Protein AF-A0A1E5RP96-F1 (afdb_monomer)

InterPro domains:
  IPR016900 Alpha-2-glucosyltransferase Alg10 [PF04922] (74-474)
  IPR016900 Alpha-2-glucosyltransferase Alg10 [PTHR12989] (56-525)

Mean predicted aligned error: 9.93 Å

Secondary structure (DSSP, 8-state):
--TTSSTT------THHHHHHHHHHHH--SS-HHHHHHHHHHHHHHHHHHIIIIIHHHHHHHHHHIIIIISTTPPPHHHHHHHHHHH---TT-GGGHHHHHHHHHHIIIIIHHHHHHHHHT----HHHHHHHHHHHIIIIIIIIIIIHHHHHTSTTT--HHHHHT-HHHHGGGSS--THHHHHHHHHHHHHHHH-----GGGTT---HHHHHHHHHHHHHHHHHHHHHHTTT-GGGHHHHHHHHHHHHHHHHHHHS-B-S-HHHHHHHHHHHHHHTIIIIIHHHHHHHHHHHHHHHHS---S-----THHHHHHHHHHHHHTHHHH-SHHHHHHHHHHHHSSHHHHHHHHHHHHHHHHHHHHS----GGGGGGTT-HHHHHHIIIIIS-HIIIIIIHHHHHHHHHHHHHHHHHHTB-PPPPTTS-B---SSTT--S-B-HHHHHHHHHHHHHHHTT--S--GGGGHHHHHHHHHH----TTS-HHHHHHHHHHHHHHHHHHHHHHHHH-EE---TT-SS-EE---

Sequence (525 aa):
MSSEEVENASKPKDEQGVVKFYWNIITSEEPIINETVSYLEVLVSLNIFILVFIVLPYLIFKFYIVNTKILKTNLFMDEMVHSNQYFFNDHQDRSYTALNHTLILFQTLVVKPLGYLNFTRFHFSETTILRLVNLLSGLVILPFVTYSKLYALTAICFMVPSMVMFPLLSTYYNLYYPTVWSTFWIMTGLLYACTFNVDPENDTETDCERILDTKKFNIYVSGFCCFVSLFFNKSNIFWVALIMFIGIERQTILEHDMNNIWFNNYLKVLLTALKNFKTLVIPYSFSFILYTYLSFKNKAGFGFPLHLMQIFYCLSCITFFSLPLWFDQEFIITYLVRTYGNIDRVLITALYNILIAIMIRFTSYENIEKLSDDRIITNYIFKKVLYRNFFCRYFIALPLYNFSWYTVQELLSNSLLHFPESLHPLKVHKISELPLIMTHMTRSIFFTCMSLTLIPTSVVDSKLYIIPYLIWRVYICPNQNRNIIFVLLKEFLWFWLIDMALFVIFYKVELSGWLDLGFPQRIIW

Structure (mmCIF, N/CA/C/O backbone):
data_AF-A0A1E5RP96-F1
#
_entry.id   AF-A0A1E5RP96-F1
#
loop_
_atom_site.group_PDB
_atom_site.id
_atom_site.type_symbol
_atom_site.label_atom_id
_atom_site.label_alt_id
_atom_site.label_comp_id
_atom_site.label_asym_id
_atom_site.label_entity_id
_atom_site.label_seq_id
_atom_site.pdbx_PDB_ins_code
_atom_site.Cartn_x
_atom_site.Cartn_y
_atom_site.Cartn_z
_atom_site.occupancy
_atom_site.B_iso_or_equiv
_atom_site.auth_seq_id
_atom_site.auth_comp_id
_atom_site.auth_asym_id
_atom_site.auth_atom_id
_atom_site.pdbx_PDB_model_num
ATOM 1 N N . MET A 1 1 ? -20.401 -37.632 38.343 1.00 44.34 1 MET A N 1
ATOM 2 C CA . MET A 1 1 ? -20.129 -36.776 37.174 1.00 44.34 1 MET A CA 1
ATOM 3 C C . MET A 1 1 ? -19.796 -37.699 36.025 1.00 44.34 1 MET A C 1
ATOM 5 O O . MET A 1 1 ? -18.786 -38.390 36.083 1.00 44.34 1 MET A O 1
ATOM 9 N N . SER A 1 2 ? -20.753 -37.855 35.113 1.00 31.52 2 SER A N 1
ATOM 10 C CA . SER A 1 2 ? -20.699 -38.765 33.972 1.00 31.52 2 SER A CA 1
ATOM 11 C C . SER A 1 2 ? -19.836 -38.177 32.858 1.00 31.52 2 SER A C 1
ATOM 13 O O . SER A 1 2 ? -19.765 -36.967 32.665 1.00 31.52 2 SER A O 1
ATOM 15 N N . SER A 1 3 ? -19.201 -39.068 32.110 1.00 30.91 3 SER A N 1
ATOM 16 C CA . SER A 1 3 ? -18.297 -38.842 30.978 1.00 30.91 3 SER A CA 1
ATOM 17 C C . SER A 1 3 ? -18.929 -38.174 29.743 1.00 30.91 3 SER A C 1
ATOM 19 O O . SER A 1 3 ? -18.347 -38.234 28.668 1.00 30.91 3 SER A O 1
ATOM 21 N N . GLU A 1 4 ? -20.091 -37.531 29.879 1.00 31.30 4 GLU A N 1
ATOM 22 C CA . GLU A 1 4 ? -20.801 -36.826 28.797 1.00 31.30 4 GLU A CA 1
ATOM 23 C C . GLU A 1 4 ? -20.603 -35.298 28.830 1.00 31.30 4 GLU A C 1
ATOM 25 O O . GLU A 1 4 ? -20.934 -34.617 27.863 1.00 31.30 4 GLU A O 1
ATOM 30 N N . GLU A 1 5 ? -20.009 -34.731 29.886 1.00 32.16 5 GLU A N 1
ATOM 31 C CA . GLU A 1 5 ? -19.780 -33.274 29.972 1.00 32.16 5 GLU A CA 1
ATOM 32 C C . GLU A 1 5 ? -18.483 -32.791 29.298 1.00 32.16 5 GLU A C 1
ATOM 34 O O . GLU A 1 5 ? -18.280 -31.588 29.148 1.00 32.16 5 GLU A O 1
ATOM 39 N N . VAL A 1 6 ? -17.616 -33.696 28.829 1.00 36.59 6 VAL A N 1
ATOM 40 C CA . VAL A 1 6 ? -16.328 -33.323 28.205 1.00 36.59 6 VAL A CA 1
ATOM 41 C C . VAL A 1 6 ? -16.426 -33.183 26.677 1.00 36.59 6 VAL A C 1
ATOM 43 O O . VAL A 1 6 ? -15.581 -32.537 26.063 1.00 36.59 6 VAL A O 1
ATOM 46 N N . GLU A 1 7 ? -17.482 -33.697 26.038 1.00 28.25 7 GLU A N 1
ATOM 47 C CA . GLU A 1 7 ? -17.560 -33.756 24.566 1.00 28.25 7 GLU A CA 1
ATOM 48 C C . GLU A 1 7 ? -18.334 -32.589 23.913 1.00 28.25 7 GLU A C 1
ATOM 50 O O . GLU A 1 7 ? -18.259 -32.390 22.701 1.00 28.25 7 GLU A O 1
ATOM 55 N N . ASN A 1 8 ? -18.996 -31.734 24.703 1.00 25.86 8 ASN A N 1
ATOM 56 C CA . ASN A 1 8 ? -19.763 -30.584 24.193 1.00 25.86 8 ASN A CA 1
ATOM 57 C C . ASN A 1 8 ? -18.990 -29.248 24.137 1.00 25.86 8 ASN A C 1
ATOM 59 O O . ASN A 1 8 ? -19.570 -28.218 23.794 1.00 25.86 8 ASN A O 1
ATOM 63 N N . ALA A 1 9 ? -17.680 -29.237 24.402 1.00 28.59 9 ALA A N 1
ATOM 64 C CA . ALA A 1 9 ? -16.864 -28.014 24.411 1.00 28.59 9 ALA A CA 1
ATOM 65 C C . ALA A 1 9 ? -16.275 -27.603 23.038 1.00 28.59 9 ALA A C 1
ATOM 67 O O . ALA A 1 9 ? -15.418 -26.725 22.977 1.00 28.59 9 ALA A O 1
ATOM 68 N N . SER A 1 10 ? -16.702 -28.205 21.920 1.00 31.52 10 SER A N 1
ATOM 69 C CA . SER A 1 10 ? -16.026 -28.059 20.615 1.00 31.52 10 SER A CA 1
ATOM 70 C C . SER A 1 10 ? -16.847 -27.378 19.509 1.00 31.52 10 SER A C 1
ATOM 72 O O . SER A 1 10 ? -16.771 -27.759 18.341 1.00 31.52 10 SER A O 1
ATOM 74 N N . LYS A 1 11 ? -17.592 -26.312 19.832 1.00 28.23 11 LYS A N 1
ATOM 75 C CA . LYS A 1 11 ? -18.056 -25.340 18.819 1.00 28.23 11 LYS A CA 1
ATOM 76 C C . LYS A 1 11 ? -18.010 -23.908 19.364 1.00 28.23 11 LYS A C 1
ATOM 78 O O . LYS A 1 11 ? -18.890 -23.557 20.148 1.00 28.23 11 LYS A O 1
ATOM 83 N N . PRO A 1 12 ? -17.069 -23.045 18.935 1.00 31.48 12 PRO A N 1
ATOM 84 C CA . PRO A 1 12 ? -17.188 -21.624 19.206 1.00 31.48 12 PRO A CA 1
ATOM 85 C C . PRO A 1 12 ? -18.262 -21.063 18.269 1.00 31.48 12 PRO A C 1
ATOM 87 O O . PRO A 1 12 ? -18.108 -21.057 17.048 1.00 31.48 12 PRO A O 1
ATOM 90 N N . LYS A 1 13 ? -19.387 -20.649 18.851 1.00 36.78 13 LYS A N 1
ATOM 91 C CA . LYS A 1 13 ? -20.473 -19.950 18.153 1.00 36.78 13 LYS A CA 1
ATOM 92 C C . LYS A 1 13 ? -20.423 -18.431 18.323 1.00 36.78 13 LYS A C 1
ATO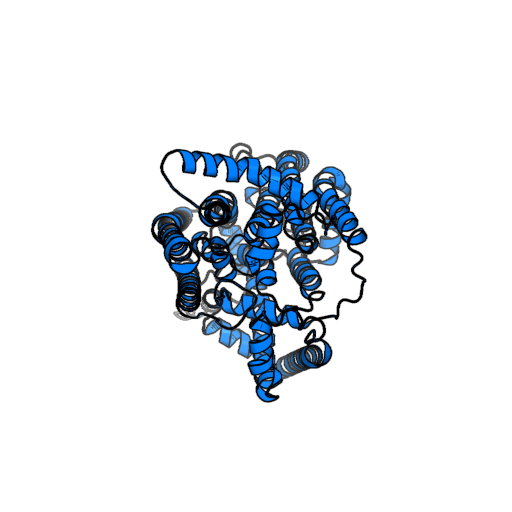M 94 O O . LYS A 1 13 ? -21.309 -17.758 17.812 1.00 36.78 13 LYS A O 1
ATOM 99 N N . ASP A 1 14 ? -19.391 -17.889 18.962 1.00 36.97 14 ASP A N 1
ATOM 100 C CA . ASP A 1 14 ? -19.421 -16.501 19.410 1.00 36.97 14 ASP A CA 1
ATOM 101 C C . ASP A 1 14 ? -18.335 -15.653 18.742 1.00 36.97 14 ASP A C 1
ATOM 103 O O . ASP A 1 14 ? -17.165 -15.681 19.121 1.00 36.97 14 ASP A O 1
ATOM 107 N N . GLU A 1 15 ? -18.759 -14.804 17.803 1.00 39.41 15 GLU A N 1
ATOM 108 C CA . GLU A 1 15 ? -18.011 -13.629 17.321 1.00 39.41 15 GLU A CA 1
ATOM 109 C C . GLU A 1 15 ? -17.635 -12.675 18.484 1.00 39.41 15 GLU A C 1
ATOM 111 O O . GLU A 1 15 ? -16.688 -11.896 18.386 1.00 39.41 15 GLU A O 1
ATOM 116 N N . GLN A 1 16 ? -18.300 -12.802 19.642 1.00 35.16 16 GLN A N 1
ATOM 117 C CA . GLN A 1 16 ? -17.936 -12.134 20.897 1.00 35.16 16 GLN A CA 1
ATOM 118 C C . GLN A 1 16 ? -16.613 -12.642 21.501 1.00 35.16 16 GLN A C 1
ATOM 120 O O . GLN A 1 16 ? -16.008 -11.935 22.306 1.00 35.16 16 GLN A O 1
ATOM 125 N N . GLY A 1 17 ? -16.125 -13.824 21.108 1.00 32.97 17 GLY A N 1
ATOM 126 C CA . GLY A 1 17 ? -14.882 -14.404 21.622 1.00 32.97 17 GLY A CA 1
ATOM 127 C C . GLY A 1 17 ? -13.633 -13.624 21.216 1.00 32.97 17 GLY A C 1
ATOM 128 O O . GLY A 1 17 ? -12.719 -13.490 22.020 1.00 32.97 17 GLY A O 1
ATOM 129 N N . VAL A 1 18 ? -13.615 -13.036 20.016 1.00 35.97 18 VAL A N 1
ATOM 130 C CA . VAL A 1 18 ? -12.448 -12.302 19.500 1.00 35.97 18 VAL A CA 1
ATOM 131 C C . VAL A 1 18 ? -12.316 -10.947 20.190 1.00 35.97 18 VAL A C 1
ATOM 133 O O . VAL A 1 18 ? -11.253 -10.619 20.706 1.00 35.97 18 VAL A O 1
ATOM 136 N N . VAL A 1 19 ? -13.409 -10.185 20.300 1.00 39.47 19 VAL A N 1
ATOM 137 C CA . VAL A 1 19 ? -13.408 -8.888 21.002 1.00 39.47 19 VAL A CA 1
ATOM 138 C C . VAL A 1 19 ? -13.145 -9.075 22.495 1.00 39.47 19 VAL A C 1
ATOM 140 O O . VAL A 1 19 ? -12.354 -8.334 23.066 1.00 39.47 19 VAL A O 1
ATOM 143 N N . LYS A 1 20 ? -13.737 -10.101 23.121 1.00 37.72 20 LYS A N 1
ATOM 144 C CA . LYS A 1 20 ? -13.489 -10.429 24.530 1.00 37.72 20 LYS A CA 1
ATOM 145 C C . LYS A 1 20 ? -12.063 -10.933 24.760 1.00 37.72 20 LYS A C 1
ATOM 147 O O . LYS A 1 20 ? -11.511 -10.663 25.812 1.00 37.72 20 LYS A O 1
ATOM 152 N N . PHE A 1 21 ? -11.441 -11.593 23.784 1.00 40.25 21 PHE A N 1
ATOM 153 C CA . PHE A 1 21 ? -10.032 -11.988 23.835 1.00 40.25 21 PHE A CA 1
ATOM 154 C C . PHE A 1 21 ? -9.089 -10.790 23.687 1.00 40.25 21 PHE A C 1
ATOM 156 O O . PHE A 1 21 ? -8.205 -10.635 24.517 1.00 40.25 21 PHE A O 1
ATOM 163 N N . TYR A 1 22 ? -9.306 -9.896 22.716 1.00 41.31 22 TYR A N 1
ATOM 164 C CA . TYR A 1 22 ? -8.521 -8.658 22.594 1.00 41.31 22 TYR A CA 1
ATOM 165 C C . TYR A 1 22 ? -8.690 -7.755 23.819 1.00 41.31 22 TYR A C 1
ATOM 167 O O . TYR A 1 22 ? -7.712 -7.219 24.326 1.00 41.31 22 TYR A O 1
ATOM 175 N N . TRP A 1 23 ? -9.914 -7.635 24.333 1.00 41.09 23 TRP A N 1
ATOM 176 C CA . TRP A 1 23 ? -10.190 -6.877 25.545 1.00 41.09 23 TRP A CA 1
ATOM 177 C C . TRP A 1 23 ? -9.567 -7.540 26.775 1.00 41.09 23 TRP A C 1
ATOM 179 O O . TRP A 1 23 ? -8.916 -6.853 27.549 1.00 41.09 23 TRP A O 1
ATOM 189 N N . ASN A 1 24 ? -9.663 -8.866 26.929 1.00 40.81 24 ASN A N 1
ATOM 190 C CA . ASN A 1 24 ? -9.016 -9.592 28.026 1.00 40.81 24 ASN A CA 1
ATOM 191 C C . ASN A 1 24 ? -7.485 -9.545 27.929 1.00 40.81 24 ASN A C 1
ATOM 193 O O . ASN A 1 24 ? -6.849 -9.398 28.954 1.00 40.81 24 ASN A O 1
ATOM 197 N N . ILE A 1 25 ? -6.879 -9.583 26.739 1.00 44.81 25 ILE A N 1
ATOM 198 C CA . ILE A 1 25 ? -5.427 -9.382 26.566 1.00 44.81 25 ILE A CA 1
ATOM 199 C C . ILE A 1 25 ? -4.999 -7.992 27.044 1.00 44.81 25 ILE A C 1
ATOM 201 O O . ILE A 1 25 ? -3.928 -7.842 27.622 1.00 44.81 25 ILE A O 1
ATOM 205 N N . ILE A 1 26 ? -5.828 -6.977 26.794 1.00 40.44 26 ILE A N 1
ATOM 206 C CA . ILE A 1 26 ? -5.550 -5.588 27.176 1.00 40.44 26 ILE A CA 1
ATOM 207 C C . ILE A 1 26 ? -5.858 -5.339 28.665 1.00 40.44 26 ILE A C 1
ATOM 209 O O . ILE A 1 26 ? -5.254 -4.457 29.267 1.00 40.44 26 ILE A O 1
ATOM 213 N N . THR A 1 27 ? -6.774 -6.105 29.271 1.00 35.44 27 THR A N 1
ATOM 214 C CA . THR A 1 27 ? -7.316 -5.827 30.618 1.00 35.44 27 THR A CA 1
ATOM 215 C C . THR A 1 27 ? -7.048 -6.899 31.682 1.00 35.44 27 THR A C 1
ATOM 217 O O . THR A 1 27 ? -7.344 -6.650 32.848 1.00 35.44 27 THR A O 1
ATOM 220 N N . SER A 1 28 ? -6.495 -8.074 31.351 1.00 34.44 28 SER A N 1
ATOM 221 C CA . SER A 1 28 ? -6.225 -9.127 32.341 1.00 34.44 28 SER A CA 1
ATOM 222 C C . SER A 1 28 ? -4.872 -8.932 33.031 1.00 34.44 28 SER A C 1
ATOM 224 O O . SER A 1 28 ? -3.831 -9.009 32.384 1.00 34.44 28 SER A O 1
ATOM 226 N N . GLU A 1 29 ? -4.886 -8.772 34.356 1.00 40.00 29 GLU A N 1
ATOM 227 C CA . GLU A 1 29 ? -3.698 -8.675 35.226 1.00 40.00 29 GLU A CA 1
ATOM 228 C C . GLU A 1 29 ? -3.024 -10.038 35.533 1.00 40.00 29 GLU A C 1
ATOM 230 O O . GLU A 1 29 ? -2.090 -10.105 36.330 1.00 40.00 29 GLU A O 1
ATOM 235 N N . GLU A 1 30 ? -3.458 -11.140 34.908 1.00 36.94 30 GLU A N 1
ATOM 236 C CA . GLU A 1 30 ? -2.921 -12.493 35.140 1.00 36.94 30 GLU A CA 1
ATOM 237 C C . GLU A 1 30 ? -1.891 -12.936 34.067 1.00 36.94 30 GLU A C 1
ATOM 239 O O . GLU A 1 30 ? -1.895 -12.430 32.943 1.00 36.94 30 GLU A O 1
ATOM 244 N N . PRO A 1 31 ? -0.965 -13.871 34.381 1.00 34.31 31 PRO A N 1
ATOM 245 C CA . PRO A 1 31 ? 0.350 -14.004 33.743 1.00 34.31 31 PRO A CA 1
ATOM 246 C C . PRO A 1 31 ? 0.333 -14.751 32.390 1.00 34.31 31 PRO A C 1
ATOM 248 O O . PRO A 1 31 ? 1.068 -15.713 32.191 1.00 34.31 31 PRO A O 1
ATOM 251 N N . ILE A 1 32 ? -0.454 -14.273 31.422 1.00 39.16 32 ILE A N 1
ATOM 252 C CA . ILE A 1 32 ? -0.354 -14.624 29.983 1.00 39.16 32 ILE A CA 1
ATOM 253 C C . ILE A 1 32 ? 0.742 -13.772 29.287 1.00 39.16 32 ILE A C 1
ATOM 255 O O . ILE A 1 32 ? 1.139 -13.993 28.139 1.00 39.16 32 ILE A O 1
ATOM 259 N N . ILE A 1 33 ? 1.301 -12.806 30.020 1.00 40.66 33 ILE A N 1
ATOM 260 C CA . ILE A 1 33 ? 2.291 -11.830 29.552 1.00 40.66 33 ILE A CA 1
ATOM 261 C C . ILE A 1 33 ? 3.624 -12.500 29.154 1.00 40.66 33 ILE A C 1
ATOM 263 O O . ILE A 1 33 ? 4.251 -12.073 28.191 1.00 40.66 33 ILE A O 1
ATOM 267 N N . ASN A 1 34 ? 4.043 -13.605 29.785 1.00 43.88 34 ASN A N 1
ATOM 268 C CA . ASN A 1 34 ? 5.351 -14.213 29.474 1.00 43.88 34 ASN A CA 1
ATOM 269 C C . ASN A 1 34 ? 5.410 -14.920 28.100 1.00 43.88 34 ASN A C 1
ATOM 271 O O . ASN A 1 34 ? 6.443 -14.878 27.426 1.00 43.88 34 ASN A O 1
ATOM 275 N N . GLU A 1 35 ? 4.319 -15.538 27.636 1.00 51.28 35 GLU A N 1
ATOM 276 C CA . GLU A 1 35 ? 4.285 -16.190 26.311 1.00 51.28 35 GLU A CA 1
ATOM 277 C C . GLU A 1 35 ? 4.057 -15.187 25.171 1.00 51.28 35 GLU A C 1
ATOM 279 O O . GLU A 1 35 ? 4.591 -15.340 24.074 1.00 51.28 35 GLU A O 1
ATOM 284 N N . THR A 1 36 ? 3.309 -14.114 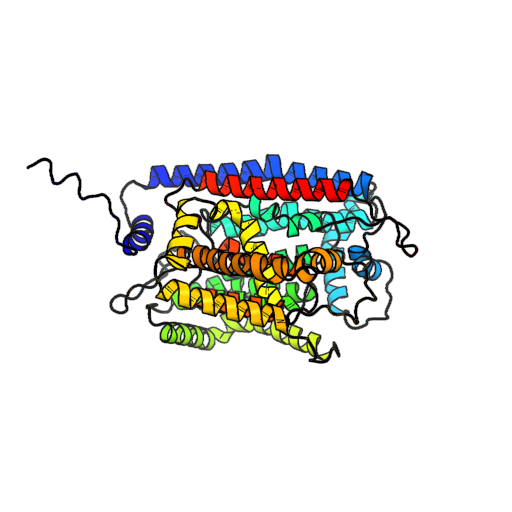25.425 1.00 56.88 36 THR A N 1
ATOM 285 C CA . THR A 1 36 ? 3.027 -13.082 24.416 1.00 56.88 36 THR A CA 1
ATOM 286 C C . THR A 1 36 ? 4.199 -12.117 24.222 1.00 56.88 36 THR A C 1
ATOM 288 O O . THR A 1 36 ? 4.515 -11.768 23.082 1.00 56.88 36 THR A O 1
ATOM 291 N N . VAL A 1 37 ? 4.905 -11.749 25.299 1.00 61.50 37 VAL A N 1
ATOM 292 C CA . VAL A 1 37 ? 6.134 -10.940 25.224 1.00 61.50 37 VAL A CA 1
ATOM 293 C C . VAL A 1 37 ? 7.235 -11.701 24.487 1.00 61.50 37 VAL A C 1
ATOM 295 O O . VAL A 1 37 ? 7.833 -11.150 23.563 1.00 61.50 37 VAL A O 1
ATOM 298 N N . SER A 1 38 ? 7.433 -12.989 24.790 1.00 70.44 38 SER A N 1
ATOM 299 C CA . SER A 1 38 ? 8.419 -13.806 24.068 1.00 70.44 38 SER A CA 1
ATOM 300 C C . SER A 1 38 ? 8.083 -13.957 22.577 1.00 70.44 38 SER A C 1
ATOM 302 O O . SER A 1 38 ? 8.981 -13.906 21.736 1.00 70.44 38 SER A O 1
ATOM 304 N N . TYR A 1 39 ? 6.801 -14.055 22.208 1.00 75.31 39 TYR A N 1
ATOM 305 C CA . TYR A 1 39 ? 6.384 -14.100 20.802 1.00 75.31 39 TYR A CA 1
ATOM 306 C C . TYR A 1 39 ? 6.689 -12.798 20.047 1.00 75.31 39 TYR A C 1
ATOM 308 O O . TYR A 1 39 ? 7.185 -12.823 18.915 1.00 75.31 39 TYR A O 1
ATOM 316 N N . LEU A 1 40 ? 6.405 -11.654 20.673 1.00 79.81 40 LEU A N 1
ATOM 317 C CA . LEU A 1 40 ? 6.660 -10.340 20.093 1.00 79.81 40 LEU A CA 1
ATOM 318 C C . LEU A 1 40 ? 8.162 -10.083 19.929 1.00 79.81 40 LEU A C 1
ATOM 320 O O . LEU A 1 40 ? 8.586 -9.617 18.871 1.00 79.81 40 LEU A O 1
ATOM 324 N N . GLU A 1 41 ? 8.967 -10.434 20.934 1.00 83.81 41 GLU A N 1
ATOM 325 C CA . GLU A 1 41 ? 10.428 -10.348 20.872 1.00 83.81 41 GLU A CA 1
ATOM 326 C C . GLU A 1 41 ? 10.982 -11.164 19.704 1.00 83.81 41 GLU A C 1
ATOM 328 O O . GLU A 1 41 ? 11.737 -10.633 18.886 1.00 83.81 41 GLU A O 1
ATOM 333 N N . VAL A 1 42 ? 10.538 -12.418 19.553 1.00 87.19 42 VAL A N 1
ATOM 334 C CA . VAL A 1 42 ? 10.941 -13.278 18.433 1.00 87.19 42 VAL A CA 1
ATOM 335 C C . VAL A 1 42 ? 10.580 -12.639 17.093 1.00 87.19 42 VAL A C 1
ATOM 337 O O . VAL A 1 42 ? 11.414 -12.609 16.188 1.00 87.19 42 VAL A O 1
ATOM 340 N N . LEU A 1 43 ? 9.370 -12.096 16.946 1.00 86.81 43 LEU A N 1
ATOM 341 C CA . LEU A 1 43 ? 8.934 -11.478 15.695 1.00 86.81 43 LEU A CA 1
ATOM 342 C C . LEU A 1 43 ? 9.711 -10.186 15.385 1.00 86.81 43 LEU A C 1
ATOM 344 O O . LEU A 1 43 ? 10.065 -9.943 14.230 1.00 86.81 43 LEU A O 1
ATOM 348 N N . VAL A 1 44 ? 10.026 -9.369 16.394 1.00 88.50 44 VAL A N 1
ATOM 349 C CA . VAL A 1 44 ? 10.877 -8.176 16.245 1.00 88.50 44 VAL A CA 1
ATOM 350 C C . VAL A 1 44 ? 12.296 -8.578 15.838 1.00 88.50 44 VAL A C 1
ATOM 352 O O . VAL A 1 44 ? 12.820 -8.047 14.855 1.00 88.50 44 VAL A O 1
ATOM 355 N N . SER A 1 45 ? 12.905 -9.546 16.528 1.00 89.56 45 SER A N 1
ATOM 356 C CA . SER A 1 45 ? 14.236 -10.061 16.189 1.00 89.56 45 SER A CA 1
ATOM 357 C C . SER A 1 45 ? 14.272 -10.647 14.778 1.00 89.56 45 SER A C 1
ATOM 359 O O . SER A 1 45 ? 15.193 -10.352 14.019 1.00 89.56 45 SER A O 1
ATOM 361 N N . LEU A 1 46 ? 13.248 -11.411 14.389 1.00 92.31 46 LEU A N 1
ATOM 362 C CA . LEU A 1 46 ? 13.106 -11.970 13.045 1.00 92.31 46 LEU A CA 1
ATOM 363 C C . LEU A 1 46 ? 12.984 -10.864 11.987 1.00 92.31 46 LEU A C 1
ATOM 365 O O . LEU A 1 46 ? 13.656 -10.926 10.959 1.00 92.31 46 LEU A O 1
ATOM 369 N N . ASN A 1 47 ? 12.164 -9.837 12.234 1.00 92.25 47 ASN A N 1
ATOM 370 C CA . ASN A 1 47 ? 12.018 -8.688 11.337 1.00 92.25 47 ASN A CA 1
ATOM 371 C C . ASN A 1 47 ? 13.357 -7.985 11.100 1.00 92.25 47 ASN A C 1
ATOM 373 O O . ASN A 1 47 ? 13.721 -7.737 9.950 1.00 92.25 47 ASN A O 1
ATOM 377 N N . ILE A 1 48 ? 14.098 -7.691 12.173 1.00 92.88 48 ILE A N 1
ATOM 378 C CA . ILE A 1 48 ? 15.413 -7.045 12.090 1.00 92.88 48 ILE A CA 1
ATOM 379 C C . ILE A 1 48 ? 16.397 -7.953 11.351 1.00 92.88 48 ILE A C 1
ATOM 381 O O . ILE A 1 48 ? 17.089 -7.491 10.444 1.00 92.88 48 ILE A O 1
ATOM 385 N N . PHE A 1 49 ? 16.431 -9.244 11.693 1.00 96.00 49 PHE A N 1
ATOM 386 C CA . PHE A 1 49 ? 17.340 -10.205 11.082 1.00 96.00 49 PHE A CA 1
ATOM 387 C C . PHE A 1 49 ? 17.110 -10.321 9.570 1.00 96.00 49 PHE A C 1
ATOM 389 O O . PHE A 1 49 ? 18.039 -10.129 8.786 1.00 96.00 49 PHE A O 1
ATOM 396 N N . ILE A 1 50 ? 15.869 -10.573 9.144 1.00 96.62 50 ILE A N 1
ATOM 397 C CA . ILE A 1 50 ? 15.531 -10.707 7.722 1.00 96.62 50 ILE A CA 1
ATOM 398 C C . ILE A 1 50 ? 15.783 -9.387 6.985 1.00 96.62 50 ILE A C 1
ATOM 400 O O . ILE A 1 50 ? 16.331 -9.400 5.882 1.00 96.62 50 ILE A O 1
ATOM 404 N N . LEU A 1 51 ? 15.436 -8.242 7.582 1.00 95.50 51 LEU A N 1
ATOM 405 C CA . LEU A 1 51 ? 15.674 -6.942 6.962 1.00 95.50 51 LEU A CA 1
ATOM 406 C C . LEU A 1 51 ? 17.172 -6.726 6.712 1.00 95.50 51 LEU A C 1
ATOM 408 O O . LEU A 1 51 ? 17.584 -6.525 5.572 1.00 95.50 51 LEU A O 1
ATOM 412 N N . VAL A 1 52 ? 17.985 -6.800 7.768 1.00 95.56 52 VAL A N 1
ATOM 413 C CA . VAL A 1 52 ? 19.400 -6.407 7.736 1.00 95.56 52 VAL A CA 1
ATOM 414 C C . VAL A 1 52 ? 20.275 -7.430 7.018 1.00 95.56 52 VAL A C 1
ATOM 416 O O . VAL A 1 52 ? 21.152 -7.033 6.255 1.00 95.56 52 VAL A O 1
ATOM 419 N N . PHE A 1 53 ? 20.049 -8.728 7.231 1.00 96.81 53 PHE A N 1
ATOM 420 C CA . PHE A 1 53 ? 20.936 -9.774 6.709 1.00 96.81 53 PHE A CA 1
ATOM 421 C C . PHE A 1 53 ? 20.474 -10.383 5.383 1.00 96.81 53 PHE A C 1
ATOM 423 O O . PHE A 1 53 ? 21.293 -10.985 4.693 1.00 96.81 53 PHE A O 1
ATOM 430 N N . ILE A 1 54 ? 19.203 -10.225 4.997 1.00 96.56 54 ILE A N 1
ATOM 431 C CA . ILE A 1 54 ? 18.670 -10.816 3.759 1.00 96.56 54 ILE A CA 1
ATOM 432 C C . ILE A 1 54 ? 18.234 -9.728 2.778 1.00 96.56 54 ILE A C 1
ATOM 434 O O . ILE A 1 54 ? 18.770 -9.655 1.672 1.00 96.56 54 ILE A O 1
ATOM 438 N N . VAL A 1 55 ? 17.300 -8.858 3.171 1.00 96.88 55 VAL A N 1
ATOM 439 C CA . VAL A 1 55 ? 16.683 -7.882 2.257 1.00 96.88 55 VAL A CA 1
ATOM 440 C C . VAL A 1 55 ? 17.660 -6.804 1.809 1.00 96.88 55 VAL A C 1
ATOM 442 O O . VAL A 1 55 ? 17.797 -6.580 0.605 1.00 96.88 55 VAL A O 1
ATOM 445 N N . LEU A 1 56 ? 18.359 -6.145 2.742 1.00 95.25 56 LEU A N 1
ATOM 446 C CA . LEU A 1 56 ? 19.286 -5.070 2.375 1.00 95.25 56 LEU A CA 1
ATOM 447 C C . LEU A 1 56 ? 20.423 -5.575 1.467 1.00 95.25 56 LEU A C 1
ATOM 449 O O . LEU A 1 56 ? 20.619 -4.978 0.405 1.00 95.25 56 LEU A O 1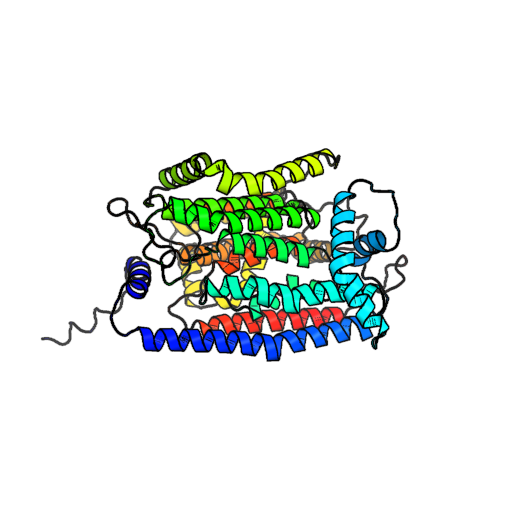
ATOM 453 N N . PRO A 1 57 ? 21.131 -6.684 1.779 1.00 96.75 57 PRO A N 1
ATOM 454 C CA . PRO A 1 57 ? 22.173 -7.206 0.898 1.00 96.75 57 PRO A CA 1
ATOM 455 C C . PRO A 1 57 ? 21.630 -7.626 -0.470 1.00 96.75 57 PRO A C 1
ATOM 457 O O . PRO A 1 57 ? 22.259 -7.338 -1.489 1.00 96.75 57 PRO A O 1
ATOM 460 N N . TYR A 1 58 ? 20.447 -8.249 -0.510 1.00 96.62 58 TYR A N 1
ATOM 461 C CA . TYR A 1 58 ? 19.793 -8.639 -1.757 1.00 96.62 58 TYR A CA 1
ATOM 462 C C . TYR A 1 58 ? 19.507 -7.434 -2.663 1.00 96.62 58 TYR A C 1
ATOM 464 O O . TYR A 1 58 ? 19.875 -7.440 -3.839 1.00 96.62 58 TYR A O 1
ATOM 472 N N . LEU A 1 59 ? 18.895 -6.378 -2.122 1.00 95.81 59 LEU A N 1
ATOM 473 C CA . LEU A 1 59 ? 18.548 -5.184 -2.891 1.00 95.81 59 LEU A CA 1
ATOM 474 C C . LEU A 1 59 ? 19.792 -4.393 -3.327 1.00 95.81 59 LEU A C 1
ATOM 476 O O . LEU A 1 59 ? 19.827 -3.901 -4.453 1.00 95.81 59 LEU A O 1
ATOM 480 N N . ILE A 1 60 ? 20.837 -4.323 -2.493 1.00 94.81 60 ILE A N 1
ATOM 481 C CA . ILE A 1 60 ? 22.131 -3.728 -2.871 1.00 94.81 60 ILE A CA 1
ATOM 482 C C . ILE A 1 60 ? 22.764 -4.514 -4.024 1.00 94.81 60 ILE A C 1
ATOM 484 O O . ILE A 1 60 ? 23.224 -3.924 -5.003 1.00 94.81 60 ILE A O 1
ATOM 488 N N . PHE A 1 61 ? 22.762 -5.846 -3.945 1.00 94.94 61 PHE A N 1
ATOM 489 C CA . PHE A 1 61 ? 23.289 -6.710 -4.999 1.00 94.94 61 PHE A CA 1
ATOM 490 C C . PHE A 1 61 ? 22.501 -6.568 -6.308 1.00 94.94 61 PHE A C 1
ATOM 492 O O . PHE A 1 61 ? 23.096 -6.413 -7.379 1.00 94.94 61 PHE A O 1
ATOM 499 N N . LYS A 1 62 ? 21.166 -6.550 -6.225 1.00 94.44 62 LYS A N 1
ATOM 500 C CA . LYS A 1 62 ? 20.268 -6.286 -7.357 1.00 94.44 62 LYS A CA 1
ATOM 501 C C . LYS A 1 62 ? 20.588 -4.933 -7.997 1.00 94.44 62 LYS A C 1
ATOM 503 O O . LYS A 1 62 ? 20.843 -4.879 -9.200 1.00 94.44 62 LYS A O 1
ATOM 508 N N . PHE A 1 63 ? 20.675 -3.868 -7.199 1.00 92.88 63 PHE A N 1
ATOM 509 C CA . PHE A 1 63 ? 21.014 -2.523 -7.667 1.00 92.88 63 PHE A CA 1
ATOM 510 C C . PHE A 1 63 ? 22.382 -2.469 -8.347 1.00 92.88 63 PHE A C 1
ATOM 512 O O . PHE A 1 63 ? 22.521 -1.856 -9.409 1.00 92.88 63 PHE A O 1
ATOM 519 N N . TYR A 1 64 ? 23.382 -3.136 -7.764 1.00 92.19 64 TYR A N 1
ATOM 520 C CA . TYR A 1 64 ? 24.717 -3.241 -8.338 1.00 92.19 64 TYR A CA 1
ATOM 521 C C . TYR A 1 64 ? 24.674 -3.899 -9.721 1.00 92.19 64 TYR A C 1
ATOM 523 O O . TYR A 1 64 ? 25.220 -3.338 -10.671 1.00 92.19 64 TYR A O 1
ATOM 531 N N . ILE A 1 65 ? 23.987 -5.037 -9.881 1.00 92.62 65 ILE A N 1
ATOM 532 C CA . ILE A 1 65 ? 23.858 -5.700 -11.188 1.00 92.62 65 ILE A CA 1
ATOM 533 C C . ILE A 1 65 ? 23.145 -4.793 -12.193 1.00 92.62 65 ILE A C 1
ATOM 535 O O . ILE A 1 65 ? 23.643 -4.619 -13.309 1.00 92.62 65 ILE A O 1
ATOM 539 N N . VAL A 1 66 ? 22.008 -4.205 -11.810 1.00 89.81 66 VAL A N 1
ATOM 540 C CA . VAL A 1 66 ? 21.218 -3.345 -12.702 1.00 89.81 66 VAL A CA 1
ATOM 541 C C . VAL A 1 66 ? 22.053 -2.167 -13.194 1.00 89.81 66 VAL A C 1
ATOM 543 O O . VAL A 1 66 ? 22.107 -1.914 -14.395 1.00 89.81 66 VAL A O 1
ATOM 546 N N . ASN A 1 67 ? 22.763 -1.480 -12.304 1.00 86.44 67 ASN A N 1
ATOM 547 C CA . ASN A 1 67 ? 23.474 -0.261 -12.674 1.00 86.44 67 ASN A CA 1
ATOM 548 C C . ASN A 1 67 ? 24.845 -0.505 -13.306 1.00 86.44 67 ASN A C 1
ATOM 550 O O . ASN A 1 67 ? 25.277 0.317 -14.102 1.00 86.44 67 ASN A O 1
ATOM 554 N N . THR A 1 68 ? 25.527 -1.616 -13.021 1.00 84.62 68 THR A N 1
ATOM 555 C CA . THR A 1 68 ? 26.865 -1.871 -13.594 1.00 84.62 68 THR A CA 1
ATOM 556 C C . THR A 1 68 ? 26.836 -2.739 -14.847 1.00 84.62 68 THR A C 1
ATOM 558 O O . THR A 1 68 ? 27.606 -2.502 -15.779 1.00 84.62 68 THR A O 1
ATOM 561 N N . LYS A 1 69 ? 25.954 -3.745 -14.899 1.00 86.25 69 LYS A N 1
ATOM 562 C CA . LYS A 1 69 ? 25.902 -4.705 -16.010 1.00 86.25 69 LYS A CA 1
ATOM 563 C C . LYS A 1 69 ? 24.826 -4.361 -17.029 1.00 86.25 69 LYS A C 1
ATOM 565 O O . LYS A 1 69 ? 25.085 -4.508 -18.219 1.00 86.25 69 LYS A O 1
ATOM 570 N N . ILE A 1 70 ? 23.653 -3.917 -16.570 1.00 85.88 70 ILE A N 1
ATOM 571 C CA . ILE A 1 70 ? 22.468 -3.764 -17.425 1.00 85.88 70 ILE A CA 1
ATOM 572 C C . ILE A 1 70 ? 22.365 -2.349 -18.001 1.00 85.88 70 ILE A C 1
ATOM 574 O O . ILE A 1 70 ? 22.545 -2.159 -19.199 1.00 85.88 70 ILE A O 1
ATOM 578 N N . LEU A 1 71 ? 22.062 -1.362 -17.155 1.00 83.50 71 LEU A N 1
ATOM 579 C CA . LEU A 1 71 ? 21.729 -0.003 -17.582 1.00 83.50 71 LEU A CA 1
ATOM 580 C C . LEU A 1 71 ? 22.976 0.862 -17.784 1.00 83.50 71 LEU A C 1
ATOM 582 O O . LEU A 1 71 ? 22.994 1.682 -18.696 1.00 83.50 71 LEU A O 1
ATOM 586 N N . LYS A 1 72 ? 24.037 0.673 -16.985 1.00 83.56 72 LYS A N 1
ATOM 587 C CA . LYS A 1 72 ? 25.241 1.525 -17.016 1.00 83.56 72 LYS A CA 1
ATOM 588 C C . LYS A 1 72 ? 24.842 3.007 -16.955 1.00 83.56 72 LYS A C 1
ATOM 590 O O . LYS A 1 72 ? 24.164 3.417 -16.014 1.00 83.56 72 LYS A O 1
ATOM 595 N N . THR A 1 73 ? 25.227 3.786 -17.961 1.00 79.12 73 THR A N 1
ATOM 596 C CA . THR A 1 73 ? 24.897 5.208 -18.130 1.00 79.12 73 THR A CA 1
ATOM 597 C C . THR A 1 73 ? 23.616 5.449 -18.931 1.00 79.12 73 THR A C 1
ATOM 599 O O . THR A 1 73 ? 23.197 6.594 -19.069 1.00 79.12 73 THR A O 1
ATOM 602 N N . ASN A 1 74 ? 23.008 4.403 -19.495 1.00 81.31 74 ASN A N 1
ATOM 603 C CA . ASN A 1 74 ? 21.829 4.534 -20.342 1.00 81.31 74 ASN A CA 1
ATOM 604 C C . ASN A 1 74 ? 20.582 4.756 -19.494 1.00 81.31 74 ASN A C 1
ATOM 606 O O . ASN A 1 74 ? 20.430 4.162 -18.423 1.00 81.31 74 ASN A O 1
ATOM 610 N N . LEU A 1 75 ? 19.683 5.595 -19.999 1.00 78.69 75 LEU A N 1
ATOM 611 C CA . LEU A 1 75 ? 18.398 5.884 -19.378 1.00 78.69 75 LEU A CA 1
ATOM 612 C C . LEU A 1 75 ? 17.361 4.856 -19.818 1.00 78.69 75 LEU A C 1
ATOM 614 O O . LEU A 1 75 ? 17.271 4.500 -20.996 1.00 78.69 75 LEU A O 1
ATOM 618 N N . PHE A 1 76 ? 16.568 4.389 -18.861 1.00 77.94 76 PHE A N 1
ATOM 619 C CA . PHE A 1 76 ? 15.378 3.618 -19.173 1.00 77.94 76 PHE A CA 1
ATOM 620 C C . PHE A 1 76 ? 14.282 4.557 -19.696 1.00 77.94 76 PHE A C 1
ATOM 622 O O . PHE A 1 76 ? 14.229 5.718 -19.299 1.00 77.94 76 PHE A O 1
ATOM 629 N N . MET A 1 77 ? 13.395 4.084 -20.569 1.00 73.12 77 MET A N 1
ATOM 630 C CA . MET A 1 77 ? 12.354 4.918 -21.185 1.00 73.12 77 MET A CA 1
ATOM 631 C C . MET A 1 77 ? 11.529 5.715 -20.174 1.00 73.12 77 MET A C 1
ATOM 633 O O . MET A 1 77 ? 11.373 6.926 -20.317 1.00 73.12 77 MET A O 1
ATOM 637 N N . ASP A 1 78 ? 11.050 5.036 -19.135 1.00 67.88 78 ASP A N 1
ATOM 638 C CA . ASP A 1 78 ? 10.259 5.659 -18.074 1.00 67.88 78 ASP A CA 1
ATOM 639 C C . ASP A 1 78 ? 11.072 6.671 -17.255 1.00 67.88 78 ASP A C 1
ATOM 641 O O . ASP A 1 78 ? 10.501 7.569 -16.642 1.00 67.88 78 ASP A O 1
ATOM 645 N N . GLU A 1 79 ? 12.404 6.564 -17.259 1.00 71.88 79 GLU A N 1
ATOM 646 C CA . GLU A 1 79 ? 13.287 7.555 -16.646 1.00 71.88 79 GLU A CA 1
ATOM 647 C C . GLU A 1 79 ? 13.513 8.752 -17.564 1.00 71.88 79 GLU A C 1
ATOM 649 O O . GLU A 1 79 ? 13.638 9.851 -17.043 1.00 71.88 79 GLU A O 1
ATOM 654 N N . MET A 1 80 ? 13.525 8.585 -18.895 1.00 69.50 80 MET A N 1
ATOM 655 C CA . MET A 1 80 ? 13.850 9.663 -19.844 1.00 69.50 80 MET A CA 1
ATOM 656 C C . MET A 1 80 ? 12.958 10.890 -19.652 1.00 69.50 80 MET A C 1
ATOM 658 O O . MET A 1 80 ? 13.452 12.012 -19.666 1.00 69.50 80 MET A O 1
ATOM 662 N N . VAL A 1 81 ? 11.659 10.700 -19.408 1.00 65.12 81 VAL A N 1
ATOM 663 C CA . VAL A 1 81 ? 10.722 11.813 -19.166 1.00 65.12 81 VAL A CA 1
ATOM 664 C C . VAL A 1 81 ? 11.097 12.599 -17.905 1.00 65.12 81 VAL A C 1
ATOM 666 O O . VAL A 1 81 ? 11.006 13.824 -17.883 1.00 65.12 81 VAL A O 1
ATOM 669 N N . HIS A 1 82 ? 11.560 11.911 -16.862 1.00 63.25 82 HIS A N 1
ATOM 670 C CA . HIS A 1 82 ? 11.896 12.509 -15.570 1.00 63.25 82 HIS A CA 1
ATOM 671 C C . HIS A 1 82 ? 13.344 13.019 -15.504 1.00 63.25 82 HIS A C 1
ATOM 673 O O . HIS A 1 82 ? 13.620 14.025 -14.856 1.00 63.25 82 HIS A O 1
ATOM 679 N N . SER A 1 83 ? 14.275 12.363 -16.194 1.00 55.25 83 SER A N 1
ATOM 680 C CA . SER A 1 83 ? 15.681 12.752 -16.272 1.00 55.25 83 SER A CA 1
ATOM 681 C C . SER A 1 83 ? 15.908 13.863 -17.288 1.00 55.25 83 SER A C 1
ATOM 683 O O . SER A 1 83 ? 16.770 14.706 -17.074 1.00 55.25 83 SER A O 1
ATOM 685 N N . ASN A 1 84 ? 15.143 13.921 -18.381 1.00 55.75 84 ASN A N 1
ATOM 686 C CA . ASN A 1 84 ? 15.274 15.020 -19.337 1.00 55.75 84 ASN A CA 1
ATOM 687 C C . ASN A 1 84 ? 14.831 16.340 -18.708 1.00 55.75 84 ASN A C 1
ATOM 689 O O . ASN A 1 84 ? 15.487 17.340 -18.952 1.00 55.75 84 ASN A O 1
ATOM 693 N N . GLN A 1 85 ? 13.842 16.325 -17.805 1.00 56.72 85 GLN A N 1
ATOM 694 C CA . GLN A 1 85 ? 13.507 17.477 -16.953 1.00 56.72 85 GLN A CA 1
ATOM 695 C C . GLN A 1 85 ? 14.672 17.917 -16.042 1.00 56.72 85 GLN A C 1
ATOM 697 O O . GLN A 1 85 ? 14.708 19.069 -15.619 1.00 56.72 85 GLN A O 1
ATOM 702 N N . TYR A 1 86 ? 15.608 17.013 -15.726 1.00 53.88 86 TYR A N 1
ATOM 703 C CA . TYR A 1 86 ? 16.799 17.295 -14.920 1.00 53.88 86 TYR A CA 1
ATOM 704 C C . TYR A 1 86 ? 17.976 17.821 -15.753 1.00 53.88 86 TYR A C 1
ATOM 706 O O . TYR A 1 86 ? 18.611 18.796 -15.357 1.00 53.88 86 TYR A O 1
ATOM 714 N N . PHE A 1 87 ? 18.275 17.186 -16.890 1.00 49.09 87 PHE A N 1
ATOM 715 C CA . PHE A 1 87 ? 19.456 17.505 -17.705 1.00 49.09 87 PHE A CA 1
ATOM 716 C C . PHE A 1 87 ? 19.228 18.648 -18.687 1.00 49.09 87 PHE A C 1
ATOM 718 O O . PHE A 1 87 ? 20.117 19.466 -18.921 1.00 49.09 87 PHE A O 1
ATOM 725 N N . PHE A 1 88 ? 18.034 18.715 -19.260 1.00 48.66 88 PHE A N 1
ATOM 726 C CA . PHE A 1 88 ? 17.665 19.715 -20.237 1.00 48.66 88 PHE A CA 1
ATOM 727 C C . PHE A 1 88 ? 16.605 20.577 -19.566 1.00 48.66 88 PHE A C 1
ATOM 729 O O . PHE A 1 88 ? 15.484 20.134 -19.347 1.00 48.66 88 PHE A O 1
ATOM 736 N N . ASN A 1 89 ? 16.967 21.804 -19.188 1.00 47.62 89 ASN A N 1
ATOM 737 C CA . ASN A 1 89 ? 16.043 22.849 -18.724 1.00 47.62 89 ASN A CA 1
ATOM 738 C C . ASN A 1 89 ? 15.062 23.238 -19.853 1.00 47.62 89 ASN A C 1
ATOM 740 O O . ASN A 1 89 ? 14.965 24.401 -20.241 1.00 47.62 89 ASN A O 1
ATOM 744 N N . ASP A 1 90 ? 14.371 22.270 -20.446 1.00 42.06 90 ASP A N 1
ATOM 745 C CA . ASP A 1 90 ? 13.545 22.479 -21.610 1.00 42.06 90 ASP A CA 1
ATOM 746 C C . ASP A 1 90 ? 12.240 23.119 -21.138 1.00 42.06 90 ASP A C 1
ATOM 748 O O . ASP A 1 90 ? 11.374 22.515 -20.499 1.00 42.06 90 ASP A O 1
ATOM 752 N N . HIS A 1 91 ? 12.159 24.426 -21.364 1.00 42.81 91 HIS A N 1
ATOM 753 C CA . HIS A 1 91 ? 11.135 25.331 -20.854 1.00 42.81 91 HIS A CA 1
ATOM 754 C C . HIS A 1 91 ? 9.743 25.126 -21.476 1.00 42.81 91 HIS A C 1
ATOM 756 O O . HIS A 1 91 ? 8.857 25.963 -21.263 1.00 42.81 91 HIS A O 1
ATOM 762 N N . GLN A 1 92 ? 9.530 24.059 -22.250 1.00 41.28 92 GLN A N 1
ATOM 763 C CA . GLN A 1 92 ? 8.324 23.912 -23.059 1.00 41.28 92 GLN A CA 1
ATOM 764 C C . GLN A 1 92 ? 7.073 23.500 -22.274 1.00 41.28 92 GLN A C 1
ATOM 766 O O . GLN A 1 92 ? 5.984 23.892 -22.679 1.00 41.28 92 GLN A O 1
ATOM 771 N N . ASP A 1 93 ? 7.200 22.885 -21.092 1.00 44.00 93 ASP A N 1
ATOM 772 C CA . ASP A 1 93 ? 6.051 22.603 -20.219 1.00 44.00 93 ASP A CA 1
ATOM 773 C C . ASP A 1 93 ? 6.138 23.340 -18.873 1.00 44.00 93 ASP A C 1
ATOM 775 O O . ASP A 1 93 ? 6.402 22.785 -17.804 1.00 44.00 93 ASP A O 1
ATOM 779 N N . ARG A 1 94 ? 5.804 24.639 -18.901 1.00 41.34 94 ARG A N 1
ATOM 780 C CA . ARG A 1 94 ? 5.662 25.522 -17.719 1.00 41.34 94 ARG A CA 1
ATOM 781 C C . ARG A 1 94 ? 4.615 25.052 -16.686 1.00 41.34 94 ARG A C 1
ATOM 783 O O . ARG A 1 94 ? 4.369 25.757 -15.703 1.00 41.34 94 ARG A O 1
ATOM 790 N N . SER A 1 95 ? 3.973 23.893 -16.863 1.00 43.44 95 SER A N 1
ATOM 791 C CA . SER A 1 95 ? 3.027 23.319 -15.894 1.00 43.44 95 SER A CA 1
ATOM 792 C C . SER A 1 95 ? 3.712 22.849 -14.598 1.00 43.44 95 SER A C 1
ATOM 794 O O . SER A 1 95 ? 3.137 23.012 -13.521 1.00 43.44 95 SER A O 1
ATOM 796 N N . TYR A 1 96 ? 4.979 22.419 -14.666 1.00 46.16 96 TYR A N 1
ATOM 797 C CA . TYR A 1 96 ? 5.702 21.727 -13.586 1.00 46.16 96 TYR A CA 1
ATOM 798 C C . TYR A 1 96 ? 6.636 22.606 -12.726 1.00 46.16 96 TYR A C 1
ATOM 800 O O . TYR A 1 96 ? 7.530 22.098 -12.058 1.00 46.16 96 TYR A O 1
ATOM 808 N N . THR A 1 97 ? 6.441 23.926 -12.677 1.00 46.47 97 THR A N 1
ATOM 809 C CA . THR A 1 97 ? 7.354 24.848 -11.962 1.00 46.47 97 THR A CA 1
ATOM 810 C C . THR A 1 97 ? 7.528 24.538 -10.467 1.00 46.47 97 THR A C 1
ATOM 812 O O . THR A 1 97 ? 8.640 24.613 -9.956 1.00 46.47 97 THR A O 1
ATOM 815 N N . ALA A 1 98 ? 6.475 24.119 -9.760 1.00 41.91 98 ALA A N 1
ATOM 816 C CA . ALA A 1 98 ? 6.580 23.733 -8.346 1.00 41.91 98 ALA A CA 1
ATOM 817 C C . ALA A 1 98 ? 7.177 22.320 -8.136 1.00 41.91 98 ALA A C 1
ATOM 819 O O . ALA A 1 98 ? 7.807 22.053 -7.111 1.00 41.91 98 ALA A O 1
ATOM 820 N N . LEU A 1 99 ? 7.033 21.445 -9.141 1.00 48.16 99 LEU A N 1
ATOM 821 C CA . LEU A 1 99 ? 7.689 20.136 -9.214 1.00 48.16 99 LEU A CA 1
ATOM 822 C C . LEU A 1 99 ? 9.206 20.321 -9.324 1.00 48.16 99 LEU A C 1
ATOM 824 O O . LEU A 1 99 ? 9.955 19.713 -8.572 1.00 48.16 99 LEU A O 1
ATOM 828 N N . ASN A 1 100 ? 9.651 21.246 -10.182 1.00 50.12 100 ASN A N 1
ATOM 829 C CA . ASN A 1 100 ? 11.068 21.567 -10.328 1.00 50.12 100 ASN A CA 1
ATOM 830 C C . ASN A 1 100 ? 11.663 22.092 -9.020 1.00 50.12 100 ASN A C 1
ATOM 832 O O . ASN A 1 100 ? 12.762 21.694 -8.674 1.00 50.12 100 ASN A O 1
ATOM 836 N N . HIS A 1 101 ? 10.958 22.918 -8.240 1.00 50.25 101 HIS A N 1
ATOM 837 C CA . HIS A 1 101 ? 11.502 23.422 -6.972 1.00 50.25 101 HIS A CA 1
ATOM 838 C C . HIS A 1 101 ? 11.654 22.347 -5.890 1.00 50.25 101 HIS A C 1
ATOM 840 O O . HIS A 1 101 ? 12.659 22.350 -5.184 1.00 50.25 101 HIS A O 1
ATOM 846 N N . THR A 1 102 ? 10.709 21.412 -5.763 1.00 50.28 102 THR A N 1
ATOM 847 C CA . THR A 1 102 ? 10.836 20.284 -4.821 1.00 50.28 102 THR A CA 1
ATOM 848 C C . THR A 1 102 ? 11.887 19.284 -5.285 1.00 50.28 102 THR A C 1
ATOM 850 O O . THR A 1 102 ? 12.689 18.841 -4.468 1.00 50.28 102 THR A O 1
ATOM 853 N N . LEU A 1 103 ? 11.963 19.018 -6.591 1.00 52.72 103 LEU A N 1
ATOM 854 C CA . LEU A 1 103 ? 13.031 18.244 -7.221 1.00 52.72 103 LEU A CA 1
ATOM 855 C C . LEU A 1 103 ? 14.404 18.897 -6.984 1.00 52.72 103 LEU A C 1
ATOM 857 O O . LEU A 1 103 ? 15.329 18.209 -6.579 1.00 52.72 103 LEU A O 1
ATOM 861 N N . ILE A 1 104 ? 14.528 20.222 -7.131 1.00 55.75 104 ILE A N 1
ATOM 862 C CA . ILE A 1 104 ? 15.749 21.003 -6.863 1.00 55.75 104 ILE A CA 1
ATOM 863 C C . ILE A 1 104 ? 16.118 20.965 -5.378 1.00 55.75 104 ILE A C 1
ATOM 865 O O . ILE A 1 104 ? 17.286 20.791 -5.039 1.00 55.75 104 ILE A O 1
ATOM 869 N N . LEU A 1 105 ? 15.156 21.107 -4.466 1.00 55.41 105 LEU A N 1
ATOM 870 C CA . LEU A 1 105 ? 15.405 21.074 -3.021 1.00 55.41 105 LEU A CA 1
ATOM 871 C C . LEU A 1 105 ? 15.865 19.672 -2.593 1.00 55.41 105 LEU A C 1
ATOM 873 O O . LEU A 1 105 ? 16.868 19.514 -1.899 1.00 55.41 105 LEU A O 1
ATOM 877 N N . PHE A 1 106 ? 15.204 18.652 -3.127 1.00 59.50 106 PHE A N 1
ATOM 878 C CA . PHE A 1 106 ? 15.568 17.252 -2.987 1.00 59.50 106 PHE A CA 1
ATOM 879 C C . PHE A 1 106 ? 16.949 16.933 -3.593 1.00 59.50 106 PHE A C 1
ATOM 881 O O . PHE A 1 106 ? 17.772 16.264 -2.970 1.00 59.50 106 PHE A O 1
ATOM 888 N N . GLN A 1 107 ? 17.274 17.499 -4.756 1.00 60.38 107 GLN A N 1
ATOM 889 C CA . GLN A 1 107 ? 18.599 17.410 -5.374 1.00 60.38 107 GLN A CA 1
ATOM 890 C C . GLN A 1 107 ? 19.673 18.110 -4.534 1.00 60.38 107 GLN A C 1
ATOM 892 O O . GLN A 1 107 ? 20.790 17.621 -4.397 1.00 60.38 107 GLN A O 1
ATOM 897 N N . THR A 1 108 ? 19.351 19.248 -3.932 1.00 60.44 108 THR A N 1
ATOM 898 C CA . THR A 1 108 ? 20.316 20.019 -3.143 1.00 60.44 108 THR A CA 1
ATOM 899 C C . THR A 1 108 ? 20.607 19.343 -1.804 1.00 60.44 108 THR A C 1
ATOM 901 O O . THR A 1 108 ? 21.757 19.339 -1.375 1.00 60.44 108 THR A O 1
ATOM 904 N N . LEU A 1 109 ? 19.597 18.735 -1.174 1.00 60.28 109 LEU A N 1
ATOM 905 C CA . LEU A 1 109 ? 19.730 18.067 0.123 1.00 60.28 109 LEU A CA 1
ATOM 906 C C . LEU A 1 109 ? 20.209 16.617 0.035 1.00 60.28 109 LEU A C 1
ATOM 908 O O . LEU A 1 109 ? 20.835 16.144 0.975 1.00 60.28 109 LEU A O 1
ATOM 912 N N . VAL A 1 110 ? 19.912 15.906 -1.055 1.00 65.75 110 VAL A N 1
ATOM 913 C CA . VAL A 1 110 ? 20.194 14.465 -1.163 1.00 65.75 110 VAL A CA 1
ATOM 914 C C . VAL A 1 110 ? 21.228 14.177 -2.250 1.00 65.75 110 VAL A C 1
ATOM 916 O O . VAL A 1 110 ? 22.229 13.514 -1.985 1.00 65.75 110 VAL A O 1
ATOM 919 N N . VAL A 1 111 ? 21.051 14.726 -3.457 1.00 65.31 111 VAL A N 1
ATOM 920 C CA . VAL A 1 111 ? 21.942 14.450 -4.604 1.00 65.31 111 VAL A CA 1
ATOM 921 C C . VAL A 1 111 ? 23.308 15.123 -4.442 1.00 65.31 111 VAL A C 1
ATOM 923 O O . VAL A 1 111 ? 24.322 14.472 -4.676 1.00 65.31 111 VAL A O 1
ATOM 926 N N . LYS A 1 112 ? 23.384 16.390 -4.006 1.00 68.19 112 LYS A N 1
ATOM 927 C CA . LYS A 1 112 ? 24.675 17.094 -3.844 1.00 68.19 112 LYS A CA 1
ATOM 928 C C . LYS A 1 112 ? 25.593 16.464 -2.782 1.00 68.19 112 LYS A C 1
ATOM 930 O O . LYS A 1 112 ? 26.772 16.295 -3.088 1.00 68.19 112 LYS A O 1
ATOM 935 N N . PRO A 1 113 ? 25.117 16.060 -1.585 1.00 67.50 113 PRO A N 1
ATOM 936 C CA . PRO A 1 113 ? 25.958 15.339 -0.624 1.00 67.50 113 PRO A CA 1
ATOM 937 C C . PRO A 1 113 ? 26.438 13.979 -1.145 1.00 67.50 113 PRO A C 1
ATOM 939 O O . PRO A 1 113 ? 27.597 13.618 -0.951 1.00 67.50 113 PRO A O 1
ATOM 942 N N . LEU A 1 114 ? 25.584 13.247 -1.870 1.00 64.25 114 LEU A N 1
ATOM 943 C CA . LEU A 1 114 ? 25.971 11.999 -2.540 1.00 64.25 114 LEU A CA 1
ATOM 944 C C . LEU A 1 114 ? 27.003 12.242 -3.657 1.00 64.25 114 LEU A C 1
ATOM 946 O O . LEU A 1 114 ? 27.945 11.469 -3.811 1.00 64.25 114 LEU A O 1
ATOM 950 N N . GLY A 1 115 ? 26.882 13.349 -4.391 1.00 61.09 115 GLY A N 1
ATOM 951 C CA . GLY A 1 115 ? 27.879 13.800 -5.363 1.00 61.09 115 GLY A CA 1
ATOM 952 C C . GLY A 1 115 ? 29.218 14.171 -4.718 1.00 61.09 115 GLY A C 1
ATOM 953 O O . GLY A 1 115 ? 30.271 13.887 -5.282 1.00 61.09 115 GLY A O 1
ATOM 954 N N . TYR A 1 116 ? 29.203 14.726 -3.503 1.00 64.56 116 TYR A N 1
ATOM 955 C CA . TYR A 1 116 ? 30.426 14.991 -2.743 1.00 64.56 116 TYR A CA 1
ATOM 956 C C . TYR A 1 116 ? 31.135 13.692 -2.329 1.00 64.56 116 TYR A C 1
ATOM 958 O O . TYR A 1 116 ? 32.355 13.596 -2.439 1.00 64.56 116 TYR A O 1
ATOM 966 N N . LEU A 1 117 ? 30.386 12.647 -1.951 1.00 60.00 117 LEU A N 1
ATOM 967 C CA . LEU A 1 117 ? 30.950 11.308 -1.713 1.00 60.00 117 LEU A CA 1
ATOM 968 C C . LEU A 1 117 ? 31.599 10.721 -2.981 1.00 60.00 117 LEU A C 1
ATOM 970 O O . LEU A 1 117 ? 32.668 10.112 -2.895 1.00 60.00 117 LEU A O 1
ATOM 974 N N . ASN A 1 118 ? 31.015 10.975 -4.156 1.00 56.41 118 ASN A N 1
ATOM 975 C CA . ASN A 1 118 ? 31.573 10.613 -5.466 1.00 56.41 118 ASN A CA 1
ATOM 976 C C . ASN A 1 118 ? 32.945 11.272 -5.709 1.00 56.41 118 ASN A C 1
ATOM 978 O O . ASN A 1 118 ? 33.881 10.640 -6.182 1.00 56.41 118 ASN A O 1
ATOM 982 N N . PHE A 1 119 ? 33.113 12.531 -5.297 1.00 54.75 119 PHE A N 1
ATOM 983 C CA . PHE A 1 119 ? 34.374 13.261 -5.464 1.00 54.75 119 PHE A CA 1
ATOM 984 C C . PHE A 1 119 ? 35.543 12.656 -4.663 1.00 54.75 119 PHE A C 1
ATOM 986 O O . PHE A 1 119 ? 36.703 12.923 -4.961 1.00 54.75 119 PHE A O 1
ATOM 993 N N . THR A 1 120 ? 35.255 11.832 -3.648 1.00 51.59 120 THR A N 1
ATOM 994 C CA . THR A 1 120 ? 36.284 11.327 -2.729 1.00 51.59 120 THR A CA 1
ATOM 995 C C . THR A 1 120 ? 36.843 9.949 -3.094 1.00 51.59 120 THR A C 1
ATOM 997 O O . THR A 1 120 ? 38.044 9.758 -2.900 1.00 51.59 120 THR A O 1
ATOM 1000 N N . ARG A 1 121 ? 36.038 8.989 -3.604 1.00 55.00 121 ARG A N 1
ATOM 1001 C CA . ARG A 1 121 ? 36.498 7.597 -3.884 1.00 55.00 121 ARG A CA 1
ATOM 1002 C C . ARG A 1 121 ? 35.709 6.764 -4.910 1.00 55.00 121 ARG A C 1
ATOM 1004 O O . ARG A 1 121 ? 36.229 5.739 -5.344 1.00 55.00 121 ARG A O 1
ATOM 1011 N N . PHE A 1 122 ? 34.485 7.133 -5.282 1.00 57.09 122 PHE A N 1
ATOM 1012 C CA . PHE A 1 122 ? 33.645 6.328 -6.181 1.00 57.09 122 PHE A CA 1
ATOM 1013 C C . PHE A 1 122 ? 33.381 7.110 -7.470 1.00 57.09 122 PHE A C 1
ATOM 1015 O O . PHE A 1 122 ? 33.165 8.306 -7.406 1.00 57.09 122 PHE A O 1
ATOM 1022 N N . HIS A 1 123 ? 33.422 6.477 -8.644 1.00 63.97 123 HIS A N 1
ATOM 1023 C CA . HIS A 1 123 ? 33.105 7.138 -9.918 1.00 63.97 123 HIS A CA 1
ATOM 1024 C C . HIS A 1 123 ? 31.719 6.699 -10.409 1.00 63.97 123 HIS A C 1
ATOM 1026 O O . HIS A 1 123 ? 31.594 5.843 -11.283 1.00 63.97 123 HIS A O 1
ATOM 1032 N N . PHE A 1 124 ? 30.663 7.255 -9.821 1.00 68.94 124 PHE A N 1
ATOM 1033 C CA . PHE A 1 124 ? 29.284 7.094 -10.284 1.00 68.94 124 PHE A CA 1
ATOM 1034 C C . PHE A 1 124 ? 28.945 8.116 -11.371 1.00 68.94 124 PHE A C 1
ATOM 1036 O O . PHE A 1 124 ? 29.355 9.275 -11.296 1.00 68.94 124 PHE A O 1
ATOM 1043 N N . SER A 1 125 ? 28.152 7.692 -12.357 1.00 75.88 125 SER A N 1
ATOM 1044 C CA . SER A 1 125 ? 27.543 8.608 -13.325 1.00 75.88 125 SER A CA 1
ATOM 1045 C C . SER A 1 125 ? 26.387 9.388 -12.688 1.00 75.88 125 SER A C 1
ATOM 1047 O O . SER A 1 125 ? 25.780 8.916 -11.725 1.00 75.88 125 SER A O 1
ATOM 1049 N N . GLU A 1 126 ? 26.032 10.547 -13.244 1.00 73.81 126 GLU A N 1
ATOM 1050 C CA . GLU A 1 126 ? 24.930 11.383 -12.734 1.00 73.81 126 GLU A CA 1
ATOM 1051 C C . GLU A 1 126 ? 23.596 10.615 -12.675 1.00 73.81 126 GLU A C 1
ATOM 1053 O O . GLU A 1 126 ? 22.867 10.695 -11.687 1.00 73.81 126 GLU A O 1
ATOM 1058 N N . THR A 1 127 ? 23.321 9.769 -13.673 1.00 76.06 127 THR A N 1
ATOM 1059 C CA . THR A 1 127 ? 22.132 8.894 -13.693 1.00 76.06 127 THR A CA 1
ATOM 1060 C C . THR A 1 127 ? 22.146 7.854 -12.568 1.00 76.06 127 THR A C 1
ATOM 1062 O O . THR A 1 127 ? 21.119 7.587 -11.943 1.00 76.06 127 THR A O 1
ATOM 1065 N N . THR A 1 128 ? 23.317 7.298 -12.247 1.00 80.81 128 THR A N 1
ATOM 1066 C CA . THR A 1 128 ? 23.479 6.347 -11.142 1.00 80.81 128 THR A CA 1
ATOM 1067 C C . THR A 1 128 ? 23.231 7.019 -9.793 1.00 80.81 128 THR A C 1
ATOM 1069 O O . THR A 1 128 ? 22.625 6.401 -8.921 1.00 80.81 128 THR A O 1
ATOM 1072 N N . ILE A 1 129 ? 23.636 8.284 -9.627 1.00 78.94 129 ILE A N 1
ATOM 1073 C CA . ILE A 1 129 ? 23.357 9.055 -8.406 1.00 78.94 129 ILE A CA 1
ATOM 1074 C C . ILE A 1 129 ? 21.845 9.254 -8.243 1.00 78.94 129 ILE A C 1
ATOM 1076 O O . ILE A 1 129 ? 21.322 9.022 -7.156 1.00 78.94 129 ILE A O 1
ATOM 1080 N N . LEU A 1 130 ? 21.119 9.602 -9.311 1.00 79.69 130 LEU A N 1
ATOM 1081 C CA . LEU A 1 130 ? 19.656 9.737 -9.259 1.00 79.69 130 LEU A CA 1
ATOM 1082 C C . LEU A 1 130 ? 18.964 8.425 -8.854 1.00 79.69 130 LEU A C 1
ATOM 1084 O O . LEU A 1 130 ? 18.090 8.423 -7.988 1.00 79.69 130 LEU A O 1
ATOM 1088 N N . ARG A 1 131 ? 19.389 7.286 -9.409 1.00 86.25 131 ARG A N 1
ATOM 1089 C CA . ARG A 1 131 ? 18.857 5.966 -9.023 1.00 86.25 131 ARG A CA 1
ATOM 1090 C C . ARG A 1 131 ? 19.217 5.585 -7.586 1.00 86.25 131 ARG A C 1
ATOM 1092 O O . ARG A 1 131 ? 18.386 5.020 -6.879 1.00 86.25 131 ARG A O 1
ATOM 1099 N N . LEU A 1 132 ? 20.421 5.933 -7.125 1.00 85.50 132 LEU A N 1
ATOM 1100 C CA . LEU A 1 132 ? 20.867 5.686 -5.750 1.00 85.50 132 LEU A CA 1
ATOM 1101 C C . LEU A 1 132 ? 19.970 6.390 -4.728 1.00 85.50 132 LEU A C 1
ATOM 1103 O O . LEU A 1 132 ? 19.753 5.875 -3.636 1.00 85.50 132 LEU A O 1
ATOM 1107 N N . VAL A 1 133 ? 19.404 7.538 -5.087 1.00 84.75 133 VAL A N 1
ATOM 1108 C CA . VAL A 1 133 ? 18.462 8.246 -4.225 1.00 84.75 133 VAL A CA 1
ATOM 1109 C C . VAL A 1 133 ? 17.162 7.456 -4.016 1.00 84.75 133 VAL A C 1
ATOM 1111 O O . VAL A 1 133 ? 16.655 7.388 -2.895 1.00 84.75 133 VAL A O 1
ATOM 1114 N N . ASN A 1 134 ? 16.643 6.802 -5.056 1.00 89.50 134 ASN A N 1
ATOM 1115 C CA . ASN A 1 134 ? 15.492 5.907 -4.914 1.00 89.50 134 ASN A CA 1
ATOM 1116 C C . ASN A 1 134 ? 15.837 4.654 -4.109 1.00 89.50 134 ASN A C 1
ATOM 1118 O O . ASN A 1 134 ? 15.048 4.240 -3.257 1.00 89.50 134 ASN A O 1
ATOM 1122 N N . LEU A 1 135 ? 17.038 4.108 -4.309 1.00 90.69 135 LEU A N 1
ATOM 1123 C CA . LEU A 1 135 ? 17.540 3.008 -3.497 1.00 90.69 135 LEU A CA 1
ATOM 1124 C C . LEU A 1 135 ? 17.638 3.400 -2.015 1.00 90.69 135 LEU A C 1
ATOM 1126 O O . LEU A 1 135 ? 17.200 2.639 -1.161 1.00 90.69 135 LEU A O 1
ATOM 1130 N N . LEU A 1 136 ? 18.152 4.592 -1.695 1.00 89.38 136 LEU A N 1
ATOM 1131 C CA . LEU A 1 136 ? 18.244 5.094 -0.320 1.00 89.38 136 LEU A CA 1
ATOM 1132 C C . LEU A 1 136 ? 16.862 5.179 0.341 1.00 89.38 136 LEU A C 1
ATOM 1134 O O . LEU A 1 136 ? 16.705 4.818 1.509 1.00 89.38 136 LEU A O 1
ATOM 1138 N N . SER A 1 137 ? 15.853 5.614 -0.418 1.00 89.00 137 SER A N 1
ATOM 1139 C CA . SER A 1 137 ? 14.468 5.626 0.049 1.00 89.00 137 SER A CA 1
ATOM 1140 C C . SER A 1 137 ? 13.977 4.218 0.395 1.00 89.00 137 SER A C 1
ATOM 1142 O O . SER A 1 137 ? 13.508 3.998 1.508 1.00 89.00 137 SER A O 1
ATOM 1144 N N . GLY A 1 138 ? 14.152 3.252 -0.515 1.00 89.75 138 GLY A N 1
ATOM 1145 C CA . GLY A 1 138 ? 13.731 1.859 -0.328 1.00 89.75 138 GLY A CA 1
ATOM 1146 C C . GLY A 1 138 ? 14.497 1.094 0.755 1.00 89.75 138 GLY A C 1
ATOM 1147 O O . GLY A 1 138 ? 13.897 0.326 1.499 1.00 89.75 138 GLY A O 1
ATOM 1148 N N . LEU A 1 139 ? 15.809 1.315 0.874 1.00 91.00 139 LEU A N 1
ATOM 1149 C CA . LEU A 1 139 ? 16.688 0.580 1.791 1.00 91.00 139 LEU A CA 1
ATOM 1150 C C . LEU A 1 139 ? 16.728 1.150 3.204 1.00 91.00 139 LEU A C 1
ATOM 1152 O O . LEU A 1 139 ? 16.915 0.398 4.155 1.00 91.00 139 LEU A O 1
ATOM 1156 N N . VAL A 1 140 ? 16.638 2.472 3.347 1.00 89.69 140 VAL A N 1
ATOM 1157 C CA . VAL A 1 140 ? 16.905 3.131 4.631 1.00 89.69 140 VAL A CA 1
ATOM 1158 C C . VAL A 1 140 ? 15.672 3.872 5.116 1.00 89.69 140 VAL A C 1
ATOM 1160 O O . VAL A 1 140 ? 15.166 3.613 6.206 1.00 89.69 140 VAL A O 1
ATOM 1163 N N . ILE A 1 141 ? 15.152 4.788 4.306 1.00 91.00 141 ILE A N 1
ATOM 1164 C CA . ILE A 1 141 ? 14.148 5.734 4.792 1.00 91.00 141 ILE A CA 1
ATOM 1165 C C . ILE A 1 141 ? 12.803 5.029 5.024 1.00 91.00 141 ILE A C 1
ATOM 1167 O O . ILE A 1 141 ? 12.255 5.101 6.122 1.00 91.00 141 ILE A O 1
ATOM 1171 N N . LEU A 1 142 ? 12.282 4.300 4.036 1.00 91.81 142 LEU A N 1
ATOM 1172 C CA . LEU A 1 142 ? 11.031 3.548 4.161 1.00 91.81 142 LEU A CA 1
ATOM 1173 C C . LEU A 1 142 ? 11.052 2.545 5.329 1.00 91.81 142 LEU A C 1
ATOM 1175 O O . LEU A 1 142 ? 10.189 2.672 6.203 1.00 91.81 142 LEU A O 1
ATOM 1179 N N . PRO A 1 143 ? 12.009 1.597 5.417 1.00 93.31 143 PRO A N 1
ATOM 1180 C CA . PRO A 1 143 ? 12.013 0.605 6.488 1.00 93.31 143 PRO A CA 1
ATOM 1181 C C . PRO A 1 143 ? 12.192 1.211 7.877 1.00 93.31 143 PRO A C 1
ATOM 1183 O O . PRO A 1 143 ? 11.432 0.863 8.775 1.00 93.31 143 PRO A O 1
ATOM 1186 N N . PHE A 1 144 ? 13.164 2.109 8.070 1.00 91.69 144 PHE A N 1
ATOM 1187 C CA . PHE A 1 144 ? 13.543 2.556 9.415 1.00 91.69 144 PHE A CA 1
ATOM 1188 C C . PHE A 1 144 ? 12.783 3.789 9.902 1.00 91.69 144 PHE A C 1
ATOM 1190 O O . PHE A 1 144 ? 12.621 3.945 11.112 1.00 91.69 144 PHE A O 1
ATOM 1197 N N . VAL A 1 145 ? 12.308 4.661 9.007 1.00 90.25 145 VAL A N 1
ATOM 1198 C CA . VAL A 1 145 ? 11.557 5.867 9.401 1.00 90.25 145 VAL A CA 1
ATOM 1199 C C . VAL A 1 145 ? 10.055 5.609 9.397 1.00 90.25 145 VAL A C 1
ATOM 1201 O O . VAL A 1 145 ? 9.357 6.130 10.264 1.00 90.25 145 VAL A O 1
ATOM 1204 N N . THR A 1 146 ? 9.553 4.815 8.444 1.00 90.62 146 THR A N 1
ATOM 1205 C CA . THR A 1 146 ? 8.106 4.665 8.220 1.00 90.62 146 THR A CA 1
ATOM 1206 C C . THR A 1 146 ? 7.583 3.300 8.653 1.00 90.62 146 THR A C 1
ATOM 1208 O O . THR A 1 146 ? 6.752 3.223 9.555 1.00 90.62 146 THR A O 1
ATOM 1211 N N . TYR A 1 147 ? 8.062 2.214 8.043 1.00 92.12 147 TYR A N 1
ATOM 1212 C CA . TYR A 1 147 ? 7.498 0.883 8.270 1.00 92.12 147 TYR A CA 1
ATOM 1213 C C . TYR A 1 147 ? 7.800 0.327 9.658 1.00 92.12 147 TYR A C 1
ATOM 1215 O O . TYR A 1 147 ? 6.908 -0.273 10.239 1.00 92.12 147 TYR A O 1
ATOM 1223 N N . SER A 1 148 ? 8.985 0.557 10.225 1.00 88.12 148 SER A N 1
ATOM 1224 C CA . SER A 1 148 ? 9.318 0.164 11.605 1.00 88.12 148 SER A CA 1
ATOM 1225 C C . SER A 1 148 ? 8.371 0.789 12.633 1.00 88.12 148 SER A C 1
ATOM 1227 O O . SER A 1 148 ? 7.910 0.111 13.547 1.00 88.12 148 SER A O 1
ATOM 1229 N N . LYS A 1 149 ? 8.035 2.072 12.461 1.00 89.12 149 LYS A N 1
ATOM 1230 C CA . LYS A 1 149 ? 7.136 2.800 13.360 1.00 89.12 149 LYS A CA 1
ATOM 1231 C C . LYS A 1 149 ? 5.677 2.402 13.153 1.00 89.12 149 LYS A C 1
ATOM 1233 O O . LYS A 1 149 ? 4.958 2.233 14.127 1.00 89.12 149 LYS A O 1
ATOM 1238 N N . LEU A 1 150 ? 5.246 2.193 11.907 1.00 87.25 150 LEU A N 1
ATOM 1239 C CA . LEU A 1 150 ? 3.919 1.630 11.625 1.00 87.25 150 LEU A CA 1
ATOM 1240 C C . LEU A 1 150 ? 3.784 0.211 12.189 1.00 87.25 150 LEU A C 1
ATOM 1242 O O . LEU A 1 150 ? 2.754 -0.128 12.765 1.00 87.25 150 LEU A O 1
ATOM 1246 N N . TYR A 1 151 ? 4.841 -0.591 12.068 1.00 85.69 151 TYR A N 1
ATOM 1247 C CA . TYR A 1 151 ? 4.919 -1.926 12.643 1.00 85.69 151 TYR A CA 1
ATOM 1248 C C . TYR A 1 151 ? 4.829 -1.868 14.169 1.00 85.69 151 TYR A C 1
ATOM 1250 O O . TYR A 1 151 ? 4.066 -2.628 14.745 1.00 85.69 151 TYR A O 1
ATOM 1258 N N . ALA A 1 152 ? 5.495 -0.919 14.832 1.00 82.31 152 ALA A N 1
ATOM 1259 C CA . ALA A 1 152 ? 5.364 -0.741 16.280 1.00 82.31 152 ALA A CA 1
ATOM 1260 C C . ALA A 1 152 ? 3.912 -0.464 16.728 1.00 82.31 152 ALA A C 1
ATOM 1262 O O . ALA A 1 152 ? 3.522 -0.879 17.813 1.00 82.31 152 ALA A O 1
ATOM 1263 N N . LEU A 1 153 ? 3.088 0.165 15.879 1.00 78.31 153 LEU A N 1
ATOM 1264 C CA . LEU A 1 153 ? 1.659 0.390 16.144 1.00 78.31 153 LEU A CA 1
ATOM 1265 C C . LEU A 1 153 ? 0.770 -0.840 15.864 1.00 78.31 153 LEU A C 1
ATOM 1267 O O . LEU A 1 153 ? -0.400 -0.840 16.240 1.00 78.31 153 LEU A O 1
ATOM 1271 N N . THR A 1 154 ? 1.282 -1.852 15.154 1.00 76.81 154 THR A N 1
ATOM 1272 C CA . THR A 1 154 ? 0.513 -2.998 14.622 1.00 76.81 154 THR A CA 1
ATOM 1273 C C . THR A 1 154 ? 1.312 -4.293 14.625 1.00 76.81 154 THR A C 1
ATOM 1275 O O . THR A 1 154 ? 1.196 -5.073 13.685 1.00 76.81 154 THR A O 1
ATOM 1278 N N . ALA A 1 155 ? 2.136 -4.543 15.645 1.00 63.44 155 ALA A N 1
ATOM 1279 C CA . ALA A 1 155 ? 3.273 -5.474 15.575 1.00 63.44 155 ALA A CA 1
ATOM 1280 C C . ALA A 1 155 ? 2.962 -6.942 15.198 1.00 63.44 155 ALA A C 1
ATOM 1282 O O . ALA A 1 155 ? 3.870 -7.746 15.072 1.00 63.44 155 ALA A O 1
ATOM 1283 N N . ILE A 1 156 ? 1.701 -7.300 14.968 1.00 77.62 156 ILE A N 1
ATOM 1284 C CA . ILE A 1 156 ? 1.212 -8.628 14.591 1.00 77.62 156 ILE A CA 1
ATOM 1285 C C . ILE A 1 156 ? 0.699 -8.663 13.132 1.00 77.62 156 ILE A C 1
ATOM 1287 O O . ILE A 1 156 ? 0.534 -9.732 12.545 1.00 77.62 156 ILE A O 1
ATOM 1291 N N . CYS A 1 157 ? 0.451 -7.510 12.509 1.00 83.75 157 CYS A N 1
ATOM 1292 C CA . CYS A 1 157 ? -0.304 -7.443 11.263 1.00 83.75 157 CYS A CA 1
ATOM 1293 C C . CYS A 1 157 ? 0.579 -7.655 10.027 1.00 83.75 157 CYS A C 1
ATOM 1295 O O . CYS A 1 157 ? 0.153 -8.376 9.129 1.00 83.75 157 CYS A O 1
ATOM 1297 N N . PHE A 1 158 ? 1.812 -7.135 9.970 1.00 90.31 158 PHE A N 1
ATOM 1298 C CA . PHE A 1 158 ? 2.726 -7.311 8.824 1.00 90.31 158 PHE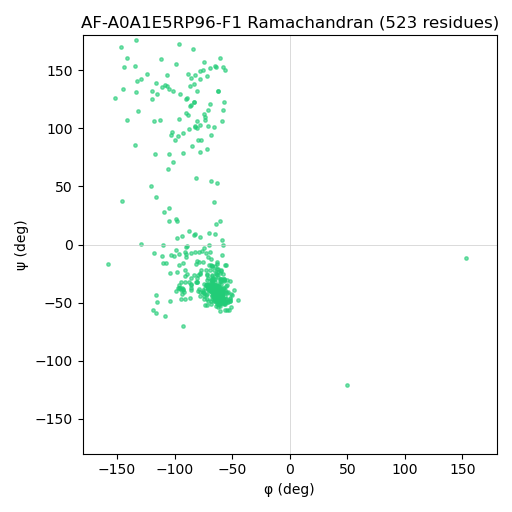 A CA 1
ATOM 1299 C C . PHE A 1 158 ? 4.205 -7.386 9.233 1.00 90.31 158 PHE A C 1
ATOM 1301 O O . PHE A 1 158 ? 4.550 -7.098 10.369 1.00 90.31 158 PHE A O 1
ATOM 1308 N N . MET A 1 159 ? 5.094 -7.740 8.297 1.00 92.56 159 MET A N 1
ATOM 1309 C CA . MET A 1 159 ? 6.552 -7.672 8.479 1.00 92.56 159 MET A CA 1
ATOM 1310 C C . MET A 1 159 ? 7.164 -6.540 7.651 1.00 92.56 159 MET A C 1
ATOM 1312 O O . MET A 1 159 ? 6.831 -6.367 6.475 1.00 92.56 159 MET A O 1
ATOM 1316 N N . VAL A 1 160 ? 8.100 -5.790 8.241 1.00 95.19 160 VAL A N 1
ATOM 1317 C CA . VAL A 1 160 ? 8.807 -4.693 7.554 1.00 95.19 160 VAL A CA 1
ATOM 1318 C C . VAL A 1 160 ? 9.549 -5.188 6.300 1.00 95.19 160 VAL A C 1
ATOM 1320 O O . VAL A 1 160 ? 9.367 -4.574 5.246 1.00 95.19 160 VAL A O 1
ATOM 1323 N N . PRO A 1 161 ? 10.305 -6.310 6.343 1.00 96.19 161 PRO A N 1
ATOM 1324 C CA . PRO A 1 161 ? 10.890 -6.925 5.153 1.00 96.19 161 PRO A CA 1
ATOM 1325 C C . PRO A 1 161 ? 9.905 -7.143 4.003 1.00 96.19 161 PRO A C 1
ATOM 1327 O O . PRO A 1 161 ? 10.244 -6.836 2.864 1.00 96.19 161 PRO A O 1
ATOM 1330 N N . SER A 1 162 ? 8.692 -7.632 4.283 1.00 95.69 162 SER A N 1
ATOM 1331 C CA . SER A 1 162 ? 7.674 -7.890 3.257 1.00 95.69 162 SER A CA 1
ATOM 1332 C C . SER A 1 162 ? 7.229 -6.594 2.576 1.00 95.69 162 SER A C 1
ATOM 1334 O O . SER A 1 162 ? 7.143 -6.539 1.355 1.00 95.69 162 SER A O 1
ATOM 1336 N N . MET A 1 163 ? 7.018 -5.518 3.338 1.00 95.56 163 MET A N 1
ATOM 1337 C CA . MET A 1 163 ? 6.611 -4.223 2.773 1.00 95.56 163 MET A CA 1
ATOM 1338 C C . MET A 1 163 ? 7.706 -3.595 1.898 1.00 95.56 163 MET A C 1
ATOM 1340 O O . MET A 1 163 ? 7.403 -3.032 0.849 1.00 95.56 163 MET A O 1
ATOM 1344 N N . VAL A 1 164 ? 8.978 -3.728 2.291 1.00 96.12 164 VAL A N 1
ATOM 1345 C CA . VAL A 1 164 ? 10.131 -3.275 1.486 1.00 96.12 164 VAL A CA 1
ATOM 1346 C C . VAL A 1 164 ? 10.291 -4.120 0.220 1.00 96.12 164 VAL A C 1
ATOM 1348 O O . VAL A 1 164 ? 10.580 -3.601 -0.852 1.00 96.12 164 VAL A O 1
ATOM 1351 N N . MET A 1 165 ? 10.078 -5.429 0.329 1.00 95.75 165 MET A N 1
ATOM 1352 C CA . MET A 1 165 ? 10.189 -6.372 -0.785 1.00 95.75 165 MET A CA 1
ATOM 1353 C C . MET A 1 165 ? 8.939 -6.439 -1.662 1.00 95.75 165 MET A C 1
ATOM 1355 O O . MET A 1 165 ? 8.856 -7.317 -2.520 1.00 95.75 165 MET A O 1
ATOM 1359 N N . PHE A 1 166 ? 7.971 -5.539 -1.471 1.00 96.19 166 PHE A N 1
ATOM 1360 C CA . PHE A 1 166 ? 6.747 -5.546 -2.254 1.00 96.19 166 PHE A CA 1
ATOM 1361 C C . PHE A 1 166 ? 7.069 -5.429 -3.760 1.00 96.19 166 PHE A C 1
ATOM 1363 O O . PHE A 1 166 ? 7.578 -4.383 -4.179 1.00 96.19 166 PHE A O 1
ATOM 1370 N N . PRO A 1 167 ? 6.759 -6.450 -4.589 1.00 94.31 167 PRO A N 1
ATOM 1371 C CA . PRO A 1 167 ? 7.342 -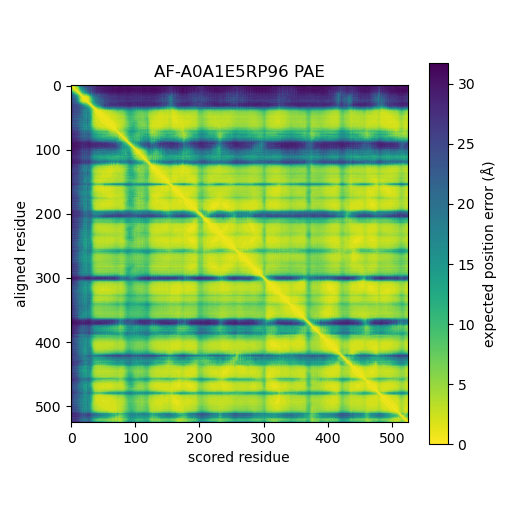6.579 -5.929 1.00 94.31 167 PRO A CA 1
ATOM 1372 C C . PRO A 1 167 ? 7.064 -5.413 -6.883 1.00 94.31 167 PRO A C 1
ATOM 1374 O O . PRO A 1 167 ? 7.890 -5.091 -7.732 1.00 94.31 167 PRO A O 1
ATOM 1377 N N . LEU A 1 168 ? 5.908 -4.752 -6.750 1.00 92.62 168 LEU A N 1
ATOM 1378 C CA . LEU A 1 168 ? 5.588 -3.585 -7.578 1.00 92.62 168 LEU A CA 1
ATOM 1379 C C . LEU A 1 168 ? 6.421 -2.354 -7.217 1.00 92.62 168 LEU A C 1
ATOM 1381 O O . LEU A 1 168 ? 6.624 -1.499 -8.067 1.00 92.62 168 LEU A O 1
ATOM 1385 N N . LEU A 1 169 ? 6.855 -2.224 -5.963 1.00 94.75 169 LEU A N 1
ATOM 1386 C CA . LEU A 1 169 ? 7.601 -1.063 -5.483 1.00 94.75 169 LEU A CA 1
ATOM 1387 C C . LEU A 1 169 ? 9.118 -1.283 -5.586 1.00 94.75 169 LEU A C 1
ATOM 1389 O O . LEU A 1 169 ? 9.848 -0.362 -5.952 1.00 94.75 169 LEU A O 1
ATOM 1393 N N . SER A 1 170 ? 9.586 -2.502 -5.309 1.00 94.50 170 SER A N 1
ATOM 1394 C CA . SER A 1 170 ? 11.005 -2.884 -5.298 1.00 94.50 170 SER A CA 1
ATOM 1395 C C . SER A 1 170 ? 11.697 -2.745 -6.657 1.00 94.50 170 SER A C 1
ATOM 1397 O O . SER A 1 170 ? 12.908 -2.512 -6.729 1.00 94.50 170 SER A O 1
ATOM 1399 N N . THR A 1 171 ? 10.957 -2.876 -7.758 1.00 91.50 171 THR A N 1
ATOM 1400 C CA . THR A 1 171 ? 11.467 -2.636 -9.115 1.00 91.50 171 THR A CA 1
ATOM 1401 C C . THR A 1 171 ? 11.885 -1.176 -9.295 1.00 91.50 171 THR A C 1
ATOM 1403 O O . THR A 1 171 ? 12.992 -0.909 -9.772 1.00 91.50 171 THR A O 1
ATOM 1406 N N . TYR A 1 172 ? 11.075 -0.237 -8.799 1.00 91.38 172 TYR A N 1
ATOM 1407 C CA . TYR A 1 172 ? 11.334 1.203 -8.861 1.00 91.38 172 TYR A CA 1
ATOM 1408 C C . TYR A 1 172 ? 12.436 1.689 -7.911 1.00 91.38 172 TYR A C 1
ATOM 1410 O O . TYR A 1 172 ? 12.861 2.834 -8.027 1.00 91.38 172 TYR A O 1
ATOM 1418 N N . TYR A 1 173 ? 12.966 0.854 -7.011 1.00 92.50 173 TYR A N 1
ATOM 1419 C CA . TYR A 1 173 ? 14.177 1.210 -6.252 1.00 92.50 173 TYR A CA 1
ATOM 1420 C C . TYR A 1 173 ? 15.419 1.287 -7.142 1.00 92.50 173 TYR A C 1
ATOM 1422 O O . TYR A 1 173 ? 16.364 2.005 -6.829 1.00 92.50 173 TYR A O 1
ATOM 1430 N N . ASN A 1 174 ? 15.417 0.553 -8.258 1.00 90.06 174 ASN A N 1
ATOM 1431 C CA . ASN A 1 174 ? 16.549 0.499 -9.182 1.00 90.06 174 ASN A CA 1
ATOM 1432 C C . ASN A 1 174 ? 16.478 1.563 -10.282 1.00 90.06 174 ASN A C 1
ATOM 1434 O O . ASN A 1 174 ? 17.442 1.712 -11.030 1.00 90.06 174 ASN A O 1
ATOM 1438 N N . LEU A 1 175 ? 15.356 2.279 -10.380 1.00 87.69 175 LEU A N 1
ATOM 1439 C CA . LEU A 1 175 ? 15.065 3.251 -11.429 1.00 87.69 175 LEU A CA 1
ATOM 1440 C C . LEU A 1 175 ? 14.734 4.607 -10.807 1.00 87.69 175 LEU A C 1
ATOM 1442 O O . LEU A 1 175 ? 14.134 4.666 -9.737 1.00 87.69 175 LEU A O 1
ATOM 1446 N N . TYR A 1 176 ? 15.085 5.705 -11.469 1.00 83.88 176 TYR A N 1
ATOM 1447 C CA . TYR A 1 176 ? 14.725 7.046 -11.014 1.00 83.88 176 TYR A CA 1
ATOM 1448 C C . TYR A 1 176 ? 13.280 7.381 -11.397 1.00 83.88 176 TYR A C 1
ATOM 1450 O O . TYR A 1 176 ? 12.997 7.915 -12.468 1.00 83.88 176 TYR A O 1
ATOM 1458 N N . TYR A 1 177 ? 12.356 7.040 -10.500 1.00 83.44 177 TYR A N 1
ATOM 1459 C CA . TYR A 1 177 ? 10.920 7.220 -10.686 1.00 83.44 177 TYR A CA 1
ATOM 1460 C C . TYR A 1 177 ? 10.252 7.859 -9.451 1.00 83.44 177 TYR A C 1
ATOM 1462 O O . TYR A 1 177 ? 10.584 7.487 -8.318 1.00 83.44 177 TYR A O 1
ATOM 1470 N N . PRO A 1 178 ? 9.285 8.785 -9.619 1.00 84.88 178 PRO A N 1
ATOM 1471 C CA . PRO A 1 178 ? 8.660 9.509 -8.504 1.00 84.88 178 PRO A CA 1
ATOM 1472 C C . PRO A 1 178 ? 7.804 8.630 -7.576 1.00 84.88 178 PRO A C 1
ATOM 1474 O O . PRO A 1 178 ? 7.538 9.019 -6.439 1.00 84.88 178 PRO A O 1
ATOM 1477 N N . THR A 1 179 ? 7.384 7.441 -8.019 1.00 88.56 179 THR A N 1
ATOM 1478 C CA . THR A 1 179 ? 6.503 6.534 -7.258 1.00 88.56 179 THR A CA 1
ATOM 1479 C C . THR A 1 179 ? 7.062 6.144 -5.891 1.00 88.56 179 THR A C 1
ATOM 1481 O O . THR A 1 179 ? 6.293 6.060 -4.933 1.00 88.56 179 THR A O 1
ATOM 1484 N N . VAL A 1 180 ? 8.378 5.941 -5.763 1.00 91.75 180 VAL A N 1
ATOM 1485 C CA . VAL A 1 180 ? 9.000 5.552 -4.483 1.00 91.75 180 VAL A CA 1
ATOM 1486 C C . VAL A 1 180 ? 8.800 6.648 -3.437 1.00 91.75 180 VAL A C 1
ATOM 1488 O O . VAL A 1 180 ? 8.299 6.390 -2.344 1.00 91.75 180 VAL A O 1
ATOM 1491 N N . TRP A 1 181 ? 9.095 7.892 -3.810 1.00 89.81 181 TRP A N 1
ATOM 1492 C CA . TRP A 1 181 ? 8.944 9.054 -2.937 1.00 89.81 181 TRP A CA 1
ATOM 1493 C C . TRP A 1 181 ? 7.486 9.421 -2.691 1.00 89.81 181 TRP A C 1
ATOM 1495 O O . TRP A 1 181 ? 7.122 9.727 -1.561 1.00 89.81 181 TRP A O 1
ATOM 1505 N N . SER A 1 182 ? 6.636 9.313 -3.713 1.00 91.06 182 SER A N 1
ATOM 1506 C CA . SER A 1 182 ? 5.180 9.421 -3.572 1.00 91.06 182 SER A CA 1
ATOM 1507 C C . SER A 1 182 ? 4.654 8.477 -2.484 1.00 91.06 182 SER A C 1
ATOM 1509 O O . SER A 1 182 ? 3.923 8.893 -1.587 1.00 91.06 182 SER A O 1
ATOM 1511 N N . THR A 1 183 ? 5.086 7.214 -2.537 1.00 94.94 183 THR A N 1
ATOM 1512 C CA . THR A 1 183 ? 4.699 6.176 -1.577 1.00 94.94 183 THR A CA 1
ATOM 1513 C C . THR A 1 183 ? 5.239 6.484 -0.185 1.00 94.94 183 THR A C 1
ATOM 1515 O O . THR A 1 183 ? 4.479 6.426 0.777 1.00 94.94 183 THR A O 1
ATOM 1518 N N . PHE A 1 184 ? 6.516 6.866 -0.073 1.00 94.81 184 PHE A N 1
ATOM 1519 C CA . PHE A 1 184 ? 7.115 7.294 1.192 1.00 94.81 184 PHE A CA 1
ATOM 1520 C C . PHE A 1 184 ? 6.291 8.398 1.856 1.00 94.81 184 PHE A C 1
ATOM 1522 O O . PHE A 1 184 ? 5.804 8.198 2.962 1.00 94.81 184 PHE A O 1
ATOM 1529 N N . TRP A 1 185 ? 6.036 9.511 1.166 1.00 95.38 185 TRP A N 1
ATOM 1530 C CA . TRP A 1 185 ? 5.323 10.645 1.755 1.00 95.38 185 TRP A CA 1
ATOM 1531 C C . TRP A 1 185 ? 3.891 10.313 2.187 1.00 95.38 185 TRP A C 1
ATOM 1533 O O . TRP A 1 185 ? 3.458 10.778 3.241 1.00 95.38 185 TRP A O 1
ATOM 1543 N N . ILE A 1 186 ? 3.168 9.485 1.425 1.00 96.81 186 ILE A N 1
ATOM 1544 C CA . ILE A 1 186 ? 1.821 9.028 1.802 1.00 96.81 186 ILE A CA 1
ATOM 1545 C C . ILE A 1 186 ? 1.860 8.113 3.028 1.00 96.81 186 ILE A C 1
ATOM 1547 O O . ILE A 1 186 ? 1.104 8.331 3.974 1.00 96.81 186 ILE A O 1
ATOM 1551 N N . MET A 1 187 ? 2.760 7.128 3.060 1.00 97.00 187 MET A N 1
ATOM 1552 C CA . MET A 1 187 ? 2.867 6.207 4.196 1.00 97.00 187 MET A CA 1
ATOM 1553 C C . MET A 1 187 ? 3.384 6.912 5.459 1.00 97.00 187 MET A C 1
ATOM 1555 O O . MET A 1 187 ? 2.935 6.608 6.561 1.00 97.00 187 MET A O 1
ATOM 1559 N N . THR A 1 188 ? 4.282 7.891 5.319 1.00 95.94 188 THR A N 1
ATOM 1560 C CA . THR A 1 188 ? 4.735 8.743 6.426 1.00 95.94 188 THR A CA 1
ATOM 1561 C C . THR A 1 188 ? 3.621 9.671 6.913 1.00 95.94 188 THR A C 1
ATOM 1563 O O . THR A 1 188 ? 3.463 9.845 8.118 1.00 95.94 188 THR A O 1
ATOM 1566 N N . GLY A 1 189 ? 2.798 10.217 6.010 1.00 96.56 189 GLY A N 1
ATOM 1567 C CA . GLY A 1 189 ? 1.586 10.950 6.385 1.00 96.56 189 GLY A CA 1
ATOM 1568 C C . GLY A 1 189 ? 0.634 10.080 7.208 1.00 96.56 189 GLY A C 1
ATOM 1569 O O . GLY A 1 189 ? 0.218 10.467 8.297 1.00 96.56 189 GLY A O 1
ATOM 1570 N N . LEU A 1 190 ? 0.376 8.852 6.748 1.00 96.38 190 LEU A N 1
ATOM 1571 C CA . LEU A 1 190 ? -0.437 7.881 7.481 1.00 96.38 190 LEU A CA 1
ATOM 1572 C C . LEU A 1 190 ? 0.130 7.583 8.877 1.00 96.38 190 LEU A C 1
ATOM 1574 O O . LEU A 1 190 ? -0.624 7.591 9.850 1.00 96.38 190 LEU A O 1
ATOM 1578 N N . LEU A 1 191 ? 1.445 7.356 8.979 1.00 94.56 191 LEU A N 1
ATOM 1579 C CA . LEU A 1 191 ? 2.131 7.149 10.254 1.00 94.56 191 LEU A CA 1
ATOM 1580 C C . LEU A 1 191 ? 1.850 8.303 11.217 1.00 94.56 191 LEU A C 1
ATOM 1582 O O . LEU A 1 191 ? 1.332 8.068 12.305 1.00 94.56 191 LEU A O 1
ATOM 1586 N N . TYR A 1 192 ? 2.139 9.540 10.809 1.00 94.62 192 TYR A N 1
ATOM 1587 C CA . TYR A 1 192 ? 1.979 10.696 11.689 1.00 94.62 192 TYR A CA 1
ATOM 1588 C C . TYR A 1 192 ? 0.516 10.994 12.033 1.00 94.62 192 TYR A C 1
ATOM 1590 O O . TYR A 1 192 ? 0.227 11.424 13.146 1.00 94.62 192 TYR A O 1
ATOM 1598 N N . ALA A 1 193 ? -0.432 10.706 11.138 1.00 93.88 193 ALA A N 1
ATOM 1599 C CA . ALA A 1 193 ? -1.857 10.799 11.456 1.00 93.88 193 ALA A CA 1
ATOM 1600 C C . ALA A 1 193 ? -2.297 9.804 12.548 1.00 93.88 193 ALA A C 1
ATOM 1602 O O . ALA A 1 193 ? -3.284 10.046 13.248 1.00 93.88 193 ALA A O 1
ATOM 1603 N N . CYS A 1 194 ? -1.567 8.694 12.686 1.00 89.44 194 CYS A N 1
ATOM 1604 C CA . CYS A 1 194 ? -1.858 7.608 13.615 1.00 89.44 194 CYS A CA 1
ATOM 1605 C C . CYS A 1 194 ? -1.054 7.662 14.921 1.00 89.44 194 CYS A C 1
ATOM 1607 O O . CYS A 1 194 ? -1.500 7.084 15.909 1.00 89.44 194 CYS A O 1
ATOM 1609 N N . THR A 1 195 ? 0.110 8.316 14.942 1.00 86.19 195 THR A N 1
ATOM 1610 C CA . THR A 1 195 ? 0.977 8.396 16.127 1.00 86.19 195 THR A CA 1
ATOM 1611 C C . THR A 1 195 ? 0.556 9.496 17.091 1.00 86.19 195 THR A C 1
ATOM 1613 O O . THR A 1 195 ? 0.319 10.638 16.688 1.00 86.19 195 THR A O 1
ATOM 1616 N N . PHE A 1 196 ? 0.603 9.177 18.379 1.00 78.69 196 PHE A N 1
ATOM 1617 C CA . PHE A 1 196 ? 0.460 10.126 19.477 1.00 78.69 196 PHE A CA 1
ATOM 1618 C C . PHE A 1 196 ? 1.835 10.347 20.118 1.00 78.69 196 PHE A C 1
ATOM 1620 O O . PHE A 1 196 ? 2.584 9.391 20.302 1.00 78.69 196 PHE A O 1
ATOM 1627 N N . ASN A 1 197 ? 2.181 11.599 20.420 1.00 69.25 197 ASN A N 1
ATOM 1628 C CA . ASN A 1 197 ? 3.390 11.924 21.179 1.00 69.25 197 ASN A CA 1
ATOM 1629 C C . ASN A 1 197 ? 3.000 12.005 22.652 1.00 69.25 197 ASN A C 1
ATOM 1631 O O . ASN A 1 197 ? 2.754 13.099 23.152 1.00 69.25 197 ASN A O 1
ATOM 1635 N N . VAL A 1 198 ? 2.848 10.861 23.309 1.00 64.25 198 VAL A N 1
ATOM 1636 C CA . VAL A 1 198 ? 2.537 10.825 24.741 1.00 64.25 198 VAL A CA 1
ATOM 1637 C C . VAL A 1 198 ? 3.651 10.102 25.468 1.00 64.25 198 VAL A C 1
ATOM 1639 O O . VAL A 1 198 ? 4.099 9.042 25.026 1.00 64.25 198 VAL A O 1
ATOM 1642 N N . ASP A 1 199 ? 4.116 10.722 26.551 1.00 58.94 199 ASP A N 1
ATOM 1643 C CA . ASP A 1 199 ? 5.069 10.109 27.460 1.00 58.94 199 ASP A CA 1
ATOM 1644 C C . ASP A 1 199 ? 4.355 8.969 28.202 1.00 58.94 199 ASP A C 1
ATOM 1646 O O . ASP A 1 199 ? 3.366 9.227 28.894 1.00 58.94 199 ASP A O 1
ATOM 1650 N N . PRO A 1 200 ? 4.837 7.719 28.089 1.00 55.97 200 PRO A N 1
ATOM 1651 C CA . PRO A 1 200 ? 4.162 6.546 28.650 1.00 55.97 200 PRO A CA 1
ATOM 1652 C C . PRO A 1 200 ? 4.044 6.579 30.184 1.00 55.97 200 PRO A C 1
ATOM 1654 O O . PRO A 1 200 ? 3.259 5.831 30.756 1.00 55.97 200 PRO A O 1
ATOM 1657 N N . GLU A 1 201 ? 4.796 7.448 30.865 1.00 54.06 201 GLU A N 1
ATOM 1658 C CA . GLU A 1 201 ? 4.749 7.609 32.324 1.00 54.06 201 GLU A CA 1
ATOM 1659 C C . GLU A 1 201 ? 3.584 8.502 32.808 1.00 54.06 201 GLU A C 1
ATOM 1661 O O . GLU A 1 201 ? 3.210 8.425 33.976 1.00 54.06 201 GLU A O 1
ATOM 1666 N N . ASN A 1 202 ? 2.958 9.293 31.922 1.00 54.28 202 ASN A N 1
ATOM 1667 C CA . ASN A 1 202 ? 1.826 10.184 32.234 1.00 54.28 202 ASN A CA 1
ATOM 1668 C C . ASN A 1 202 ? 0.490 9.695 31.634 1.00 54.28 202 ASN A C 1
ATOM 1670 O O . ASN A 1 202 ? -0.426 10.482 31.400 1.00 54.28 202 ASN A O 1
ATOM 1674 N N . ASP A 1 203 ? 0.336 8.382 31.444 1.00 53.88 203 ASP A N 1
ATOM 1675 C CA . ASP A 1 203 ? -0.824 7.712 30.818 1.00 53.88 203 ASP A CA 1
ATOM 1676 C C . ASP A 1 203 ? -2.160 7.842 31.604 1.00 53.88 203 ASP A C 1
ATOM 1678 O O . ASP A 1 203 ? -3.160 7.193 31.288 1.00 53.88 203 ASP A O 1
ATOM 1682 N N . THR A 1 204 ? -2.199 8.683 32.645 1.00 52.88 204 THR A N 1
ATOM 1683 C CA . THR A 1 204 ? -3.408 9.022 33.416 1.00 52.88 204 THR A CA 1
ATOM 1684 C C . THR A 1 204 ? -4.161 10.236 32.870 1.00 52.88 204 THR A C 1
ATOM 1686 O O . THR A 1 204 ? -5.220 10.572 33.401 1.00 52.88 204 THR A O 1
ATOM 1689 N N . GLU A 1 205 ? -3.667 10.893 31.815 1.00 53.66 205 GLU A N 1
ATOM 1690 C CA . GLU A 1 205 ? -4.345 12.049 31.222 1.00 53.66 205 GLU A CA 1
ATOM 1691 C C . GLU A 1 205 ? -5.654 11.648 30.522 1.00 53.66 205 GLU A C 1
ATOM 1693 O O . GLU A 1 205 ? -5.693 11.297 29.347 1.00 53.66 205 GLU A O 1
ATOM 1698 N N . THR A 1 206 ? -6.761 11.748 31.256 1.00 57.56 206 THR A N 1
ATOM 1699 C CA . THR A 1 206 ? -8.135 11.590 30.752 1.00 57.56 206 THR A CA 1
ATOM 1700 C C . THR A 1 206 ? -8.640 12.806 29.966 1.00 57.56 206 THR A C 1
ATOM 1702 O O . THR A 1 206 ? -9.740 12.779 29.409 1.00 57.56 206 THR A O 1
ATOM 1705 N N . ASP A 1 207 ? -7.866 13.892 29.919 1.00 67.69 207 ASP A N 1
ATOM 1706 C CA . ASP A 1 207 ? -8.283 15.150 29.307 1.00 67.69 207 ASP A CA 1
ATOM 1707 C C . ASP A 1 207 ? -8.086 15.107 27.785 1.00 67.69 207 ASP A C 1
ATOM 1709 O O . ASP A 1 207 ? -6.992 15.321 27.260 1.00 67.69 207 ASP A O 1
ATOM 1713 N N . CYS A 1 208 ? -9.182 14.888 27.054 1.00 69.69 208 CYS A N 1
ATOM 1714 C CA . CYS A 1 208 ? -9.210 14.844 25.585 1.00 69.69 208 CYS A CA 1
ATOM 1715 C C . CYS A 1 208 ? -8.565 16.074 24.914 1.00 69.69 208 CYS A C 1
ATOM 1717 O O . CYS A 1 208 ? -8.001 15.960 23.824 1.00 69.69 208 CYS A O 1
ATOM 1719 N N . GLU A 1 209 ? -8.633 17.248 25.552 1.00 75.06 209 GLU A N 1
ATOM 1720 C CA . GLU A 1 209 ? -8.010 18.477 25.045 1.00 75.06 209 GLU A CA 1
ATOM 1721 C C . GLU A 1 209 ? -6.475 18.400 25.065 1.00 75.06 209 GLU A C 1
ATOM 1723 O O . GLU A 1 209 ? -5.835 18.792 24.089 1.00 75.06 209 GLU A O 1
ATOM 1728 N N . ARG A 1 210 ? -5.876 17.802 26.106 1.00 75.69 210 ARG A N 1
ATOM 1729 C CA . ARG A 1 210 ? -4.419 17.602 26.178 1.00 75.69 210 ARG A CA 1
ATOM 1730 C C . ARG A 1 210 ? -3.932 16.591 25.147 1.00 75.69 210 ARG A C 1
ATOM 1732 O O . ARG A 1 210 ? -2.924 16.827 24.482 1.00 75.69 210 ARG A O 1
ATOM 1739 N N . ILE A 1 211 ? -4.694 15.516 24.937 1.00 76.31 211 ILE A N 1
ATOM 1740 C CA . ILE A 1 211 ? -4.417 14.520 23.889 1.00 76.31 211 ILE A CA 1
ATOM 1741 C C . ILE A 1 211 ? -4.418 15.175 22.499 1.00 76.31 211 ILE A C 1
ATOM 1743 O O . ILE A 1 211 ? -3.589 14.859 21.642 1.00 76.31 211 ILE A O 1
ATOM 1747 N N . LEU A 1 212 ? -5.335 16.112 22.253 1.00 80.88 212 LEU A N 1
ATOM 1748 C CA . LEU A 1 212 ? -5.376 16.837 20.988 1.00 80.88 212 LEU A CA 1
ATOM 1749 C C . LEU A 1 212 ? -4.147 17.740 20.809 1.00 80.88 212 LEU A C 1
ATOM 1751 O O . LEU A 1 212 ? -3.596 17.806 19.706 1.00 80.88 212 LEU A O 1
ATOM 1755 N N . ASP A 1 213 ? -3.700 18.412 21.870 1.00 81.94 213 ASP A N 1
ATOM 1756 C CA . ASP A 1 213 ? -2.531 19.292 21.830 1.00 81.94 213 ASP A CA 1
ATOM 1757 C C . ASP A 1 213 ? -1.229 18.526 21.557 1.00 81.94 213 ASP A C 1
ATOM 1759 O O . ASP A 1 213 ? -0.426 18.969 20.728 1.00 81.94 213 ASP A O 1
ATOM 1763 N N . THR A 1 214 ? -1.047 17.340 22.145 1.00 79.56 214 THR A N 1
ATOM 1764 C CA . THR A 1 214 ? 0.111 16.475 21.851 1.00 79.56 214 THR A CA 1
ATOM 1765 C C . THR A 1 214 ? 0.065 15.922 20.425 1.00 79.56 214 THR A C 1
ATOM 1767 O O . THR A 1 214 ? 1.084 15.858 19.727 1.00 79.56 214 THR A O 1
ATOM 1770 N N . LYS A 1 215 ? -1.133 15.586 19.935 1.00 85.62 215 LYS A N 1
ATOM 1771 C CA . LYS A 1 215 ? -1.361 15.086 18.572 1.00 85.62 215 LYS A CA 1
ATOM 1772 C C . LYS A 1 215 ? -1.203 16.169 17.504 1.00 85.62 215 LYS A C 1
ATOM 1774 O O . LYS A 1 215 ? -0.880 15.861 16.353 1.00 85.62 215 LYS A O 1
ATOM 1779 N N . LYS A 1 216 ? -1.410 17.439 17.859 1.00 90.38 216 LYS A N 1
ATOM 1780 C CA . LYS A 1 216 ? -1.414 18.573 16.929 1.00 90.38 216 LYS A CA 1
ATOM 1781 C C . LYS A 1 216 ? -0.169 18.586 16.054 1.00 90.38 216 LYS A C 1
ATOM 1783 O O . LYS A 1 216 ? -0.299 18.574 14.834 1.00 90.38 216 LYS A O 1
ATOM 1788 N N . PHE A 1 217 ? 1.025 18.549 16.646 1.00 91.00 217 PHE A N 1
ATOM 1789 C CA . PHE A 1 217 ? 2.273 18.574 15.879 1.00 91.00 217 PHE A CA 1
ATOM 1790 C C . PHE A 1 217 ? 2.328 17.450 14.834 1.00 91.00 217 PHE A C 1
ATOM 1792 O O . PHE A 1 217 ? 2.585 17.717 13.661 1.00 91.00 217 PHE A O 1
ATOM 1799 N N . ASN A 1 218 ? 1.980 16.221 15.223 1.00 92.81 218 ASN A N 1
ATOM 1800 C CA . ASN A 1 218 ? 1.966 15.076 14.316 1.00 92.81 218 ASN A CA 1
ATOM 1801 C C . ASN A 1 218 ? 0.957 15.248 13.174 1.00 92.81 218 ASN A C 1
ATOM 1803 O O . ASN A 1 218 ? 1.274 14.941 12.029 1.00 92.81 218 ASN A O 1
ATOM 1807 N N . ILE A 1 219 ? -0.226 15.811 13.431 1.00 94.88 219 ILE A N 1
ATOM 1808 C CA . ILE A 1 219 ? -1.210 16.083 12.373 1.00 94.88 219 ILE A CA 1
ATOM 1809 C C . ILE A 1 219 ? -0.709 17.153 11.395 1.00 94.88 219 ILE A C 1
ATOM 1811 O O . ILE A 1 219 ? -0.903 17.013 10.187 1.00 94.88 219 ILE A O 1
ATOM 1815 N N . TYR A 1 220 ? -0.011 18.186 11.875 1.00 95.38 220 TYR A N 1
ATOM 1816 C CA . TYR A 1 220 ? 0.616 19.176 10.993 1.00 95.38 220 TYR A CA 1
ATOM 1817 C C . TYR A 1 220 ? 1.741 18.566 10.149 1.00 95.38 220 TYR A C 1
ATOM 1819 O O . TYR A 1 220 ? 1.814 18.837 8.949 1.00 95.38 220 TYR A O 1
ATOM 1827 N N . VAL A 1 221 ? 2.575 17.707 10.740 1.00 95.38 221 VAL A N 1
ATOM 1828 C CA . VAL A 1 221 ? 3.613 16.967 10.006 1.00 95.38 221 VAL A CA 1
ATOM 1829 C C . VAL A 1 221 ? 2.980 16.030 8.973 1.00 95.38 221 VAL A C 1
ATOM 1831 O O . VAL A 1 221 ? 3.410 16.023 7.822 1.00 95.38 221 VAL A O 1
ATOM 1834 N N . SER A 1 222 ? 1.910 15.316 9.331 1.00 96.69 222 SER A N 1
ATOM 1835 C CA . SER A 1 222 ? 1.139 14.481 8.403 1.00 96.69 222 SER A CA 1
ATOM 1836 C C . SER A 1 222 ? 0.592 15.290 7.224 1.00 96.69 222 SER A C 1
ATOM 1838 O O . SER A 1 222 ? 0.795 14.914 6.066 1.00 96.69 222 SER A O 1
ATOM 1840 N N . GLY A 1 223 ? -0.046 16.433 7.501 1.00 96.38 223 GLY A N 1
ATOM 1841 C CA . GLY A 1 223 ? -0.555 17.348 6.480 1.00 96.38 223 GLY A CA 1
ATOM 1842 C C . GLY A 1 223 ? 0.548 17.854 5.549 1.00 96.38 223 GLY A C 1
ATOM 1843 O O . GLY A 1 223 ? 0.360 17.879 4.333 1.00 96.38 223 GLY A O 1
ATOM 1844 N N . PHE A 1 224 ? 1.730 18.166 6.090 1.00 95.38 224 PHE A N 1
ATOM 1845 C CA . PHE A 1 224 ? 2.899 18.560 5.303 1.00 95.38 224 PHE A CA 1
ATOM 1846 C C . PHE A 1 224 ? 3.431 17.418 4.423 1.00 95.38 224 PHE A C 1
ATOM 1848 O O . PHE A 1 224 ? 3.661 17.626 3.234 1.00 95.38 224 PHE A O 1
ATOM 1855 N N . CYS A 1 225 ? 3.572 16.199 4.951 1.00 95.44 225 CYS A N 1
ATOM 1856 C CA . CYS A 1 225 ? 3.962 15.028 4.158 1.00 95.44 225 CYS A CA 1
ATOM 1857 C C . CYS A 1 225 ? 2.966 14.769 3.015 1.00 95.44 225 CYS A C 1
ATOM 1859 O O . CYS A 1 225 ? 3.362 14.596 1.861 1.00 95.44 225 CYS A O 1
ATOM 1861 N N . CYS A 1 226 ? 1.667 14.825 3.315 1.00 95.44 226 CYS A N 1
ATOM 1862 C CA . CYS A 1 226 ? 0.592 14.706 2.334 1.00 95.44 226 CYS A CA 1
ATOM 1863 C C . CYS A 1 226 ? 0.672 15.793 1.253 1.00 95.44 226 CYS A C 1
ATOM 1865 O O . CYS A 1 226 ? 0.552 15.491 0.065 1.00 95.44 226 CYS A O 1
ATOM 1867 N N . PHE A 1 227 ? 0.944 17.037 1.647 1.00 93.56 227 PHE A N 1
ATOM 1868 C CA . PHE A 1 227 ? 1.144 18.156 0.731 1.00 93.56 227 PHE A CA 1
ATOM 1869 C C . PHE A 1 227 ? 2.336 17.917 -0.200 1.00 93.56 227 PHE A C 1
ATOM 1871 O O . PHE A 1 227 ? 2.209 18.067 -1.416 1.00 93.56 227 PHE A O 1
ATOM 1878 N N . VAL A 1 228 ? 3.472 17.469 0.346 1.00 90.06 228 VAL A N 1
ATOM 1879 C CA . VAL A 1 228 ? 4.668 17.148 -0.444 1.00 90.06 228 VAL A CA 1
ATOM 1880 C C . VAL A 1 228 ? 4.392 16.010 -1.437 1.00 90.06 228 VAL A C 1
ATOM 1882 O O . VAL A 1 228 ? 4.856 16.055 -2.576 1.00 90.06 228 VAL A O 1
ATOM 1885 N N . SER A 1 229 ? 3.573 15.025 -1.058 1.00 92.25 229 SER A N 1
ATOM 1886 C CA . SER A 1 229 ? 3.220 13.896 -1.928 1.00 92.25 229 SER A CA 1
ATOM 1887 C C . SER A 1 229 ? 2.537 14.318 -3.241 1.00 92.25 229 SER A C 1
ATOM 1889 O O . SER A 1 229 ? 2.707 13.646 -4.261 1.00 92.25 229 SER A O 1
ATOM 1891 N N . LEU A 1 230 ? 1.806 15.442 -3.255 1.00 88.19 230 LEU A N 1
ATOM 1892 C CA . LEU A 1 230 ? 1.106 15.940 -4.446 1.00 88.19 230 LEU A CA 1
ATOM 1893 C C . LEU A 1 230 ? 2.058 16.446 -5.535 1.00 88.19 230 LEU A C 1
ATOM 1895 O O . LEU A 1 230 ? 1.678 16.476 -6.707 1.00 88.19 230 LEU A O 1
ATOM 1899 N N . PHE A 1 231 ? 3.295 16.800 -5.172 1.00 81.81 231 PHE A N 1
ATOM 1900 C CA . PHE A 1 231 ? 4.342 17.108 -6.147 1.00 81.81 231 PHE A CA 1
ATOM 1901 C C . PHE A 1 231 ? 4.906 15.855 -6.815 1.00 81.81 231 PHE A C 1
ATOM 1903 O O . PHE A 1 231 ? 5.561 15.969 -7.837 1.00 81.81 231 PHE A O 1
ATOM 1910 N N . PHE A 1 232 ? 4.664 14.658 -6.290 1.00 82.25 232 PHE A N 1
ATOM 1911 C CA . PHE A 1 232 ? 5.072 13.430 -6.973 1.00 82.25 232 PHE A CA 1
ATOM 1912 C C . PHE A 1 232 ? 3.934 12.866 -7.815 1.00 82.25 232 PHE A C 1
ATOM 1914 O O . PHE A 1 232 ? 4.164 12.405 -8.932 1.00 82.25 232 PHE A O 1
ATOM 1921 N N . ASN A 1 233 ? 2.700 12.921 -7.307 1.00 82.62 233 ASN A N 1
ATOM 1922 C CA . ASN A 1 233 ? 1.534 12.462 -8.047 1.00 82.62 233 ASN A CA 1
ATOM 1923 C C . ASN A 1 233 ? 0.259 13.214 -7.636 1.00 82.62 233 ASN A C 1
ATOM 1925 O O . ASN A 1 233 ? -0.134 13.215 -6.472 1.00 82.62 233 ASN A O 1
ATOM 1929 N N . LYS A 1 234 ? -0.445 13.800 -8.613 1.00 85.25 234 LYS A N 1
ATOM 1930 C CA . LYS A 1 234 ? -1.700 14.536 -8.383 1.00 85.25 234 LYS A CA 1
ATOM 1931 C C . LYS A 1 234 ? -2.832 13.637 -7.882 1.00 85.25 234 LYS A C 1
ATOM 1933 O O . LYS A 1 234 ? -3.688 14.110 -7.140 1.00 85.25 234 LYS A O 1
ATOM 1938 N N . SER A 1 235 ? -2.840 12.353 -8.256 1.00 86.62 235 SER A N 1
ATOM 1939 C CA . SER A 1 235 ? -3.874 11.406 -7.812 1.00 86.62 235 SER A CA 1
ATOM 1940 C C . SER A 1 235 ? -3.794 11.101 -6.315 1.00 86.62 235 SER A C 1
ATOM 1942 O O . SER A 1 235 ? -4.736 10.550 -5.752 1.00 86.62 235 SER A O 1
ATOM 1944 N N . ASN A 1 236 ? -2.702 11.494 -5.648 1.00 92.94 236 ASN A N 1
ATOM 1945 C CA . ASN A 1 236 ? -2.540 11.312 -4.212 1.00 92.94 236 ASN A CA 1
ATOM 1946 C C . ASN A 1 236 ? -3.567 12.075 -3.376 1.00 92.94 236 ASN A C 1
ATOM 1948 O O . ASN A 1 236 ? -3.758 11.727 -2.216 1.00 92.94 236 ASN A O 1
ATOM 1952 N N . ILE A 1 237 ? -4.271 13.059 -3.946 1.00 94.50 237 ILE A N 1
ATOM 1953 C CA . ILE A 1 237 ? -5.269 13.850 -3.219 1.00 94.50 237 ILE A CA 1
ATOM 1954 C C . ILE A 1 237 ? -6.350 12.991 -2.547 1.00 94.50 237 ILE A C 1
ATOM 1956 O O . ILE A 1 237 ? -6.773 13.292 -1.433 1.00 94.50 237 ILE A O 1
ATOM 1960 N N . PHE A 1 238 ? -6.755 11.884 -3.173 1.00 95.50 238 PHE A N 1
ATOM 1961 C CA . PHE A 1 238 ? -7.746 10.977 -2.595 1.00 95.50 238 PHE A CA 1
ATOM 1962 C C . PHE A 1 238 ? -7.181 10.206 -1.395 1.00 95.50 238 PHE A C 1
ATOM 1964 O O . PHE A 1 238 ? -7.881 9.987 -0.409 1.00 95.50 238 PHE A O 1
ATOM 1971 N N . TRP A 1 239 ? -5.893 9.859 -1.420 1.00 97.12 239 TRP A N 1
ATOM 1972 C CA . TRP A 1 239 ? -5.210 9.251 -0.275 1.00 97.12 239 TRP A CA 1
ATOM 1973 C C . TRP A 1 239 ? -4.987 10.256 0.856 1.00 97.12 239 TRP A C 1
ATOM 1975 O O . TRP A 1 239 ? -5.144 9.900 2.019 1.00 97.12 239 TRP A O 1
ATOM 1985 N N . VAL A 1 240 ? -4.727 11.527 0.532 1.00 97.25 240 VAL A N 1
ATOM 1986 C CA . VAL A 1 240 ? -4.701 12.613 1.525 1.00 97.25 240 VAL A CA 1
ATOM 1987 C C . VAL A 1 240 ? -6.060 12.754 2.219 1.00 97.25 240 VAL A C 1
ATOM 1989 O O . VAL A 1 240 ? -6.107 12.885 3.441 1.00 97.25 240 VAL A O 1
ATOM 1992 N N . ALA A 1 241 ? -7.167 12.659 1.473 1.00 96.94 241 ALA A N 1
ATOM 1993 C CA . ALA A 1 241 ? -8.514 12.673 2.046 1.00 96.94 241 ALA A CA 1
ATOM 1994 C C . ALA A 1 241 ? -8.748 11.500 3.016 1.00 96.94 241 ALA A C 1
ATOM 1996 O O . ALA A 1 241 ? -9.313 11.696 4.091 1.00 96.94 241 ALA A O 1
ATOM 1997 N N . LEU A 1 242 ? -8.270 10.300 2.664 1.00 97.50 242 LEU A N 1
ATOM 1998 C CA . LEU A 1 242 ? -8.338 9.123 3.534 1.00 97.50 242 LEU A CA 1
ATOM 1999 C C . LEU A 1 242 ? -7.515 9.317 4.819 1.00 97.50 242 LEU A C 1
ATOM 2001 O O . LEU A 1 242 ? -8.018 9.048 5.904 1.00 97.50 242 LEU A O 1
ATOM 2005 N N . ILE A 1 243 ? -6.278 9.816 4.719 1.00 97.56 243 ILE A N 1
ATOM 2006 C CA . ILE A 1 243 ? -5.402 10.054 5.882 1.00 97.56 243 ILE A CA 1
ATOM 2007 C C . ILE A 1 243 ? -5.996 11.118 6.812 1.00 97.56 243 ILE A C 1
ATOM 2009 O O . ILE A 1 243 ? -6.011 10.935 8.030 1.00 97.56 243 ILE A O 1
ATOM 2013 N N . MET A 1 244 ? -6.537 12.201 6.246 1.00 97.06 244 MET A N 1
ATOM 2014 C CA . MET A 1 244 ? -7.277 13.209 7.006 1.00 97.06 244 MET A CA 1
ATOM 2015 C C . MET A 1 244 ? -8.451 12.569 7.754 1.00 97.06 244 MET A C 1
ATOM 2017 O O . MET A 1 244 ? -8.607 12.794 8.953 1.00 97.06 244 MET A O 1
ATOM 2021 N N . PHE A 1 245 ? -9.247 11.739 7.070 1.00 96.81 245 PHE A N 1
ATOM 2022 C CA . PHE A 1 245 ? -10.374 11.051 7.689 1.00 96.81 245 PHE A CA 1
ATOM 2023 C C . PHE A 1 245 ? -9.936 10.143 8.841 1.00 96.81 245 PHE A C 1
ATOM 2025 O O . PHE A 1 245 ? -10.520 10.223 9.916 1.00 96.81 245 PHE A O 1
ATOM 2032 N N . ILE A 1 246 ? -8.878 9.347 8.662 1.00 95.38 246 ILE A N 1
ATOM 2033 C CA . ILE A 1 246 ? -8.319 8.488 9.718 1.00 95.38 246 ILE A CA 1
ATOM 2034 C C . ILE A 1 246 ? -7.885 9.330 10.928 1.00 95.38 246 ILE A C 1
ATOM 2036 O O . ILE A 1 246 ? -8.175 8.980 12.072 1.00 95.38 246 ILE A O 1
ATOM 2040 N N . GLY A 1 247 ? -7.230 10.472 10.696 1.00 93.81 247 GLY A N 1
ATOM 2041 C CA . GLY A 1 247 ? -6.827 11.388 11.765 1.00 93.81 247 GLY A CA 1
ATOM 2042 C C . GLY A 1 247 ? -8.010 11.903 12.597 1.00 93.81 247 GLY A C 1
ATOM 2043 O O . GLY A 1 247 ? -7.910 11.955 13.829 1.00 93.81 247 GLY A O 1
ATOM 2044 N N . ILE A 1 248 ? -9.125 12.237 11.934 1.00 95.06 248 ILE A N 1
ATOM 2045 C CA . ILE A 1 248 ? -10.378 12.686 12.564 1.00 95.06 248 ILE A CA 1
ATOM 2046 C C . ILE A 1 248 ? -11.075 11.527 13.279 1.00 95.06 248 ILE A C 1
ATOM 2048 O O . ILE A 1 248 ? -11.451 11.663 14.442 1.00 95.06 248 ILE A O 1
ATOM 2052 N N . GLU A 1 249 ? -11.225 10.383 12.615 1.00 93.44 249 GLU A N 1
ATOM 2053 C CA . GLU A 1 249 ? -11.878 9.192 13.158 1.00 93.44 249 GLU A CA 1
ATOM 2054 C C . GLU A 1 249 ? -11.221 8.762 14.469 1.00 93.44 249 GLU A C 1
ATOM 2056 O O . GLU A 1 249 ? -11.911 8.565 15.465 1.00 93.44 249 GLU A O 1
ATOM 2061 N N . ARG A 1 250 ? -9.885 8.705 14.515 1.00 89.75 250 ARG A N 1
ATOM 2062 C CA . ARG A 1 250 ? -9.162 8.336 15.739 1.00 89.75 250 ARG A CA 1
ATOM 2063 C C . ARG A 1 250 ? -9.398 9.309 16.887 1.00 89.75 250 ARG A C 1
ATOM 2065 O O . ARG A 1 250 ? -9.478 8.873 18.025 1.00 89.75 250 ARG A O 1
ATOM 2072 N N . GLN A 1 251 ? -9.512 10.607 16.604 1.00 89.75 251 GLN A N 1
ATOM 2073 C CA . GLN A 1 251 ? -9.877 11.578 17.639 1.00 89.75 251 GLN A CA 1
ATOM 2074 C C . GLN A 1 251 ? -11.329 11.386 18.089 1.00 89.75 251 GLN A C 1
ATOM 2076 O O . GLN A 1 251 ? -11.629 11.479 19.271 1.00 89.75 251 GLN A O 1
ATOM 2081 N N . THR A 1 252 ? -12.218 11.071 17.150 1.00 90.62 252 THR A N 1
ATOM 2082 C CA . THR A 1 252 ? -13.641 10.844 17.428 1.00 90.62 252 THR A CA 1
ATOM 2083 C C . THR A 1 252 ? -13.836 9.644 18.350 1.00 90.62 252 THR A C 1
ATOM 2085 O O . THR A 1 252 ? -14.628 9.731 19.275 1.00 90.62 252 THR A O 1
ATOM 2088 N N . ILE A 1 253 ? -13.094 8.552 18.132 1.00 88.69 253 ILE A N 1
ATOM 2089 C CA . ILE A 1 253 ? -13.147 7.357 18.991 1.00 88.69 253 ILE A CA 1
ATOM 2090 C C . ILE A 1 253 ? -12.716 7.681 20.431 1.00 88.69 253 ILE A C 1
ATOM 2092 O O . ILE A 1 253 ? -13.254 7.094 21.362 1.00 88.69 253 ILE A O 1
ATOM 2096 N N . LEU A 1 254 ? -11.774 8.615 20.610 1.00 85.06 254 LEU A N 1
ATOM 2097 C CA . LEU A 1 254 ? -11.294 9.038 21.930 1.00 85.06 254 LEU A CA 1
ATOM 2098 C C . LEU A 1 254 ? -12.266 9.997 22.637 1.00 85.06 254 LEU A C 1
ATOM 2100 O O . LEU A 1 254 ? -12.484 9.895 23.842 1.00 85.06 254 LEU A O 1
ATOM 2104 N N . GLU A 1 255 ? -12.852 10.936 21.888 1.00 85.19 255 GLU A N 1
ATOM 2105 C CA . GLU A 1 255 ? -13.764 11.961 22.419 1.00 85.19 255 GLU A CA 1
ATOM 2106 C C . GLU A 1 255 ? -15.197 11.456 22.627 1.00 85.19 255 GLU A C 1
ATOM 2108 O O . GLU A 1 255 ? -15.943 11.999 23.447 1.00 85.19 255 GLU A O 1
ATOM 2113 N N . HIS A 1 256 ? -15.624 10.471 21.836 1.00 85.31 256 HIS A N 1
ATOM 2114 C CA . HIS A 1 256 ? -17.009 10.041 21.768 1.00 85.31 256 HIS A CA 1
ATOM 2115 C C . HIS A 1 256 ? -17.148 8.523 21.829 1.00 85.31 256 HIS A C 1
ATOM 2117 O O . HIS A 1 256 ? -16.581 7.778 21.038 1.00 85.31 256 HIS A O 1
ATOM 2123 N N . ASP A 1 257 ? -18.052 8.095 22.699 1.00 83.56 257 ASP A N 1
ATOM 2124 C CA . ASP A 1 257 ? -18.506 6.721 22.864 1.00 83.56 257 ASP A CA 1
ATOM 2125 C C . ASP A 1 257 ? -19.105 6.166 21.561 1.00 83.56 257 ASP A C 1
ATOM 2127 O O . ASP A 1 257 ? -20.212 6.545 21.165 1.00 83.56 257 ASP A O 1
ATOM 2131 N N . MET A 1 258 ? -18.398 5.276 20.864 1.00 83.88 258 MET A N 1
ATOM 2132 C CA . MET A 1 258 ? -18.840 4.730 19.571 1.00 83.88 258 MET A CA 1
ATOM 2133 C C . MET A 1 258 ? -19.826 3.570 19.756 1.00 83.88 258 MET A C 1
ATOM 2135 O O . MET A 1 258 ? -19.727 2.795 20.708 1.00 83.88 258 MET A O 1
ATOM 2139 N N . ASN A 1 259 ? -20.793 3.436 18.842 1.00 85.06 259 ASN A N 1
ATOM 2140 C CA . ASN A 1 259 ? -21.805 2.373 18.886 1.00 85.06 259 ASN A CA 1
ATOM 2141 C C . ASN A 1 259 ? -21.987 1.696 17.520 1.00 85.06 259 ASN A C 1
ATOM 2143 O O . ASN A 1 259 ? -21.388 2.105 16.536 1.00 85.06 259 ASN A O 1
ATOM 2147 N N . ASN A 1 260 ? -22.817 0.657 17.419 1.00 83.69 260 ASN A N 1
ATOM 2148 C CA . ASN A 1 260 ? -23.049 -0.024 16.136 1.00 83.69 260 ASN A CA 1
ATOM 2149 C C . ASN A 1 260 ? -23.941 0.773 15.145 1.00 83.69 260 ASN A C 1
ATOM 2151 O O . ASN A 1 260 ? -24.160 0.350 14.012 1.00 83.69 260 ASN A O 1
ATOM 2155 N N . ILE A 1 261 ? -24.470 1.944 15.524 1.00 86.12 261 ILE A N 1
ATOM 2156 C CA . ILE A 1 261 ? -25.331 2.742 14.636 1.00 86.12 261 ILE A CA 1
ATOM 2157 C C . ILE A 1 261 ? -24.448 3.561 13.687 1.00 86.12 261 ILE A C 1
ATOM 2159 O O . ILE A 1 261 ? -23.928 4.614 14.055 1.00 86.12 261 ILE A O 1
ATOM 2163 N N . TRP A 1 262 ? -24.314 3.100 12.440 1.00 86.50 262 TRP A N 1
ATOM 2164 C CA . TRP A 1 262 ? -23.384 3.679 11.458 1.00 86.50 262 TRP A CA 1
ATOM 2165 C C . TRP A 1 262 ? -23.593 5.183 11.262 1.00 86.50 262 TRP A C 1
ATOM 2167 O O . TRP A 1 262 ? -22.649 5.958 11.372 1.00 86.50 262 TRP A O 1
ATOM 2177 N N . PHE A 1 263 ? -24.836 5.620 11.037 1.00 89.56 263 PHE A N 1
ATOM 2178 C CA . PHE A 1 263 ? -25.141 7.033 10.786 1.00 89.56 263 PHE A CA 1
ATOM 2179 C C . PHE A 1 263 ? -24.737 7.948 11.954 1.00 89.56 263 PHE A C 1
ATOM 2181 O O . PHE A 1 263 ? -24.186 9.026 11.739 1.00 89.56 263 PHE A O 1
ATOM 2188 N N . ASN A 1 264 ? -24.952 7.494 13.191 1.00 90.50 264 ASN A N 1
ATOM 2189 C CA . ASN A 1 264 ? -24.568 8.228 14.395 1.00 90.50 264 ASN A CA 1
ATOM 2190 C C . ASN A 1 264 ? -23.046 8.402 14.486 1.00 90.50 264 ASN A C 1
ATOM 2192 O O . ASN A 1 264 ? -22.564 9.478 14.826 1.00 90.50 264 ASN A O 1
ATOM 2196 N N . ASN A 1 265 ? -22.285 7.368 14.129 1.00 91.19 265 ASN A N 1
ATOM 2197 C CA . ASN A 1 265 ? -20.827 7.444 14.096 1.00 91.19 265 ASN A CA 1
ATOM 2198 C C . ASN A 1 265 ? -20.326 8.430 13.036 1.00 91.19 265 ASN A C 1
ATOM 2200 O O . ASN A 1 265 ? -19.465 9.251 13.338 1.00 91.19 265 ASN A O 1
ATOM 2204 N N . TYR A 1 266 ? -20.908 8.424 11.831 1.00 93.19 266 TYR A N 1
ATOM 2205 C CA . TYR A 1 266 ? -20.573 9.418 10.804 1.00 93.19 266 TYR A CA 1
ATOM 2206 C C . TYR A 1 266 ? -20.877 10.849 11.265 1.00 93.19 266 TYR A C 1
ATOM 2208 O O . TYR A 1 266 ? -20.077 11.753 11.021 1.00 93.19 266 TYR A O 1
ATOM 2216 N N . LEU A 1 267 ? -21.999 11.061 11.964 1.00 93.81 267 LEU A N 1
ATOM 2217 C CA . LEU A 1 267 ? -22.344 12.365 12.530 1.00 93.81 267 LEU A CA 1
ATOM 2218 C C . LEU A 1 267 ? -21.331 12.801 13.596 1.00 93.81 267 LEU A C 1
ATOM 2220 O O . LEU A 1 267 ? -20.894 13.947 13.578 1.00 93.81 267 LEU A O 1
ATOM 2224 N N . LYS A 1 268 ? -20.916 11.894 14.490 1.00 93.94 268 LYS A N 1
ATOM 2225 C CA . LYS A 1 268 ? -19.878 12.167 15.497 1.00 93.94 268 LYS A CA 1
ATOM 2226 C C . LYS A 1 268 ? -18.557 12.563 14.850 1.00 93.94 268 LYS A C 1
ATOM 2228 O O . LYS A 1 268 ? -17.995 13.583 15.225 1.00 93.94 268 LYS A O 1
ATOM 2233 N N . VAL A 1 269 ? -18.118 11.830 13.825 1.00 94.56 269 VAL A N 1
ATOM 2234 C CA . VAL A 1 269 ? -16.897 12.163 13.073 1.00 94.56 269 VAL A CA 1
ATOM 2235 C C . VAL A 1 269 ? -16.999 13.554 12.448 1.00 94.56 269 VAL A C 1
ATOM 2237 O O . VAL A 1 269 ? -16.056 14.342 12.525 1.00 94.56 269 VAL A O 1
ATOM 2240 N N . LEU A 1 270 ? -18.153 13.893 11.868 1.00 95.31 270 LEU A N 1
ATOM 2241 C CA . LEU A 1 270 ? -18.397 15.222 11.310 1.00 95.31 270 LEU A CA 1
ATOM 2242 C C . LEU A 1 270 ? -18.369 16.315 12.391 1.00 95.31 270 LEU A C 1
ATOM 2244 O O . LEU A 1 270 ? -17.760 17.363 12.185 1.00 95.31 270 LEU A O 1
ATOM 2248 N N . LEU A 1 271 ? -18.998 16.079 13.544 1.00 95.12 271 LEU A N 1
ATOM 2249 C CA . LEU A 1 271 ? -19.010 17.018 14.666 1.00 95.12 271 LEU A CA 1
ATOM 2250 C C . LEU A 1 271 ? -17.599 17.249 15.218 1.00 95.12 271 LEU A C 1
ATOM 2252 O O . LEU A 1 271 ? -17.210 18.403 15.395 1.00 95.12 271 LEU A O 1
ATOM 2256 N N . THR A 1 272 ? -16.804 16.193 15.406 1.00 94.00 272 THR A N 1
ATOM 2257 C CA . THR A 1 272 ? -15.395 16.298 15.812 1.00 94.00 272 THR A CA 1
ATOM 2258 C C . THR A 1 272 ? -14.571 17.057 14.768 1.00 94.00 272 THR A C 1
ATOM 2260 O O . THR A 1 272 ? -13.776 17.927 15.129 1.00 94.00 272 THR A O 1
ATOM 2263 N N . ALA A 1 273 ? -14.791 16.810 13.471 1.00 95.19 273 ALA A N 1
ATOM 2264 C CA . ALA A 1 273 ? -14.119 17.543 12.395 1.00 95.19 273 ALA A CA 1
ATOM 2265 C C . ALA A 1 273 ? -14.435 19.046 12.411 1.00 95.19 273 ALA A C 1
ATOM 2267 O O . ALA A 1 273 ? -13.546 19.861 12.171 1.00 95.19 273 ALA A O 1
ATOM 2268 N N . LEU A 1 274 ? -15.687 19.421 12.694 1.00 95.62 274 LEU A N 1
ATOM 2269 C CA . LEU A 1 274 ? -16.118 20.819 12.769 1.00 95.62 274 LEU A CA 1
ATOM 2270 C C . LEU A 1 274 ? -15.622 21.503 14.048 1.00 95.62 274 LEU A C 1
ATOM 2272 O O . LEU A 1 274 ? -15.100 22.615 13.979 1.00 95.62 274 LEU A O 1
ATOM 2276 N N . LYS A 1 275 ? -15.732 20.833 15.202 1.00 94.75 275 LYS A N 1
ATOM 2277 C CA . LYS A 1 275 ? -15.269 21.345 16.501 1.00 94.75 275 LYS A CA 1
ATOM 2278 C C . LYS A 1 275 ? -13.762 21.607 16.489 1.00 94.75 275 LYS A C 1
ATOM 2280 O O . LYS A 1 275 ? -13.316 22.683 16.876 1.00 94.75 275 LYS A O 1
ATOM 2285 N N . ASN A 1 276 ? -12.990 20.654 15.967 1.00 92.94 276 ASN A N 1
ATOM 2286 C CA . ASN A 1 276 ? -11.527 20.689 15.935 1.00 92.94 276 ASN A CA 1
ATOM 2287 C C . ASN A 1 276 ? -10.980 21.004 14.531 1.00 92.94 276 ASN A C 1
ATOM 2289 O O . ASN A 1 276 ? -9.895 20.557 14.150 1.00 92.94 276 ASN A O 1
ATOM 2293 N N . PHE A 1 277 ? -11.710 21.799 13.741 1.00 94.19 277 PHE A N 1
ATOM 2294 C CA . PHE A 1 277 ? -11.375 22.080 12.339 1.00 94.19 277 PHE A CA 1
ATOM 2295 C C . PHE A 1 277 ? -9.951 22.622 12.163 1.00 94.19 277 PHE A C 1
ATOM 2297 O O . PHE A 1 277 ? -9.216 22.210 11.262 1.00 94.19 277 PHE A O 1
ATOM 2304 N N . LYS A 1 278 ? -9.533 23.522 13.064 1.00 93.88 278 LYS A N 1
ATOM 2305 C CA . LYS A 1 278 ? -8.222 24.178 13.001 1.00 93.88 278 LYS A CA 1
ATOM 2306 C C . LYS A 1 278 ? -7.056 23.200 13.138 1.00 93.88 278 LYS A C 1
ATOM 2308 O O . LYS A 1 278 ? -6.025 23.413 12.509 1.00 93.88 278 LYS A O 1
ATOM 2313 N N . THR A 1 279 ? -7.202 22.166 13.959 1.00 92.75 279 THR A N 1
ATOM 2314 C CA . THR A 1 279 ? -6.134 21.202 14.242 1.00 92.75 279 THR A CA 1
ATOM 2315 C C . THR A 1 279 ? -6.206 19.991 13.322 1.00 92.75 279 THR A C 1
ATOM 2317 O O . THR A 1 279 ? -5.171 19.581 12.811 1.00 92.75 279 THR A O 1
ATOM 2320 N N . LEU A 1 280 ? -7.399 19.444 13.071 1.00 93.06 280 LEU A N 1
ATOM 2321 C CA . LEU A 1 280 ? -7.562 18.187 12.333 1.00 93.06 280 LEU A CA 1
ATOM 2322 C C . LEU A 1 280 ? -7.729 18.364 10.820 1.00 93.06 280 LEU A C 1
ATOM 2324 O O . LEU A 1 280 ? -7.293 17.496 10.069 1.00 93.06 280 LEU A O 1
ATOM 2328 N N . VAL A 1 281 ? -8.345 19.459 10.359 1.00 95.38 281 VAL A N 1
ATOM 2329 C CA . VAL A 1 281 ? -8.724 19.629 8.941 1.00 95.38 281 VAL A CA 1
ATOM 2330 C C . VAL A 1 281 ? -7.786 20.589 8.208 1.00 95.38 281 VAL A C 1
ATOM 2332 O O . VAL A 1 281 ? -7.267 20.247 7.145 1.00 95.38 281 VAL A O 1
ATOM 2335 N N . ILE A 1 282 ? -7.509 21.769 8.783 1.00 95.44 282 ILE A N 1
ATOM 2336 C CA . ILE A 1 282 ? -6.688 22.815 8.136 1.00 95.44 282 ILE A CA 1
ATOM 2337 C C . ILE A 1 282 ? -5.337 22.308 7.601 1.00 95.44 282 ILE A C 1
ATOM 2339 O O . ILE A 1 282 ? -4.992 22.690 6.478 1.00 95.44 282 ILE A O 1
ATOM 2343 N N . PRO A 1 283 ? -4.570 21.459 8.316 1.00 95.69 283 PRO A N 1
ATOM 2344 C CA . PRO A 1 283 ? -3.284 20.976 7.809 1.00 95.69 283 PRO A CA 1
ATOM 2345 C C . PRO A 1 283 ? -3.377 20.259 6.457 1.00 95.69 283 PRO A C 1
ATOM 2347 O O . PRO A 1 283 ? -2.457 20.351 5.647 1.00 95.69 283 PRO A O 1
ATOM 2350 N N . TYR A 1 284 ? -4.502 19.600 6.177 1.00 96.50 284 TYR A N 1
ATOM 2351 C CA . TYR A 1 284 ? -4.744 18.911 4.911 1.00 96.50 284 TYR A CA 1
ATOM 2352 C C . TYR A 1 284 ? -5.388 19.821 3.858 1.00 96.50 284 TYR A C 1
ATOM 2354 O O . TYR A 1 284 ? -5.168 19.612 2.665 1.00 96.50 284 TYR A O 1
ATOM 2362 N N . SER A 1 285 ? -6.116 20.871 4.257 1.00 94.44 285 SER A N 1
ATOM 2363 C CA . SER A 1 285 ? -6.761 21.825 3.338 1.00 94.44 285 SER A CA 1
ATOM 2364 C C . SER A 1 285 ? -5.789 22.459 2.336 1.00 94.44 285 SER A C 1
ATOM 2366 O O . SER A 1 285 ? -6.148 22.654 1.175 1.00 94.44 285 SER A O 1
ATOM 2368 N N . PHE A 1 286 ? -4.535 22.714 2.729 1.00 91.25 286 PHE A N 1
ATOM 2369 C CA . PHE A 1 286 ? -3.500 23.215 1.813 1.00 91.25 286 PHE A CA 1
ATOM 2370 C C . PHE A 1 286 ? -3.234 22.271 0.633 1.00 91.25 286 PHE A C 1
ATOM 2372 O O . PHE A 1 286 ? -3.000 22.730 -0.486 1.00 91.25 286 PHE A O 1
ATOM 2379 N N . SER A 1 287 ? -3.334 20.959 0.856 1.00 92.69 287 SER A N 1
ATOM 2380 C CA . SER A 1 287 ? -3.201 19.941 -0.191 1.00 92.69 287 SER A CA 1
ATOM 2381 C C . SER A 1 287 ? -4.347 20.032 -1.203 1.00 92.69 287 SER A C 1
ATOM 2383 O O . SER A 1 287 ? -4.114 19.992 -2.410 1.00 92.69 287 SER A O 1
ATOM 2385 N N . PHE A 1 288 ? -5.582 20.249 -0.740 1.00 92.12 288 PHE A N 1
ATOM 2386 C CA . PHE A 1 288 ? -6.743 20.443 -1.618 1.00 92.12 288 PHE A CA 1
ATOM 2387 C C . PHE A 1 288 ? -6.671 21.748 -2.418 1.00 92.12 288 PHE A C 1
ATOM 2389 O O . PHE A 1 288 ? -7.004 21.757 -3.607 1.00 92.12 288 PHE A O 1
ATOM 2396 N N . ILE A 1 289 ? -6.186 22.835 -1.809 1.00 90.94 289 ILE A N 1
ATOM 2397 C CA . ILE A 1 289 ? -5.952 24.107 -2.509 1.00 90.94 289 ILE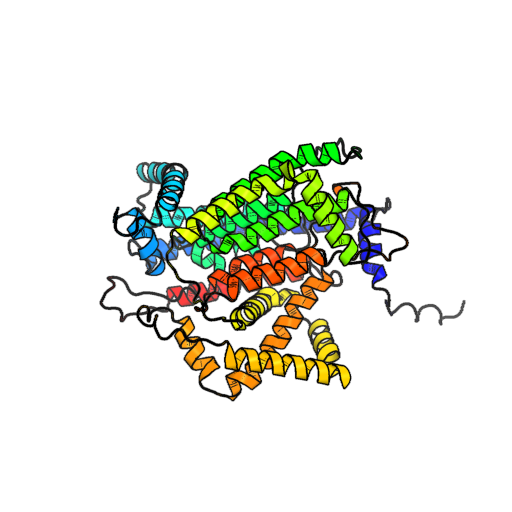 A CA 1
ATOM 2398 C C . ILE A 1 289 ? -4.911 23.913 -3.618 1.00 90.94 289 ILE A C 1
ATOM 2400 O O . ILE A 1 289 ? -5.155 24.299 -4.763 1.00 90.94 289 ILE A O 1
ATOM 2404 N N . LEU A 1 290 ? -3.783 23.260 -3.310 1.00 85.25 290 LEU A N 1
ATOM 2405 C CA . LEU A 1 290 ? -2.749 22.954 -4.299 1.00 85.25 290 LEU A CA 1
ATOM 2406 C C . LEU A 1 290 ? -3.289 22.068 -5.426 1.00 85.25 290 LEU A C 1
ATOM 2408 O O . LEU A 1 290 ? -3.056 22.367 -6.595 1.00 85.25 290 LEU A O 1
ATOM 2412 N N . TYR A 1 291 ? -4.032 21.008 -5.102 1.00 87.00 291 TYR A N 1
ATOM 2413 C CA . TYR A 1 291 ? -4.643 20.135 -6.104 1.00 87.00 291 TYR A CA 1
ATOM 2414 C C . TYR A 1 291 ? -5.580 20.911 -7.034 1.00 87.00 291 TYR A C 1
ATOM 2416 O O . TYR A 1 291 ? -5.506 20.757 -8.253 1.00 87.00 291 TYR A O 1
ATOM 2424 N N . THR A 1 292 ? -6.415 21.786 -6.475 1.00 85.50 292 THR A N 1
ATOM 2425 C CA . THR A 1 292 ? -7.343 22.628 -7.239 1.00 85.50 292 THR A CA 1
ATOM 2426 C C . THR A 1 292 ? -6.577 23.560 -8.179 1.00 85.50 292 THR A C 1
ATOM 2428 O O . THR A 1 292 ? -6.851 23.596 -9.378 1.00 85.50 292 THR A O 1
ATOM 2431 N N . TYR A 1 293 ? -5.542 24.236 -7.672 1.00 83.69 293 TYR A N 1
ATOM 2432 C CA . TYR A 1 293 ? -4.650 25.080 -8.471 1.00 83.69 293 TYR A CA 1
ATOM 2433 C C . TYR A 1 293 ? -3.971 24.300 -9.614 1.00 83.69 293 TYR A C 1
ATOM 2435 O O . TYR A 1 293 ? -3.987 24.728 -10.771 1.00 83.69 293 TYR A O 1
ATOM 2443 N N . LEU A 1 294 ? -3.417 23.120 -9.315 1.00 75.62 294 LEU A N 1
ATOM 2444 C CA . LEU A 1 294 ? -2.763 22.246 -10.295 1.00 75.62 294 LEU A CA 1
ATOM 2445 C C . LEU A 1 294 ? -3.735 21.648 -11.318 1.00 75.62 294 LEU A C 1
ATOM 2447 O O . LEU A 1 294 ? -3.302 21.303 -12.423 1.00 75.62 294 LEU A O 1
ATOM 2451 N N . SER A 1 295 ? -5.005 21.490 -10.947 1.00 78.69 295 SER A N 1
ATOM 2452 C CA . SER A 1 295 ? -6.064 20.980 -11.818 1.00 78.69 295 SER A CA 1
ATOM 2453 C C . SER A 1 295 ? -6.548 22.061 -12.778 1.00 78.69 295 SER A C 1
ATOM 2455 O O . SER A 1 295 ? -6.602 21.804 -13.971 1.00 78.69 295 SER A O 1
ATOM 2457 N N . PHE A 1 296 ? -6.777 23.296 -12.313 1.00 77.31 296 PHE A N 1
ATOM 2458 C CA . PHE A 1 296 ? -7.154 24.415 -13.191 1.00 77.31 296 PHE A CA 1
ATOM 2459 C C . PHE A 1 296 ? -6.078 24.767 -14.223 1.00 77.31 296 PHE A C 1
ATOM 2461 O O . PHE A 1 296 ? -6.392 25.138 -15.354 1.00 77.31 296 PHE A O 1
ATOM 2468 N N . LYS A 1 297 ? -4.797 24.652 -13.853 1.00 69.44 297 LYS A N 1
ATOM 2469 C CA . LYS A 1 297 ? -3.676 24.943 -14.760 1.00 69.44 297 LYS A CA 1
ATOM 2470 C C . LYS A 1 297 ? -3.533 23.897 -15.869 1.00 69.44 297 LYS A C 1
ATOM 2472 O O . LYS A 1 297 ? -3.156 24.233 -16.992 1.00 69.44 297 LYS A O 1
ATOM 2477 N N . ASN A 1 298 ? -3.841 22.637 -15.570 1.00 64.62 298 ASN A N 1
ATOM 2478 C CA . ASN A 1 298 ? -3.885 21.587 -16.574 1.00 64.62 298 ASN A CA 1
ATOM 2479 C C . ASN A 1 298 ? -5.224 21.680 -17.307 1.00 64.62 298 ASN A C 1
ATOM 2481 O O . ASN A 1 298 ? -6.227 21.169 -16.827 1.00 64.62 298 ASN A O 1
ATOM 2485 N N . LYS A 1 299 ? -5.236 22.284 -18.500 1.00 53.84 299 LYS A N 1
ATOM 2486 C CA . LYS A 1 299 ? -6.393 22.320 -19.419 1.00 53.84 299 LYS A CA 1
ATOM 2487 C C . LYS A 1 299 ? -6.782 20.930 -19.973 1.00 53.84 299 LYS A C 1
ATOM 2489 O O . LYS A 1 299 ? -7.137 20.804 -21.140 1.00 53.84 299 LYS A O 1
ATOM 2494 N N . ALA A 1 300 ? -6.678 19.870 -19.178 1.00 50.75 300 ALA A N 1
ATOM 2495 C CA . ALA A 1 300 ? -7.198 18.559 -19.521 1.00 50.75 300 ALA A CA 1
ATOM 2496 C C . ALA A 1 300 ? -8.702 18.579 -19.229 1.00 50.75 300 ALA A C 1
ATOM 2498 O O . ALA A 1 300 ? -9.116 18.635 -18.073 1.00 50.75 300 ALA A O 1
ATOM 2499 N N . GLY A 1 301 ? -9.511 18.620 -20.288 1.00 44.12 301 GLY A N 1
ATOM 2500 C CA . GLY A 1 301 ? -10.966 18.601 -20.183 1.00 44.12 301 GLY A CA 1
ATOM 2501 C C . GLY A 1 301 ? -11.474 17.384 -19.404 1.00 44.12 301 GLY A C 1
ATOM 2502 O O . GLY A 1 301 ? -10.869 16.314 -19.430 1.00 44.12 301 GLY A O 1
ATOM 2503 N N . PHE A 1 302 ? -12.612 17.563 -18.732 1.00 42.50 302 PHE A N 1
ATOM 2504 C CA . PHE A 1 302 ? -13.378 16.546 -18.001 1.00 42.50 302 PHE A CA 1
ATOM 2505 C C . PHE A 1 302 ? -14.025 15.509 -18.946 1.00 42.50 302 PHE A C 1
ATOM 2507 O O . PHE A 1 302 ? -15.233 15.300 -18.937 1.00 42.50 302 PHE A O 1
ATOM 2514 N N . GLY A 1 303 ? -13.221 14.870 -19.792 1.00 49.00 303 GLY A N 1
ATOM 2515 C CA . GLY A 1 303 ? -13.620 13.785 -20.685 1.00 49.00 303 GLY A CA 1
ATOM 2516 C C . GLY A 1 303 ? -12.818 12.524 -20.387 1.00 49.00 303 GLY A C 1
ATOM 2517 O O . GLY A 1 303 ? -12.190 11.974 -21.285 1.00 49.00 303 GLY A O 1
ATOM 2518 N N . PHE A 1 304 ? -12.752 12.100 -19.123 1.00 60.34 304 PHE A N 1
ATOM 2519 C CA . PHE A 1 304 ? -12.112 10.830 -18.785 1.00 60.34 304 PHE A CA 1
ATOM 2520 C C . PHE A 1 304 ? -13.120 9.695 -19.003 1.00 60.34 304 PHE A C 1
ATOM 2522 O O . PHE A 1 304 ? -14.200 9.738 -18.408 1.00 60.34 304 PHE A O 1
ATOM 2529 N N . PRO A 1 305 ? -12.817 8.691 -19.846 1.00 70.56 305 PRO A N 1
ATOM 2530 C CA . PRO A 1 305 ? -13.693 7.537 -19.988 1.00 70.56 305 PRO A CA 1
ATOM 2531 C C . PRO A 1 305 ? -13.772 6.802 -18.643 1.00 70.56 305 PRO A C 1
ATOM 2533 O O . PRO A 1 305 ? -12.752 6.554 -18.002 1.00 70.56 305 PRO A O 1
ATOM 2536 N N . LEU A 1 306 ? -14.988 6.477 -18.202 1.00 81.31 306 LEU A N 1
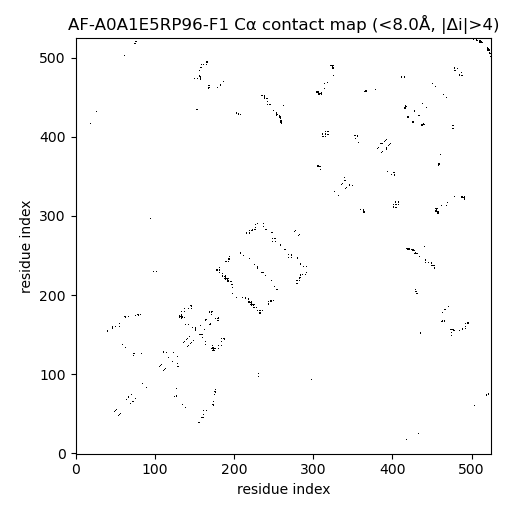ATOM 2537 C CA . LEU A 1 306 ? -15.226 5.793 -16.929 1.00 81.31 306 LEU A CA 1
ATOM 2538 C C . LEU A 1 306 ? -14.749 4.338 -17.015 1.00 81.31 306 LEU A C 1
ATOM 2540 O O . LEU A 1 306 ? -15.457 3.492 -17.555 1.00 81.31 306 LEU A O 1
ATOM 2544 N N . HIS A 1 307 ? -13.580 4.022 -16.457 1.00 86.75 307 HIS A N 1
ATOM 2545 C CA . HIS A 1 307 ? -13.000 2.678 -16.506 1.00 86.75 307 HIS A CA 1
ATOM 2546 C C . HIS A 1 307 ? -13.204 1.919 -15.183 1.00 86.75 307 HIS A C 1
ATOM 2548 O O . HIS A 1 307 ? -12.261 1.673 -14.432 1.00 86.75 307 HIS A O 1
ATOM 2554 N N . LEU A 1 308 ? -14.447 1.506 -14.889 1.00 89.25 308 LEU A N 1
ATOM 2555 C CA . LEU A 1 308 ? -14.789 0.803 -13.634 1.00 89.25 308 LEU A CA 1
ATOM 2556 C C . LEU A 1 308 ? -13.980 -0.487 -13.420 1.00 89.25 308 LEU A C 1
ATOM 2558 O O . LEU A 1 308 ? -13.686 -0.851 -12.281 1.00 89.25 308 LEU A O 1
ATOM 2562 N N . MET A 1 309 ? -13.569 -1.153 -14.502 1.00 89.38 309 MET A N 1
ATOM 2563 C CA . MET A 1 309 ? -12.781 -2.387 -14.427 1.00 89.38 309 MET A CA 1
ATOM 2564 C C . MET A 1 309 ? -11.432 -2.237 -13.713 1.00 89.38 309 MET A C 1
ATOM 2566 O O . MET A 1 309 ? -10.930 -3.223 -13.175 1.00 89.38 309 MET A O 1
ATOM 2570 N N . GLN A 1 310 ? -10.879 -1.023 -13.624 1.00 89.50 310 GLN A N 1
ATOM 2571 C CA . GLN A 1 310 ? -9.642 -0.757 -12.882 1.00 89.50 310 GLN A CA 1
ATOM 2572 C C . GLN A 1 310 ? -9.731 -1.172 -11.412 1.00 89.50 310 GLN A C 1
ATOM 2574 O O . GLN A 1 310 ? -8.736 -1.612 -10.835 1.00 89.50 310 GLN A O 1
ATOM 2579 N N . ILE A 1 311 ? -10.926 -1.089 -10.816 1.00 93.25 311 ILE A N 1
ATOM 2580 C CA . ILE A 1 311 ? -11.158 -1.556 -9.448 1.00 93.25 311 ILE A CA 1
ATOM 2581 C C . ILE A 1 311 ? -10.907 -3.063 -9.374 1.00 93.25 311 ILE A C 1
ATOM 2583 O O . ILE A 1 311 ? -10.158 -3.517 -8.515 1.00 93.25 311 ILE A O 1
ATOM 2587 N N . PHE A 1 312 ? -11.460 -3.848 -10.300 1.00 93.06 312 PHE A N 1
ATOM 2588 C CA . PHE A 1 312 ? -11.267 -5.298 -10.307 1.00 93.06 312 PHE A CA 1
ATOM 2589 C C . PHE A 1 312 ? -9.835 -5.712 -10.640 1.00 93.06 312 PHE A C 1
ATOM 2591 O O . PHE A 1 312 ? -9.354 -6.694 -10.074 1.00 93.06 312 PHE A O 1
ATOM 2598 N N . TYR A 1 313 ? -9.125 -4.966 -11.491 1.00 91.62 313 TYR A N 1
ATOM 2599 C CA . TYR A 1 313 ? -7.697 -5.210 -11.723 1.00 91.62 313 TYR A CA 1
ATOM 2600 C C . TYR A 1 313 ? -6.896 -4.990 -10.439 1.00 91.62 313 TYR A C 1
ATOM 2602 O O . TYR A 1 313 ? -6.128 -5.865 -10.043 1.00 91.62 313 TYR A O 1
ATOM 2610 N N . CYS A 1 314 ? -7.147 -3.882 -9.735 1.00 94.69 314 CYS A N 1
ATOM 2611 C CA . CYS A 1 314 ? -6.505 -3.598 -8.457 1.00 94.69 314 CYS A CA 1
ATOM 2612 C C . CYS A 1 314 ? -6.818 -4.676 -7.411 1.00 94.69 314 CYS A C 1
ATOM 2614 O O . CYS A 1 314 ? -5.902 -5.208 -6.792 1.00 94.69 314 CYS A O 1
ATOM 2616 N N . LEU A 1 315 ? -8.084 -5.077 -7.266 1.00 96.88 315 LEU A N 1
ATOM 2617 C CA . LEU A 1 315 ? -8.487 -6.137 -6.336 1.00 96.88 315 LEU A CA 1
ATOM 2618 C C . LEU A 1 315 ? -7.862 -7.490 -6.681 1.00 96.88 315 LEU A C 1
ATOM 2620 O O . LEU A 1 315 ? -7.475 -8.227 -5.777 1.00 96.88 315 LEU A O 1
ATOM 2624 N N . SER A 1 316 ? -7.723 -7.809 -7.969 1.00 95.31 316 SER A N 1
ATOM 2625 C CA . SER A 1 316 ? -7.035 -9.026 -8.420 1.00 95.31 316 SER A CA 1
ATOM 2626 C C . SER A 1 316 ? -5.552 -8.979 -8.062 1.00 95.31 316 SER A C 1
ATOM 2628 O O . SER A 1 316 ? -5.009 -9.969 -7.579 1.00 95.31 316 SER A O 1
ATOM 2630 N N . CYS A 1 317 ? -4.904 -7.820 -8.224 1.00 95.12 317 CYS A N 1
ATOM 2631 C CA . CYS A 1 317 ? -3.531 -7.612 -7.769 1.00 95.12 317 CYS A CA 1
ATOM 2632 C C . CYS A 1 317 ? -3.413 -7.771 -6.249 1.00 95.12 317 CYS A C 1
ATOM 2634 O O . CYS A 1 317 ? -2.542 -8.506 -5.792 1.00 95.12 317 CYS A O 1
ATOM 2636 N N . ILE A 1 318 ? -4.302 -7.149 -5.464 1.00 97.31 318 ILE A N 1
ATOM 2637 C CA . ILE A 1 318 ? -4.306 -7.297 -4.001 1.00 97.31 318 ILE A CA 1
ATOM 2638 C C . ILE A 1 318 ? -4.493 -8.770 -3.624 1.00 97.31 318 ILE A C 1
ATOM 2640 O O . ILE A 1 318 ? -3.745 -9.283 -2.797 1.00 97.31 318 ILE A O 1
ATOM 2644 N N . THR A 1 319 ? -5.421 -9.477 -4.268 1.00 97.50 319 THR A N 1
ATOM 2645 C CA . THR A 1 319 ? -5.683 -10.907 -4.029 1.00 97.50 319 THR A CA 1
ATOM 2646 C C . THR A 1 319 ? -4.459 -11.764 -4.350 1.00 97.50 319 THR A C 1
ATOM 2648 O O . THR A 1 319 ? -4.077 -12.614 -3.552 1.00 97.50 319 THR A O 1
ATOM 2651 N N . PHE A 1 320 ? -3.783 -11.509 -5.471 1.00 96.81 320 PHE A N 1
ATOM 2652 C CA . PHE A 1 320 ? -2.566 -12.227 -5.853 1.00 96.81 320 PHE A CA 1
ATOM 2653 C C . PHE A 1 320 ? -1.408 -11.996 -4.870 1.00 96.81 320 PHE A C 1
ATOM 2655 O O . PHE A 1 320 ? -0.752 -12.945 -4.439 1.00 96.81 320 PHE A O 1
ATOM 2662 N N . PHE A 1 321 ? -1.155 -10.746 -4.479 1.00 96.50 321 PHE A N 1
ATOM 2663 C CA . PHE A 1 321 ? -0.068 -10.434 -3.548 1.00 96.50 321 PHE A CA 1
ATOM 2664 C C . PHE A 1 321 ? -0.367 -10.888 -2.117 1.00 96.50 321 PHE A C 1
ATOM 2666 O O . PHE A 1 321 ? 0.540 -11.311 -1.410 1.00 96.50 321 PHE A O 1
ATOM 2673 N N . SER A 1 322 ? -1.636 -10.907 -1.717 1.00 96.12 322 SER A N 1
ATOM 2674 C CA . SER A 1 322 ? -2.061 -11.401 -0.404 1.00 96.12 322 SER A CA 1
ATOM 2675 C C . SER A 1 322 ? -2.241 -12.919 -0.325 1.00 96.12 322 SER A C 1
ATOM 2677 O O . SER A 1 322 ? -2.716 -13.399 0.702 1.00 96.12 322 SER A O 1
ATOM 2679 N N . LEU A 1 323 ? -1.853 -13.686 -1.357 1.00 96.38 323 LEU A N 1
ATOM 2680 C CA . LEU A 1 323 ? -2.038 -15.144 -1.416 1.00 96.38 323 LEU A CA 1
ATOM 2681 C C . LEU A 1 323 ? -1.656 -15.859 -0.110 1.00 96.38 323 LEU A C 1
ATOM 2683 O O . LEU A 1 323 ? -2.486 -16.602 0.407 1.00 96.38 323 LEU A O 1
ATOM 2687 N N . PRO A 1 324 ? -0.496 -15.601 0.517 1.00 95.31 324 PRO A N 1
ATOM 2688 C CA . PRO A 1 324 ? -0.122 -16.271 1.766 1.00 95.31 324 PRO A CA 1
ATOM 2689 C C . PRO A 1 324 ? -1.052 -16.013 2.960 1.00 95.31 324 PRO A C 1
ATOM 2691 O O . PRO A 1 324 ? -1.060 -16.811 3.896 1.00 95.31 324 PRO A O 1
ATOM 2694 N N . LEU A 1 325 ? -1.836 -14.930 2.937 1.00 93.56 325 LEU A N 1
ATOM 2695 C CA . LEU A 1 325 ? -2.766 -14.564 4.009 1.00 93.56 325 LEU A CA 1
ATOM 2696 C C . LEU A 1 325 ? -4.070 -15.369 3.933 1.00 93.56 325 LEU A C 1
ATOM 2698 O O . LEU A 1 325 ? -4.595 -15.794 4.963 1.00 93.56 325 LEU A O 1
ATOM 2702 N N . TRP A 1 326 ? -4.588 -15.600 2.724 1.00 94.31 326 TRP A N 1
ATOM 2703 C CA . TRP A 1 326 ? -5.885 -16.254 2.516 1.00 94.31 326 TRP A CA 1
ATOM 2704 C C . TRP A 1 326 ? -5.793 -17.680 1.972 1.00 94.31 326 TRP A C 1
ATOM 2706 O O . TRP A 1 326 ? -6.787 -18.398 2.043 1.00 94.31 326 TRP A O 1
ATOM 2716 N N . PHE A 1 327 ? -4.646 -18.113 1.439 1.00 93.75 327 PHE A N 1
ATOM 2717 C CA . PHE A 1 327 ? -4.490 -19.434 0.826 1.00 93.75 327 PHE A CA 1
ATOM 2718 C C . PHE A 1 327 ? -4.489 -20.546 1.877 1.00 93.75 327 PHE A C 1
ATOM 2720 O O . PHE A 1 327 ? -3.451 -21.031 2.329 1.00 93.75 327 PHE A O 1
ATOM 2727 N N . ASP A 1 328 ? -5.696 -20.931 2.266 1.00 90.06 328 ASP A N 1
ATOM 2728 C CA . ASP A 1 328 ? -5.987 -22.056 3.129 1.00 90.06 328 ASP A CA 1
ATOM 2729 C C . ASP A 1 328 ? -7.289 -22.725 2.693 1.00 90.06 328 ASP A C 1
ATOM 2731 O O . ASP A 1 328 ? -8.196 -22.092 2.141 1.00 90.06 328 ASP A O 1
ATOM 2735 N N . GLN A 1 329 ? -7.386 -24.017 2.979 1.00 93.25 329 GLN A N 1
ATOM 2736 C CA . GLN A 1 329 ? -8.547 -24.829 2.671 1.00 93.25 329 GLN A CA 1
ATOM 2737 C C . GLN A 1 329 ? -9.807 -24.277 3.345 1.00 93.25 329 GLN A C 1
ATOM 2739 O O . GLN A 1 329 ? -10.845 -24.179 2.694 1.00 93.25 329 GLN A O 1
ATOM 2744 N N . GLU A 1 330 ? -9.721 -23.859 4.611 1.00 91.69 330 GLU A N 1
ATOM 2745 C CA . GLU A 1 330 ? -10.862 -23.301 5.344 1.00 91.69 330 GLU A CA 1
ATOM 2746 C C . GLU A 1 330 ? -11.402 -22.028 4.678 1.00 91.69 330 GLU A C 1
ATOM 2748 O O . GLU A 1 330 ? -12.613 -21.872 4.511 1.00 91.69 330 GLU A O 1
ATOM 2753 N N . PHE A 1 331 ? -10.512 -21.141 4.225 1.00 93.50 331 PHE A N 1
ATOM 2754 C CA . PHE A 1 331 ? -10.900 -19.895 3.565 1.00 93.50 331 PHE A CA 1
ATOM 2755 C C . PHE A 1 331 ? -11.615 -20.165 2.234 1.00 93.50 331 PHE A C 1
ATOM 2757 O O . PHE A 1 331 ? -12.662 -19.576 1.955 1.00 93.50 331 PHE A O 1
ATOM 2764 N N . ILE A 1 332 ? -11.090 -21.101 1.435 1.00 94.75 332 ILE A N 1
ATOM 2765 C CA . ILE A 1 332 ? -11.684 -21.496 0.150 1.00 94.75 332 ILE A CA 1
ATOM 2766 C C . ILE A 1 332 ? -13.040 -22.178 0.365 1.00 94.75 332 ILE A C 1
ATOM 2768 O O . ILE A 1 332 ? -14.002 -21.852 -0.327 1.00 94.75 332 ILE A O 1
ATOM 2772 N N . ILE A 1 333 ? -13.155 -23.086 1.339 1.00 95.38 333 ILE A N 1
ATOM 2773 C CA . ILE A 1 333 ? -14.435 -23.721 1.681 1.00 95.38 333 ILE A CA 1
ATOM 2774 C C . ILE A 1 333 ? -15.438 -22.664 2.142 1.00 95.38 333 ILE A C 1
ATOM 2776 O O . ILE A 1 333 ? -16.578 -22.670 1.683 1.00 95.38 333 ILE A O 1
ATOM 2780 N N . THR A 1 334 ? -15.019 -21.720 2.985 1.00 94.25 334 THR A N 1
ATOM 2781 C CA . THR A 1 334 ? -15.881 -20.629 3.453 1.00 94.25 334 THR A CA 1
ATOM 2782 C C . THR A 1 334 ? -16.380 -19.783 2.284 1.00 94.25 334 THR A C 1
ATOM 2784 O O . THR A 1 334 ? -17.579 -19.513 2.204 1.00 94.25 334 THR A O 1
ATOM 2787 N N . TYR A 1 335 ? -15.507 -19.446 1.328 1.00 95.56 335 TYR A N 1
ATOM 2788 C CA . TYR A 1 335 ? -15.906 -18.787 0.084 1.00 95.56 335 TYR A CA 1
ATOM 2789 C C . TYR A 1 335 ? -16.949 -19.610 -0.681 1.00 95.56 335 TYR A C 1
ATOM 2791 O O . TYR A 1 335 ? -18.014 -19.091 -1.014 1.00 95.56 335 TYR A O 1
ATOM 2799 N N . LEU A 1 336 ? -16.694 -20.899 -0.922 1.00 95.50 336 LEU A N 1
ATOM 2800 C CA . LEU A 1 336 ? -17.604 -21.764 -1.676 1.00 95.50 336 LEU A CA 1
ATOM 2801 C C . LEU A 1 336 ? -18.963 -21.920 -0.981 1.00 95.50 336 LEU A C 1
ATOM 2803 O O . LEU A 1 336 ? -19.997 -21.820 -1.635 1.00 95.50 336 LEU A O 1
ATOM 2807 N N . VAL A 1 337 ? -18.992 -22.084 0.341 1.00 94.88 337 VAL A N 1
ATOM 2808 C CA . VAL A 1 337 ? -20.231 -22.201 1.126 1.00 94.88 337 VAL A CA 1
ATOM 2809 C C . VAL A 1 337 ? -20.999 -20.875 1.164 1.00 94.88 337 VAL A C 1
ATOM 2811 O O . VAL A 1 337 ? -22.232 -20.861 1.072 1.00 94.88 337 VAL A O 1
ATOM 2814 N N . ARG A 1 338 ? -20.309 -19.734 1.270 1.00 91.44 338 ARG A N 1
ATOM 2815 C CA . ARG A 1 338 ? -20.947 -18.406 1.219 1.00 91.44 338 ARG A CA 1
ATOM 2816 C C . ARG A 1 338 ? -21.429 -18.028 -0.180 1.00 91.44 338 ARG A C 1
ATOM 2818 O O . ARG A 1 338 ? -22.399 -17.287 -0.287 1.00 91.44 338 ARG A O 1
ATOM 2825 N N . THR A 1 339 ? -20.816 -18.573 -1.223 1.00 92.50 339 THR A N 1
ATOM 2826 C CA . THR A 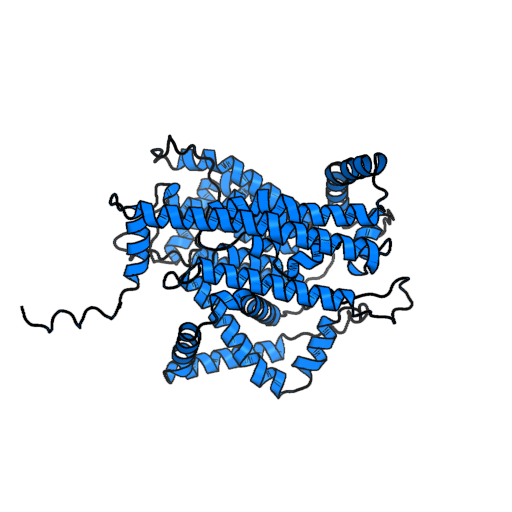1 339 ? -21.138 -18.244 -2.618 1.00 92.50 339 THR A CA 1
ATOM 2827 C C . THR A 1 339 ? -22.182 -19.195 -3.211 1.00 92.50 339 THR A C 1
ATOM 2829 O O . THR A 1 339 ? -23.084 -18.752 -3.920 1.00 92.50 339 THR A O 1
ATOM 2832 N N . TYR A 1 340 ? -22.097 -20.489 -2.882 1.00 92.75 340 TYR A N 1
ATOM 2833 C CA . TYR A 1 340 ? -22.858 -21.570 -3.523 1.00 92.75 340 TYR A CA 1
ATOM 2834 C C . TYR A 1 340 ? -23.608 -22.495 -2.551 1.00 92.75 340 TYR A C 1
ATOM 2836 O O . TYR A 1 340 ? -24.273 -23.423 -2.998 1.00 92.75 340 TYR A O 1
ATOM 2844 N N . GLY A 1 341 ? -23.529 -22.269 -1.234 1.00 91.81 341 GLY A N 1
ATOM 2845 C CA . GLY A 1 341 ? -24.128 -23.178 -0.247 1.00 91.81 341 GLY A CA 1
ATOM 2846 C C . GLY A 1 341 ? -25.661 -23.218 -0.249 1.00 91.81 341 GLY A C 1
ATOM 2847 O O . GLY A 1 341 ? -26.228 -24.259 0.055 1.00 91.81 341 GLY A O 1
ATOM 2848 N N . ASN A 1 342 ? -26.326 -22.114 -0.623 1.00 94.50 342 ASN A N 1
ATOM 2849 C CA . ASN A 1 342 ? -27.791 -21.984 -0.655 1.00 94.50 342 ASN A CA 1
ATOM 2850 C C . ASN A 1 342 ? -28.256 -21.324 -1.962 1.00 94.50 342 ASN A C 1
ATOM 2852 O O . ASN A 1 342 ? -27.534 -20.493 -2.513 1.00 94.50 342 ASN A O 1
ATOM 2856 N N . ILE A 1 343 ? -29.492 -21.602 -2.397 1.00 94.25 343 ILE A N 1
ATOM 2857 C CA . ILE A 1 343 ? -30.087 -21.025 -3.620 1.00 94.25 343 ILE A CA 1
ATOM 2858 C C . ILE A 1 343 ? -30.070 -19.489 -3.586 1.00 94.25 343 ILE A C 1
ATOM 2860 O O . ILE A 1 343 ? -29.637 -18.870 -4.554 1.00 94.25 343 ILE A O 1
ATOM 2864 N N . ASP A 1 344 ? -30.433 -18.869 -2.461 1.00 94.06 344 ASP A N 1
ATOM 2865 C CA . ASP A 1 344 ? -30.426 -17.404 -2.324 1.00 94.06 344 ASP A CA 1
ATOM 2866 C C . ASP A 1 344 ? -29.026 -16.809 -2.531 1.00 94.06 344 ASP A C 1
ATOM 2868 O O . ASP A 1 344 ? -28.856 -15.794 -3.204 1.00 94.06 344 ASP A O 1
ATOM 2872 N N . ARG A 1 345 ? -27.994 -17.479 -2.003 1.00 91.44 345 ARG A N 1
ATOM 2873 C CA . ARG A 1 345 ? -26.591 -17.065 -2.162 1.00 91.44 345 ARG A CA 1
ATOM 2874 C C . ARG A 1 345 ? -26.132 -17.209 -3.607 1.00 91.44 345 ARG A C 1
ATOM 2876 O O . ARG A 1 345 ? -25.470 -16.316 -4.125 1.00 91.44 345 ARG A O 1
ATOM 2883 N N . VAL A 1 346 ? -26.534 -18.291 -4.273 1.00 93.44 346 VAL A N 1
ATOM 2884 C CA . VAL A 1 346 ? -26.252 -18.514 -5.697 1.00 93.44 346 VAL A CA 1
ATOM 2885 C C . VAL A 1 346 ? -26.904 -17.419 -6.544 1.00 93.44 346 VAL A C 1
ATOM 2887 O O . VAL A 1 346 ? -26.253 -16.883 -7.438 1.00 93.44 346 VAL A O 1
ATOM 2890 N N . LEU A 1 347 ? -28.150 -17.034 -6.241 1.00 94.00 347 LEU A N 1
ATOM 2891 C CA . LEU A 1 347 ? -28.853 -15.944 -6.926 1.00 94.00 347 LEU A CA 1
ATOM 2892 C C . LEU A 1 347 ? -28.150 -14.595 -6.722 1.00 94.00 347 LEU A C 1
ATOM 2894 O O . LEU A 1 347 ? -27.928 -13.869 -7.690 1.00 94.00 347 LEU A O 1
ATOM 2898 N N . ILE A 1 348 ? -27.736 -14.279 -5.492 1.00 92.69 348 ILE A N 1
ATOM 2899 C CA . ILE A 1 348 ? -26.969 -13.061 -5.190 1.00 92.69 348 ILE A CA 1
ATOM 2900 C C . ILE A 1 348 ? -25.634 -13.059 -5.949 1.00 92.69 348 ILE A C 1
ATOM 2902 O O . ILE A 1 348 ? -25.289 -12.071 -6.598 1.00 92.69 348 ILE A O 1
ATOM 2906 N N . THR A 1 349 ? -24.901 -14.174 -5.940 1.00 92.81 349 THR A N 1
ATOM 2907 C CA . THR A 1 349 ? -23.657 -14.328 -6.707 1.00 92.81 349 THR A CA 1
ATOM 2908 C C . THR A 1 349 ? -23.892 -14.167 -8.208 1.00 92.81 349 THR A C 1
ATOM 2910 O O . THR A 1 349 ? -23.101 -13.511 -8.887 1.00 92.81 349 THR A O 1
ATOM 2913 N N . ALA A 1 350 ? -24.982 -14.719 -8.745 1.00 93.12 350 ALA A N 1
ATOM 2914 C CA . ALA A 1 350 ? -25.342 -14.560 -10.148 1.00 93.12 350 ALA A CA 1
ATOM 2915 C C . ALA A 1 350 ? -25.594 -13.085 -10.497 1.00 93.12 350 ALA A C 1
ATOM 2917 O O . ALA A 1 350 ? -25.076 -12.608 -11.506 1.00 93.12 350 ALA A O 1
ATOM 2918 N N . LEU A 1 351 ? -26.300 -12.337 -9.639 1.00 93.81 351 LEU A N 1
ATOM 2919 C CA . LEU A 1 351 ? -26.499 -10.893 -9.805 1.00 93.81 351 LEU A CA 1
ATOM 2920 C C . LEU A 1 351 ? -25.173 -10.122 -9.775 1.00 93.81 351 LEU A C 1
ATOM 2922 O O . LEU A 1 351 ? -24.945 -9.275 -10.640 1.00 93.81 351 LEU A O 1
ATOM 2926 N N . TYR A 1 352 ? -24.266 -10.448 -8.846 1.00 92.00 352 TYR A N 1
ATOM 2927 C CA . TYR A 1 352 ? -22.924 -9.859 -8.822 1.00 92.00 352 TYR A CA 1
ATOM 2928 C C . TYR A 1 352 ? -22.148 -10.157 -10.106 1.00 92.00 352 TYR A C 1
ATOM 2930 O O . TYR A 1 352 ? -21.572 -9.247 -10.695 1.00 92.00 352 TYR A O 1
ATOM 2938 N N . ASN A 1 353 ? -22.166 -11.400 -10.587 1.00 93.25 353 ASN A N 1
ATOM 2939 C CA . ASN A 1 353 ? -21.482 -11.779 -11.822 1.00 93.25 353 ASN A CA 1
ATOM 2940 C C . ASN A 1 353 ? -22.080 -11.085 -13.054 1.00 93.25 353 ASN A C 1
ATOM 2942 O O . ASN A 1 353 ? -21.328 -10.680 -13.938 1.00 93.25 353 ASN A O 1
ATOM 2946 N N . ILE A 1 354 ? -23.401 -10.886 -13.108 1.00 93.69 354 ILE A N 1
ATOM 2947 C CA . ILE A 1 354 ? -24.054 -10.093 -14.161 1.00 93.69 354 ILE A CA 1
ATOM 2948 C C . ILE A 1 354 ? -23.581 -8.638 -14.101 1.00 93.69 354 ILE A C 1
ATOM 2950 O O . ILE A 1 354 ? -23.219 -8.071 -15.132 1.00 93.69 354 ILE A O 1
ATOM 2954 N N . LEU A 1 355 ? -23.528 -8.037 -12.911 1.00 92.75 355 LEU A N 1
ATOM 2955 C CA . LEU A 1 355 ? -23.052 -6.666 -12.730 1.00 92.75 355 LEU A CA 1
ATOM 2956 C C . LEU A 1 355 ? -21.584 -6.515 -13.151 1.00 92.75 355 LEU A C 1
ATOM 2958 O O . LEU A 1 355 ? -21.258 -5.593 -13.899 1.00 92.75 355 LEU A O 1
ATOM 2962 N N . ILE A 1 356 ? -20.719 -7.457 -12.763 1.00 92.44 356 ILE A N 1
ATOM 2963 C CA . ILE A 1 356 ? -19.330 -7.493 -13.228 1.00 92.44 356 ILE A CA 1
ATOM 2964 C C . ILE A 1 356 ? -19.311 -7.631 -14.754 1.00 92.44 356 ILE A C 1
ATOM 2966 O O . ILE A 1 356 ? -18.639 -6.841 -15.406 1.00 92.44 356 ILE A O 1
ATOM 2970 N N . ALA A 1 357 ? -20.085 -8.544 -15.354 1.00 91.06 357 ALA A N 1
ATOM 2971 C CA . ALA A 1 357 ? -20.144 -8.740 -16.808 1.00 91.06 357 ALA A CA 1
ATOM 2972 C C . ALA A 1 357 ? -20.564 -7.472 -17.567 1.00 91.06 357 ALA A C 1
ATOM 2974 O O . ALA A 1 357 ? -19.997 -7.170 -18.621 1.00 91.06 357 ALA A O 1
ATOM 2975 N N . ILE A 1 358 ? -21.522 -6.715 -17.024 1.00 91.06 358 ILE A N 1
ATOM 2976 C CA . ILE A 1 358 ? -21.939 -5.403 -17.534 1.00 91.06 358 ILE A CA 1
ATOM 2977 C C . ILE A 1 358 ? -20.762 -4.422 -17.460 1.00 91.06 358 ILE A C 1
ATOM 2979 O O . ILE A 1 358 ? -20.442 -3.788 -18.466 1.00 91.06 358 ILE A O 1
ATOM 2983 N N . MET A 1 359 ? -20.055 -4.346 -16.328 1.00 89.81 359 MET A N 1
ATOM 2984 C CA . MET A 1 359 ? -18.860 -3.502 -16.199 1.00 89.81 359 MET A CA 1
ATOM 2985 C C . MET A 1 359 ? -17.770 -3.904 -17.203 1.00 89.81 359 MET A C 1
ATOM 2987 O O . MET A 1 359 ? -17.249 -3.030 -17.902 1.00 89.81 359 MET A O 1
ATOM 2991 N N . ILE A 1 360 ? -17.498 -5.208 -17.374 1.00 87.44 360 ILE A N 1
ATOM 2992 C CA . ILE A 1 360 ? -16.549 -5.711 -18.382 1.00 87.44 360 ILE A CA 1
ATOM 2993 C C . ILE A 1 360 ? -17.012 -5.318 -19.779 1.00 87.44 360 ILE A C 1
ATOM 2995 O O . ILE A 1 360 ? -16.191 -5.050 -20.638 1.00 87.44 360 ILE A O 1
ATOM 2999 N N . ARG A 1 361 ? -18.311 -5.324 -20.076 1.00 86.00 361 ARG A N 1
ATOM 3000 C CA . ARG A 1 361 ? -18.783 -5.032 -21.432 1.00 86.00 361 ARG A CA 1
ATOM 3001 C C . ARG A 1 361 ? -18.697 -3.546 -21.777 1.00 86.00 361 ARG A C 1
ATOM 3003 O O . ARG A 1 361 ? -18.322 -3.233 -22.903 1.00 86.00 361 ARG A O 1
ATOM 3010 N N . PHE A 1 362 ? -19.067 -2.666 -20.846 1.00 85.00 362 PHE A N 1
ATOM 3011 C CA . PHE A 1 362 ? -19.305 -1.246 -21.137 1.00 85.00 362 PHE A CA 1
ATOM 3012 C C . PHE A 1 362 ? -18.198 -0.300 -20.682 1.00 85.00 362 PHE A C 1
ATOM 3014 O O . PHE A 1 362 ? -18.074 0.779 -21.246 1.00 85.00 362 PHE A O 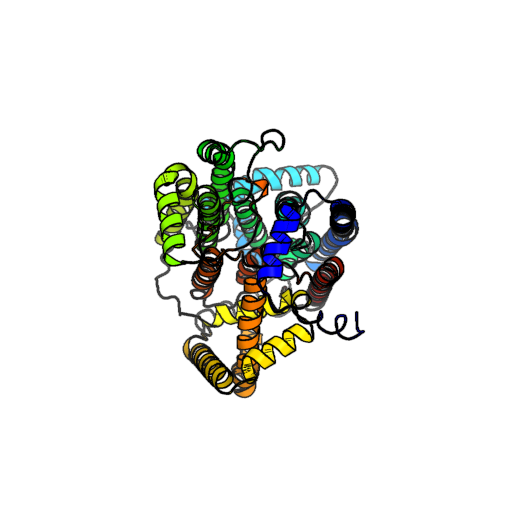1
ATOM 3021 N N . THR A 1 363 ? -17.407 -0.675 -19.678 1.00 83.69 363 THR A N 1
ATOM 3022 C CA . THR A 1 363 ? -16.401 0.230 -19.085 1.00 83.69 363 THR A CA 1
ATOM 3023 C C . THR A 1 363 ? -14.972 -0.171 -19.396 1.00 83.69 363 THR A C 1
ATOM 3025 O O . THR A 1 363 ? -14.023 0.466 -18.955 1.00 83.69 363 THR A O 1
ATOM 3028 N N . SER A 1 364 ? -14.803 -1.255 -20.140 1.00 75.38 364 SER A N 1
ATOM 3029 C CA . SER A 1 364 ? -13.508 -1.806 -20.472 1.00 75.38 364 SER A CA 1
ATOM 3030 C C . SER A 1 364 ? -12.960 -1.073 -21.707 1.00 75.38 364 SER A C 1
ATOM 3032 O O . SER A 1 364 ? -13.191 -1.474 -22.849 1.00 75.38 364 SER A O 1
ATOM 3034 N N . TYR A 1 365 ? -12.318 0.071 -21.478 1.00 68.12 365 TYR A N 1
ATOM 3035 C CA . TYR A 1 365 ? -11.823 0.930 -22.550 1.00 68.12 365 TYR A CA 1
ATOM 3036 C C . TYR A 1 365 ? -10.388 0.560 -22.937 1.00 68.12 365 TYR A C 1
ATOM 3038 O O . TYR A 1 365 ? -9.485 0.575 -22.104 1.00 68.12 365 TYR A O 1
ATOM 3046 N N . GLU A 1 366 ? -10.172 0.286 -24.223 1.00 60.91 366 GLU A N 1
ATOM 3047 C CA . GLU A 1 366 ? -8.854 0.377 -24.850 1.00 60.91 366 GLU A CA 1
ATOM 3048 C C . GLU A 1 366 ? -8.725 1.805 -25.386 1.00 60.91 366 GLU A C 1
ATOM 3050 O O . GLU A 1 366 ? -9.481 2.211 -26.268 1.00 60.91 366 GLU A O 1
ATOM 3055 N N . ASN A 1 367 ? -7.823 2.608 -24.826 1.00 52.31 367 ASN A N 1
ATOM 3056 C CA . ASN A 1 367 ? -7.653 3.983 -25.284 1.00 52.31 367 ASN A CA 1
ATOM 3057 C C . ASN A 1 367 ? -6.867 3.982 -26.611 1.00 52.31 367 ASN A C 1
ATOM 3059 O O . ASN A 1 367 ? -5.639 4.006 -26.609 1.00 52.31 367 ASN A O 1
ATOM 3063 N N . ILE A 1 368 ? -7.582 3.897 -27.740 1.00 43.78 368 ILE A N 1
ATOM 3064 C CA . ILE A 1 368 ? -7.008 3.767 -29.094 1.00 43.78 368 ILE A CA 1
ATOM 3065 C C . ILE A 1 368 ? -6.237 5.034 -29.515 1.00 43.78 368 ILE A C 1
ATOM 3067 O O . ILE A 1 368 ? -5.262 4.952 -30.251 1.00 43.78 368 ILE A O 1
ATOM 3071 N N . GLU A 1 369 ? -6.605 6.215 -29.014 1.00 42.53 369 GLU A N 1
ATOM 3072 C CA . GLU A 1 369 ? -5.992 7.483 -29.449 1.00 42.53 369 GLU A CA 1
ATOM 3073 C C . GLU A 1 369 ? -4.617 7.771 -28.819 1.00 42.53 369 GLU A C 1
ATOM 3075 O O . GLU A 1 369 ? -3.863 8.588 -29.340 1.00 42.53 369 GLU A O 1
ATOM 3080 N N . LYS A 1 370 ? -4.239 7.064 -27.743 1.00 45.69 370 LYS A N 1
ATOM 3081 C CA . LYS A 1 370 ? -2.877 7.094 -27.168 1.00 45.69 370 LYS A CA 1
ATOM 3082 C C . LYS A 1 370 ? -2.001 5.918 -27.624 1.00 45.69 370 LYS A C 1
ATOM 3084 O O . LYS A 1 370 ? -0.977 5.654 -26.999 1.00 45.69 370 LYS A O 1
ATOM 3089 N N . LEU A 1 371 ? -2.345 5.257 -28.736 1.00 39.97 371 LEU A N 1
ATOM 3090 C CA . LEU A 1 371 ? -1.427 4.338 -29.432 1.00 39.97 371 LEU A CA 1
ATOM 3091 C C . LEU A 1 371 ? -0.118 5.017 -29.887 1.00 39.97 371 LEU A C 1
ATOM 3093 O O . LEU A 1 371 ? 0.811 4.337 -30.291 1.00 39.97 371 LEU A O 1
ATOM 3097 N N . SER A 1 372 ? 0.025 6.345 -29.796 1.00 38.41 372 SER A N 1
ATOM 3098 C CA . SER A 1 372 ? 1.327 6.980 -30.042 1.00 38.41 372 SER A CA 1
ATOM 3099 C C . SER A 1 372 ? 2.410 6.558 -29.034 1.00 38.41 372 SER A C 1
ATOM 3101 O O . SER A 1 372 ? 3.588 6.656 -29.359 1.00 38.41 372 SER A O 1
ATOM 3103 N N . ASP A 1 373 ? 2.031 6.057 -27.848 1.00 47.06 373 ASP A N 1
ATOM 3104 C CA . ASP A 1 373 ? 2.923 5.338 -26.925 1.00 47.06 373 ASP A CA 1
ATOM 3105 C C . ASP A 1 373 ? 2.607 3.830 -26.967 1.00 47.06 373 ASP A C 1
ATOM 3107 O O . ASP A 1 373 ? 2.186 3.214 -25.985 1.00 47.06 373 ASP A O 1
ATOM 3111 N N . ASP A 1 374 ? 2.854 3.206 -28.124 1.00 50.75 374 ASP A N 1
ATOM 3112 C CA . ASP A 1 374 ? 2.795 1.756 -28.411 1.00 50.75 374 ASP A CA 1
ATOM 3113 C C . ASP A 1 374 ? 3.763 0.893 -27.563 1.00 50.75 374 ASP A C 1
ATOM 3115 O O . ASP A 1 374 ? 4.126 -0.232 -27.908 1.00 50.75 374 ASP A O 1
ATOM 3119 N N . ARG A 1 375 ? 4.208 1.424 -26.428 1.00 58.19 375 ARG A N 1
ATOM 3120 C CA . ARG A 1 375 ? 5.370 0.987 -25.663 1.00 58.19 375 ARG A CA 1
ATOM 3121 C C . ARG A 1 375 ? 5.002 0.343 -24.323 1.00 58.19 375 ARG A C 1
ATOM 3123 O O . ARG A 1 375 ? 5.835 -0.310 -23.701 1.00 58.19 375 ARG A O 1
ATOM 3130 N N . ILE A 1 376 ? 3.732 0.435 -23.914 1.00 66.62 376 ILE A N 1
ATOM 3131 C CA . ILE A 1 376 ? 3.204 -0.215 -22.705 1.00 66.62 376 ILE A CA 1
ATOM 3132 C C . ILE A 1 376 ? 2.730 -1.636 -23.043 1.00 66.62 376 ILE A C 1
ATOM 3134 O O . ILE A 1 376 ? 1.620 -1.858 -23.531 1.00 66.62 376 ILE A O 1
ATOM 3138 N N . ILE A 1 377 ? 3.576 -2.623 -22.748 1.00 66.88 377 ILE A N 1
ATOM 3139 C CA . ILE A 1 377 ? 3.359 -4.052 -23.050 1.00 66.88 377 ILE A CA 1
ATOM 3140 C C . ILE A 1 377 ? 2.101 -4.604 -22.372 1.00 66.88 377 ILE A C 1
ATOM 3142 O O . ILE A 1 377 ? 1.431 -5.478 -22.926 1.00 66.88 377 ILE A O 1
ATOM 3146 N N . THR A 1 378 ? 1.731 -4.057 -21.213 1.00 65.69 378 THR A N 1
ATOM 3147 C CA . THR A 1 378 ? 0.531 -4.436 -20.460 1.00 65.69 378 THR A CA 1
ATOM 3148 C C . THR A 1 378 ? -0.724 -4.370 -21.324 1.00 65.69 378 THR A C 1
ATOM 3150 O O . THR A 1 378 ? -1.517 -5.308 -21.305 1.00 65.69 378 THR A O 1
ATOM 3153 N N . ASN A 1 379 ? -0.864 -3.344 -22.171 1.00 64.62 379 ASN A N 1
ATOM 3154 C CA . ASN A 1 379 ? -2.009 -3.209 -23.076 1.00 64.62 379 ASN A CA 1
ATOM 3155 C C . ASN A 1 379 ? -2.050 -4.339 -24.119 1.00 64.62 379 ASN A C 1
ATOM 3157 O O . ASN A 1 379 ? -3.118 -4.862 -24.438 1.00 64.62 379 ASN A O 1
ATOM 3161 N N . TYR A 1 380 ? -0.887 -4.780 -24.607 1.00 65.50 380 TYR A N 1
ATOM 3162 C CA . TYR A 1 380 ? -0.784 -5.882 -25.564 1.00 65.50 380 TYR A CA 1
ATOM 3163 C C . TYR A 1 380 ? -1.087 -7.241 -24.935 1.00 65.50 380 TYR A C 1
ATOM 3165 O O . TYR A 1 380 ? -1.791 -8.049 -25.546 1.00 65.50 380 TYR A O 1
ATOM 3173 N N . ILE A 1 381 ? -0.573 -7.501 -23.728 1.00 63.91 381 ILE A N 1
ATOM 3174 C CA . ILE A 1 381 ? -0.876 -8.726 -22.973 1.00 63.91 381 ILE A CA 1
ATOM 3175 C C . ILE A 1 381 ? -2.373 -8.773 -22.681 1.00 63.91 381 ILE A C 1
ATOM 3177 O O . ILE A 1 381 ? -3.032 -9.774 -22.959 1.00 63.91 381 ILE A O 1
ATOM 3181 N N . PHE A 1 382 ? -2.924 -7.662 -22.203 1.00 67.12 382 PHE A N 1
ATOM 3182 C CA . PHE A 1 382 ? -4.334 -7.527 -21.884 1.00 67.12 382 PHE A CA 1
ATOM 3183 C C . PHE A 1 382 ? -5.226 -7.803 -23.108 1.00 67.12 382 PHE A C 1
ATOM 3185 O O . PHE A 1 382 ? -6.130 -8.642 -23.046 1.00 67.12 382 PHE A O 1
ATOM 3192 N N . LYS A 1 383 ? -4.891 -7.219 -24.264 1.00 68.12 383 LYS A N 1
ATOM 3193 C CA . LYS A 1 383 ? -5.587 -7.457 -25.537 1.00 68.12 383 LYS A CA 1
ATOM 3194 C C . LYS A 1 383 ? -5.485 -8.909 -26.014 1.00 68.12 383 LYS A C 1
ATOM 3196 O O . LYS A 1 383 ? -6.484 -9.512 -26.408 1.00 68.12 383 LYS A O 1
ATOM 3201 N N . LYS A 1 384 ? -4.286 -9.503 -25.972 1.00 67.62 384 LYS A N 1
ATOM 3202 C CA . LYS A 1 384 ? -4.050 -10.870 -26.469 1.00 67.62 384 LYS A CA 1
ATOM 3203 C C . LYS A 1 384 ? -4.638 -11.957 -25.570 1.00 67.62 384 LYS A C 1
ATOM 3205 O O . LYS A 1 384 ? -5.074 -12.978 -26.099 1.00 67.62 384 LYS A O 1
ATOM 3210 N N . VAL A 1 385 ? -4.635 -11.761 -24.251 1.00 65.44 385 VAL A N 1
ATOM 3211 C CA . VAL A 1 385 ? -5.025 -12.790 -23.273 1.00 65.44 385 VAL A CA 1
ATOM 3212 C C . VAL A 1 385 ? -6.496 -12.672 -22.878 1.00 65.44 385 VAL A C 1
ATOM 3214 O O . VAL A 1 385 ? -7.205 -13.678 -22.886 1.00 65.44 385 VAL A O 1
ATOM 3217 N N . LEU A 1 386 ? -6.978 -11.464 -22.564 1.00 65.06 386 LEU A N 1
ATOM 3218 C CA . LEU A 1 386 ? -8.313 -11.279 -21.983 1.00 65.06 386 LEU A CA 1
ATOM 3219 C C . LEU A 1 386 ? -9.390 -10.937 -23.019 1.00 65.06 386 LEU A C 1
ATOM 3221 O O . LEU A 1 386 ? -10.512 -11.420 -22.887 1.00 65.06 386 LEU A O 1
ATOM 3225 N N . TYR A 1 387 ? -9.070 -10.182 -24.075 1.00 67.62 387 TYR A N 1
ATOM 3226 C CA . TYR A 1 387 ? -10.079 -9.749 -25.062 1.00 67.62 387 TYR A CA 1
ATOM 3227 C C . TYR A 1 387 ? -10.267 -10.684 -26.243 1.00 67.62 387 TYR A C 1
ATOM 3229 O O . TYR A 1 387 ? -11.318 -10.663 -26.881 1.00 67.62 387 TYR A O 1
ATOM 3237 N N . ARG A 1 388 ? -9.269 -11.516 -26.540 1.00 69.94 388 ARG A N 1
ATOM 3238 C CA . ARG A 1 388 ? -9.297 -12.375 -27.724 1.00 69.94 388 ARG A CA 1
ATOM 3239 C C . ARG A 1 388 ? -10.405 -13.432 -27.671 1.00 69.94 388 ARG A C 1
ATOM 3241 O O . ARG A 1 388 ? -11.014 -13.714 -28.697 1.00 69.94 388 ARG A O 1
ATOM 3248 N N . ASN A 1 389 ? -10.667 -14.012 -26.498 1.00 78.88 389 ASN A N 1
ATOM 3249 C CA . ASN A 1 389 ? -11.597 -15.130 -26.352 1.00 78.88 389 ASN A CA 1
ATOM 3250 C C . ASN A 1 389 ? -12.755 -14.759 -25.421 1.00 78.88 389 ASN A C 1
ATOM 3252 O O . ASN A 1 389 ? -12.530 -14.435 -24.254 1.00 78.88 389 ASN A O 1
ATOM 3256 N N . PHE A 1 390 ? -13.995 -14.918 -25.902 1.00 82.19 390 PHE A N 1
ATOM 3257 C CA . PHE A 1 390 ? -15.216 -14.813 -25.085 1.00 82.19 390 PHE A CA 1
ATOM 3258 C C . PHE A 1 390 ? -15.105 -15.634 -23.790 1.00 82.19 390 PHE A C 1
ATOM 3260 O O . PHE A 1 390 ? -15.496 -15.176 -22.717 1.00 82.19 390 PHE A O 1
ATOM 3267 N N . PHE A 1 391 ? -14.492 -16.819 -23.887 1.00 83.62 391 PHE A N 1
ATOM 3268 C CA . PHE A 1 391 ? -14.245 -17.692 -22.748 1.00 83.62 391 PHE A CA 1
ATOM 3269 C C . PHE A 1 391 ? -13.345 -17.045 -21.685 1.00 83.62 391 PHE A C 1
ATOM 3271 O O . PHE A 1 391 ? -13.732 -16.968 -20.524 1.00 83.62 391 PHE A O 1
ATOM 3278 N N . CYS A 1 392 ? -12.186 -16.499 -22.064 1.00 81.50 392 CYS A N 1
ATOM 3279 C CA . CYS A 1 392 ? -11.306 -15.814 -21.112 1.00 81.50 392 CYS A CA 1
ATOM 3280 C C . CYS A 1 392 ? -11.993 -14.591 -20.488 1.00 81.50 392 CYS A C 1
ATOM 3282 O O . CYS A 1 392 ? -11.908 -14.384 -19.278 1.00 81.50 392 CYS A O 1
ATOM 3284 N N . ARG A 1 393 ? -12.720 -13.819 -21.306 1.00 80.62 393 ARG A N 1
ATOM 3285 C CA . ARG A 1 393 ? -13.372 -12.577 -20.881 1.00 80.62 393 ARG A CA 1
ATOM 3286 C C . ARG A 1 393 ? -14.477 -12.785 -19.849 1.00 80.62 393 ARG A C 1
ATOM 3288 O O . ARG A 1 393 ? -14.627 -11.941 -18.976 1.00 80.62 393 ARG A O 1
ATOM 3295 N N . TYR A 1 394 ? -15.255 -13.862 -19.950 1.00 86.44 394 TYR A N 1
ATOM 3296 C CA . TYR A 1 394 ? -16.411 -14.068 -19.071 1.00 86.44 394 TYR A CA 1
ATOM 3297 C C . TYR A 1 394 ? -16.284 -15.300 -18.173 1.00 86.44 394 TYR A C 1
ATOM 3299 O O . TYR A 1 394 ? -16.549 -15.194 -16.982 1.00 86.44 394 TYR A O 1
ATOM 3307 N N . PHE A 1 395 ? -15.829 -16.449 -18.678 1.00 86.44 395 PHE A N 1
ATOM 3308 C CA . PHE A 1 395 ? -15.734 -17.660 -17.853 1.00 86.44 395 PHE A CA 1
ATOM 3309 C C . PHE A 1 395 ? -14.565 -17.630 -16.868 1.00 86.44 395 PHE A C 1
ATOM 3311 O O . PHE A 1 395 ? -14.700 -18.156 -15.771 1.00 86.44 395 PHE A O 1
ATOM 3318 N N . ILE A 1 396 ? -13.434 -17.016 -17.233 1.00 88.31 396 ILE A N 1
ATOM 3319 C CA . ILE A 1 396 ? -12.266 -16.924 -16.340 1.00 88.31 396 ILE A CA 1
ATOM 3320 C C . ILE A 1 396 ? -12.318 -15.640 -15.510 1.00 88.31 396 ILE A C 1
ATOM 3322 O O . ILE A 1 396 ? -12.128 -15.681 -14.295 1.00 88.31 396 ILE A O 1
ATOM 3326 N N . ALA A 1 397 ? -12.597 -14.498 -16.144 1.00 88.06 397 ALA A N 1
ATOM 3327 C CA . ALA A 1 397 ? -12.533 -13.216 -15.451 1.00 88.06 397 ALA A CA 1
ATOM 3328 C C . ALA A 1 397 ? -13.647 -13.034 -14.404 1.00 88.06 397 ALA A C 1
ATOM 3330 O O . ALA A 1 397 ? -13.374 -12.474 -13.348 1.00 88.06 397 ALA A O 1
ATOM 3331 N N . LEU A 1 398 ? -14.879 -13.514 -14.646 1.00 92.00 398 LEU A N 1
ATOM 3332 C CA . LEU A 1 398 ? -15.979 -13.320 -13.687 1.00 92.00 398 LEU A CA 1
ATOM 3333 C C . LEU A 1 398 ? -15.721 -14.021 -12.346 1.00 92.00 398 LEU A C 1
ATOM 3335 O O . LEU A 1 398 ? -15.755 -13.327 -11.327 1.00 92.00 398 LEU A O 1
ATOM 3339 N N . PRO A 1 399 ? -15.401 -15.334 -12.298 1.00 92.00 399 PRO A N 1
ATOM 3340 C CA . PRO A 1 399 ? -15.081 -15.984 -11.032 1.00 92.00 399 PRO A CA 1
ATOM 3341 C C . PRO A 1 399 ? -13.849 -15.370 -10.374 1.00 92.00 399 PRO A C 1
ATOM 3343 O O . PRO A 1 399 ? -13.848 -15.183 -9.162 1.00 92.00 399 PRO A O 1
ATOM 3346 N N . LEU A 1 400 ? -12.832 -14.996 -11.161 1.00 93.75 400 LEU A N 1
ATOM 3347 C CA . LEU A 1 400 ? -11.627 -14.358 -10.635 1.00 93.75 400 LEU A CA 1
ATOM 3348 C C . LEU A 1 400 ? -11.947 -13.023 -9.950 1.00 93.75 400 LEU A C 1
ATOM 3350 O O . LEU A 1 400 ? -11.499 -12.793 -8.829 1.00 93.75 400 LEU A O 1
ATOM 3354 N N . TYR A 1 401 ? -12.728 -12.148 -10.585 1.00 94.75 401 TYR A N 1
ATOM 3355 C CA . TYR A 1 401 ? -13.069 -10.840 -10.024 1.00 94.75 401 TYR A CA 1
ATOM 3356 C C . TYR A 1 401 ? -14.022 -10.942 -8.840 1.00 94.75 401 TYR A C 1
ATOM 3358 O O . TYR A 1 401 ? -13.843 -10.220 -7.860 1.00 94.75 401 TYR A O 1
ATOM 3366 N N . ASN A 1 402 ? -14.983 -11.865 -8.888 1.00 95.50 402 ASN A N 1
ATOM 3367 C CA . ASN A 1 402 ? -15.852 -12.154 -7.754 1.00 95.50 402 ASN A CA 1
ATOM 3368 C C . ASN A 1 402 ? -15.048 -12.672 -6.550 1.00 95.50 402 ASN A C 1
ATOM 3370 O O . ASN A 1 402 ? -15.177 -12.137 -5.449 1.00 95.50 402 ASN A O 1
ATOM 3374 N N . PHE A 1 403 ? -14.168 -13.651 -6.771 1.00 96.56 403 PHE A N 1
ATOM 3375 C CA . PHE A 1 403 ? -13.283 -14.185 -5.739 1.00 96.56 403 PHE A CA 1
ATOM 3376 C C . PHE A 1 403 ? -12.322 -13.121 -5.198 1.00 96.56 403 PHE A C 1
ATOM 3378 O O . PHE A 1 403 ? -12.091 -13.057 -3.992 1.00 96.56 403 PHE A O 1
ATOM 3385 N N . SER A 1 404 ? -11.804 -12.246 -6.065 1.00 97.31 404 SER A N 1
ATOM 3386 C CA . SER A 1 404 ? -10.914 -11.155 -5.653 1.00 97.31 404 SER A CA 1
ATOM 3387 C C . SER A 1 404 ? -11.640 -10.131 -4.782 1.00 97.31 404 SER A C 1
ATOM 3389 O O . SER A 1 404 ? -11.124 -9.711 -3.749 1.00 97.31 404 SER A O 1
ATOM 3391 N N . TRP A 1 405 ? -12.868 -9.758 -5.163 1.00 96.00 405 TRP A N 1
ATOM 3392 C CA . TRP A 1 405 ? -13.722 -8.901 -4.339 1.00 96.00 405 TRP A CA 1
ATOM 3393 C C . TRP A 1 405 ? -13.984 -9.537 -2.974 1.00 96.00 405 TRP A C 1
ATOM 3395 O O . TRP A 1 405 ? -13.756 -8.893 -1.951 1.00 96.00 405 TRP A O 1
ATOM 3405 N N . TYR A 1 406 ? -14.405 -10.805 -2.956 1.00 96.12 406 TYR A N 1
ATOM 3406 C CA . TYR A 1 406 ? -14.646 -11.542 -1.719 1.00 96.12 406 TYR A CA 1
ATOM 3407 C C . TYR A 1 406 ? -13.400 -11.569 -0.833 1.00 96.12 406 TYR A C 1
ATOM 3409 O O . TYR A 1 406 ? -13.479 -11.216 0.336 1.00 96.12 406 TYR A O 1
ATOM 3417 N N . THR A 1 407 ? -12.245 -11.929 -1.392 1.00 96.75 407 THR A N 1
ATOM 3418 C CA . THR A 1 407 ? -11.007 -12.103 -0.626 1.00 96.75 407 THR A CA 1
ATOM 3419 C C . THR A 1 407 ? -10.573 -10.816 0.063 1.00 96.75 407 THR A C 1
ATOM 3421 O O . THR A 1 407 ? -10.308 -10.814 1.265 1.00 96.75 407 THR A O 1
ATOM 3424 N N . VAL A 1 408 ? -10.551 -9.705 -0.677 1.00 96.75 408 VAL A N 1
ATOM 3425 C CA . VAL A 1 408 ? -10.164 -8.399 -0.130 1.00 96.75 408 VAL A CA 1
ATOM 3426 C C . VAL A 1 408 ? -11.147 -7.935 0.945 1.00 96.75 408 VAL A C 1
ATOM 3428 O O . VAL A 1 408 ? -10.716 -7.424 1.980 1.00 96.75 408 VAL A O 1
ATOM 3431 N N . GLN A 1 409 ? -12.453 -8.124 0.725 1.00 94.62 409 GLN A N 1
ATOM 3432 C CA . GLN A 1 409 ? -13.482 -7.745 1.696 1.00 94.62 409 GLN A CA 1
ATOM 3433 C C . GLN A 1 409 ? -13.455 -8.614 2.949 1.00 94.62 409 GLN A C 1
ATOM 3435 O O . GLN A 1 409 ? -13.629 -8.089 4.044 1.00 94.62 409 GLN A O 1
ATOM 3440 N N . GLU A 1 410 ? -13.243 -9.918 2.804 1.00 94.44 410 GLU A N 1
ATOM 3441 C CA . GLU A 1 410 ? -13.246 -10.869 3.913 1.00 94.44 410 GLU A CA 1
ATOM 3442 C C . GLU A 1 410 ? -12.053 -10.641 4.835 1.00 94.44 410 GLU A C 1
ATOM 3444 O O . GLU A 1 410 ? -12.224 -10.490 6.042 1.00 94.44 410 GLU A O 1
ATOM 3449 N N . LEU A 1 411 ? -10.847 -10.529 4.267 1.00 94.38 411 LEU A N 1
ATOM 3450 C CA . LEU A 1 411 ? -9.644 -10.221 5.041 1.00 94.38 411 LEU A CA 1
ATOM 3451 C C . LEU A 1 411 ? -9.783 -8.891 5.784 1.00 94.38 411 LEU A C 1
ATOM 3453 O O . LEU A 1 411 ? -9.402 -8.789 6.951 1.00 94.38 411 LEU A O 1
ATOM 3457 N N . LEU A 1 412 ? -10.361 -7.885 5.121 1.00 92.62 412 LEU A N 1
ATOM 3458 C CA . LEU A 1 412 ? -10.592 -6.588 5.740 1.00 92.62 412 LEU A CA 1
ATOM 3459 C C . LEU A 1 412 ? -11.640 -6.672 6.846 1.00 92.62 412 LEU A C 1
ATOM 3461 O O . LEU A 1 412 ? -11.410 -6.125 7.913 1.00 92.62 412 LEU A O 1
ATOM 3465 N N . SER A 1 413 ? -12.751 -7.375 6.613 1.00 90.56 413 SER A N 1
ATOM 3466 C CA . SER A 1 413 ? -13.854 -7.511 7.572 1.00 90.56 413 SER A CA 1
ATOM 3467 C C . SER A 1 413 ? -13.433 -8.256 8.834 1.00 90.56 413 SER A C 1
ATOM 3469 O O . SER A 1 413 ? -13.785 -7.822 9.923 1.00 90.56 413 SER A O 1
ATOM 3471 N N . ASN A 1 414 ? -12.607 -9.295 8.698 1.00 88.56 414 ASN A N 1
ATOM 3472 C CA . ASN A 1 414 ? -12.038 -10.026 9.833 1.00 88.56 414 ASN A CA 1
ATOM 3473 C C . ASN A 1 414 ? -11.023 -9.193 10.633 1.00 88.56 414 ASN A C 1
ATOM 3475 O O . ASN A 1 414 ? -10.722 -9.524 11.774 1.00 88.56 414 ASN A O 1
ATOM 3479 N N . SER A 1 415 ? -10.508 -8.114 10.038 1.00 87.56 415 SER A N 1
ATOM 3480 C CA . SER A 1 415 ? -9.582 -7.171 10.667 1.00 87.56 415 SER A CA 1
ATOM 3481 C C . SER A 1 415 ? -10.271 -5.851 11.047 1.00 87.56 415 SER A C 1
ATOM 3483 O O . SER A 1 415 ? -9.591 -4.838 11.167 1.00 87.56 415 SER A O 1
ATOM 3485 N N . LEU A 1 416 ? -11.606 -5.799 11.172 1.00 85.88 416 LEU A N 1
ATOM 3486 C CA . LEU A 1 416 ? -12.319 -4.577 11.569 1.00 85.88 416 LEU A CA 1
ATOM 3487 C C . LEU A 1 416 ? -12.454 -4.451 13.086 1.00 85.88 416 LEU A C 1
ATOM 3489 O O . LEU A 1 416 ? -12.687 -5.422 13.801 1.00 85.88 416 LEU A O 1
ATOM 3493 N N . LEU A 1 417 ? -12.422 -3.208 13.568 1.00 82.44 417 LEU A N 1
ATOM 3494 C CA . LEU A 1 417 ? -12.852 -2.886 14.921 1.00 82.44 417 LEU A CA 1
ATOM 3495 C C . LEU A 1 417 ? -14.384 -2.959 14.984 1.00 82.44 417 LEU A C 1
ATOM 3497 O O . LEU A 1 417 ? -15.085 -2.116 14.413 1.00 82.44 417 LEU A O 1
ATOM 3501 N N . HIS A 1 418 ? -14.902 -3.973 15.675 1.00 78.44 418 HIS A N 1
ATOM 3502 C CA . HIS A 1 418 ? -16.334 -4.144 15.894 1.00 78.44 418 HIS A CA 1
ATOM 3503 C C . HIS A 1 418 ? -16.799 -3.297 17.077 1.00 78.44 418 HIS A C 1
ATOM 3505 O O . HIS A 1 418 ? -16.301 -3.438 18.193 1.00 78.44 418 HIS A O 1
ATOM 3511 N N . PHE A 1 419 ? -17.774 -2.420 16.832 1.00 76.94 419 PHE A N 1
ATOM 3512 C CA . PHE A 1 419 ? -18.394 -1.651 17.903 1.00 76.94 419 PHE A CA 1
ATOM 3513 C C . PHE A 1 419 ? -19.450 -2.504 18.620 1.00 76.94 419 PHE A C 1
ATOM 3515 O O . PHE A 1 419 ? -20.278 -3.120 17.942 1.00 76.94 419 PHE A O 1
ATOM 3522 N N . PRO A 1 420 ? -19.443 -2.535 19.964 1.00 70.44 420 PRO A N 1
ATOM 3523 C CA . PRO A 1 420 ? -20.428 -3.265 20.750 1.00 70.44 420 PRO A CA 1
ATOM 3524 C C . PRO A 1 420 ? -21.854 -2.750 20.507 1.00 70.44 420 PRO A C 1
ATOM 3526 O O . PRO A 1 420 ? -22.088 -1.642 20.003 1.00 70.44 420 PRO A O 1
ATOM 3529 N N . GLU A 1 421 ? -22.825 -3.593 20.855 1.00 67.75 421 GLU A N 1
ATOM 3530 C CA . GLU A 1 421 ? -24.247 -3.275 20.750 1.00 67.75 421 GLU A CA 1
ATOM 3531 C C . GLU A 1 421 ? -24.614 -2.022 21.561 1.00 67.75 421 GLU A C 1
ATOM 3533 O O . GLU A 1 421 ? -23.981 -1.674 22.557 1.00 67.75 421 GLU A O 1
ATOM 3538 N N . SER A 1 422 ? -25.664 -1.325 21.119 1.00 61.19 422 SER A N 1
ATOM 3539 C CA . SER A 1 422 ? -25.989 0.061 21.493 1.00 61.19 422 SER A CA 1
ATOM 3540 C C . SER A 1 422 ? -26.132 0.354 22.991 1.00 61.19 422 SER A C 1
ATOM 3542 O O . SER A 1 422 ? -26.101 1.523 23.365 1.00 61.19 422 SER A O 1
ATOM 3544 N N . LEU A 1 423 ? -26.321 -0.666 23.829 1.00 59.25 423 LEU A N 1
ATOM 3545 C CA . LEU A 1 423 ? -26.515 -0.526 25.275 1.00 59.25 423 LEU A CA 1
ATOM 3546 C C . LEU A 1 423 ? -25.204 -0.261 26.035 1.00 59.25 423 LEU A C 1
ATOM 3548 O O . LEU A 1 423 ? -25.237 0.358 27.096 1.00 59.25 423 LEU A O 1
ATOM 3552 N N . HIS A 1 424 ? -24.058 -0.669 25.481 1.00 62.91 424 HIS A N 1
ATOM 3553 C CA . HIS A 1 424 ? -22.743 -0.486 26.094 1.00 62.91 424 HIS A CA 1
ATOM 3554 C C . HIS A 1 424 ? -21.761 0.040 25.048 1.00 62.91 424 HIS A C 1
ATOM 3556 O O . HIS A 1 424 ? -21.093 -0.759 24.393 1.00 62.91 424 HIS A O 1
ATOM 3562 N N . PRO A 1 425 ? -21.692 1.365 24.829 1.00 67.94 425 PRO A N 1
ATOM 3563 C CA . PRO A 1 425 ? -20.784 1.910 23.836 1.00 67.94 425 PRO A CA 1
ATOM 3564 C C . PRO A 1 425 ? -19.324 1.662 24.225 1.00 67.94 425 PRO A C 1
ATOM 3566 O O . PRO A 1 425 ? -18.988 1.538 25.406 1.00 67.94 425 PRO A O 1
ATOM 3569 N N . LEU A 1 426 ? -18.456 1.609 23.216 1.00 65.44 426 LEU A N 1
ATOM 3570 C CA . LEU A 1 426 ? -17.025 1.442 23.431 1.00 65.44 426 LEU A CA 1
ATOM 3571 C C . LEU A 1 426 ? -16.457 2.734 24.026 1.00 65.44 426 LEU A C 1
ATOM 3573 O O . LEU A 1 426 ? -16.464 3.771 23.362 1.00 65.44 426 LEU A O 1
ATOM 3577 N N . LYS A 1 427 ? -15.964 2.647 25.262 1.00 65.88 427 LYS A N 1
ATOM 3578 C CA . LYS A 1 427 ? -15.272 3.735 25.953 1.00 65.88 427 LYS A CA 1
ATOM 3579 C C . LYS A 1 427 ? -13.773 3.532 25.805 1.00 65.88 427 LYS A C 1
ATOM 3581 O O . LYS A 1 427 ? -13.183 2.787 26.578 1.00 65.88 427 LYS A O 1
ATOM 3586 N N . VAL A 1 428 ? -13.183 4.155 24.789 1.00 65.81 428 VAL A N 1
ATOM 3587 C CA . VAL A 1 428 ? -11.724 4.216 24.627 1.00 65.81 428 VAL A CA 1
ATOM 3588 C C . VAL A 1 428 ? -11.299 5.608 25.050 1.00 65.81 428 VAL A C 1
ATOM 3590 O O . VAL A 1 428 ? -11.376 6.543 24.263 1.00 65.81 428 VAL A O 1
ATOM 3593 N N . HIS A 1 429 ? -10.901 5.771 26.307 1.00 66.00 429 HIS A N 1
ATOM 3594 C CA . HIS A 1 429 ? -10.427 7.070 26.800 1.00 66.00 429 HIS A CA 1
ATOM 3595 C C . HIS A 1 429 ? -8.904 7.125 26.926 1.00 66.00 429 HIS A C 1
ATOM 3597 O O . HIS A 1 429 ? -8.352 8.205 27.120 1.00 66.00 429 HIS A O 1
ATOM 3603 N N . LYS A 1 430 ? -8.218 5.984 26.769 1.00 64.19 430 LYS A N 1
ATOM 3604 C CA . LYS A 1 430 ? -6.757 5.905 26.776 1.00 64.19 430 LYS A CA 1
ATOM 3605 C C . LYS A 1 430 ? -6.206 5.668 25.379 1.00 64.19 430 LYS A C 1
ATOM 3607 O O . LYS A 1 430 ? -6.777 4.947 24.564 1.00 64.19 430 LYS A O 1
ATOM 3612 N N . ILE A 1 431 ? -5.044 6.252 25.119 1.00 65.62 431 ILE A N 1
ATOM 3613 C CA . ILE A 1 431 ? -4.340 6.122 23.839 1.00 65.62 431 ILE A CA 1
ATOM 3614 C C . ILE A 1 431 ? -3.767 4.714 23.668 1.00 65.62 431 ILE A C 1
ATOM 3616 O O . ILE A 1 431 ? -3.810 4.170 22.564 1.00 65.62 431 ILE A O 1
ATOM 3620 N N . SER A 1 432 ? -3.284 4.111 24.758 1.00 62.09 432 SER A N 1
ATOM 3621 C CA . SER A 1 432 ? -2.780 2.733 24.794 1.00 62.09 432 SER A CA 1
ATOM 3622 C C . SER A 1 432 ? -3.839 1.697 24.397 1.00 62.09 432 SER A C 1
ATOM 3624 O O . SER A 1 432 ? -3.499 0.632 23.889 1.00 62.09 432 SER A O 1
ATOM 3626 N N . GLU A 1 433 ? -5.122 2.036 24.530 1.00 63.16 433 GLU A N 1
ATOM 3627 C CA . GLU A 1 433 ? -6.260 1.185 24.171 1.00 63.16 433 GLU A CA 1
ATOM 3628 C C . GLU A 1 433 ? -6.723 1.363 22.711 1.00 63.16 433 GLU A C 1
ATOM 3630 O O . GLU A 1 433 ? -7.662 0.689 22.290 1.00 63.16 433 GLU A O 1
ATOM 3635 N N . LEU A 1 434 ? -6.103 2.254 21.918 1.00 72.06 434 LEU A N 1
ATOM 3636 C CA . LEU A 1 434 ? -6.519 2.543 20.540 1.00 72.06 434 LEU A CA 1
ATOM 3637 C C . LEU A 1 434 ? -5.642 1.808 19.505 1.00 72.06 434 LEU A C 1
ATOM 3639 O O . LEU A 1 434 ? -4.666 2.385 19.002 1.00 72.06 434 LEU A O 1
ATOM 3643 N N . PRO A 1 435 ? -5.992 0.575 19.097 1.00 71.19 435 PRO A N 1
ATOM 3644 C CA . PRO A 1 435 ? -5.204 -0.167 18.125 1.00 71.19 435 PRO A CA 1
ATOM 3645 C C . PRO A 1 435 ? -5.305 0.469 16.728 1.00 71.19 435 PRO A C 1
ATOM 3647 O O . PRO A 1 435 ? -6.298 1.111 16.375 1.00 71.19 435 PRO A O 1
ATOM 3650 N N . LEU A 1 436 ? -4.271 0.303 15.896 1.00 80.06 436 LEU A N 1
ATOM 3651 C CA . LEU A 1 436 ? -4.321 0.699 14.482 1.00 80.06 436 LEU A CA 1
ATOM 3652 C C . LEU A 1 436 ? -5.105 -0.363 13.690 1.00 80.06 436 LEU A C 1
ATOM 3654 O O . LEU A 1 436 ? -4.539 -1.241 13.050 1.00 80.06 436 LEU A O 1
ATOM 3658 N N . ILE A 1 437 ? -6.431 -0.274 13.772 1.00 84.25 437 ILE A N 1
ATOM 3659 C CA . ILE A 1 437 ? -7.395 -1.164 13.115 1.00 84.25 437 ILE A CA 1
ATOM 3660 C C . ILE A 1 437 ? -8.406 -0.292 12.362 1.00 84.25 437 ILE A C 1
ATOM 3662 O O . ILE A 1 437 ? -8.764 0.792 12.827 1.00 84.25 437 ILE A O 1
ATOM 3666 N N . MET A 1 438 ? -8.855 -0.725 11.179 1.00 88.12 438 MET A N 1
ATOM 3667 C CA . MET A 1 438 ? -9.894 0.007 10.449 1.00 88.12 438 MET A CA 1
ATOM 3668 C C . MET A 1 438 ? -11.259 -0.152 11.121 1.00 88.12 438 MET A C 1
ATOM 3670 O O . MET A 1 438 ? -11.620 -1.229 11.589 1.00 88.12 438 MET A O 1
ATOM 3674 N N . THR A 1 439 ? -12.074 0.899 11.073 1.00 91.25 439 THR A N 1
ATOM 3675 C CA . THR A 1 439 ? -13.513 0.787 11.341 1.00 91.25 439 THR A CA 1
ATOM 3676 C C . THR A 1 439 ? -14.301 0.650 10.032 1.00 91.25 439 THR A C 1
ATOM 3678 O O . THR A 1 439 ? -13.775 0.833 8.927 1.00 91.25 439 THR A O 1
ATOM 3681 N N . HIS A 1 440 ? -15.604 0.379 10.140 1.00 90.38 440 HIS A N 1
ATOM 3682 C CA . HIS A 1 440 ? -16.525 0.393 9.000 1.00 90.38 440 HIS A CA 1
ATOM 3683 C C . HIS A 1 440 ? -16.509 1.719 8.208 1.00 90.38 440 HIS A C 1
ATOM 3685 O O . HIS A 1 440 ? -16.721 1.699 6.989 1.00 90.38 440 HIS A O 1
ATOM 3691 N N . MET A 1 441 ? -16.234 2.857 8.862 1.00 92.75 441 MET A N 1
ATOM 3692 C CA . MET A 1 441 ? -16.212 4.167 8.207 1.00 92.75 441 MET A CA 1
ATOM 3693 C C . MET A 1 441 ? -14.968 4.323 7.333 1.00 92.75 441 MET A C 1
ATOM 3695 O O . MET A 1 441 ? -15.094 4.569 6.129 1.00 92.75 441 MET A O 1
ATOM 3699 N N . THR A 1 442 ? -13.783 4.079 7.902 1.00 93.75 442 THR A N 1
ATOM 3700 C CA . THR A 1 442 ? -12.515 4.091 7.158 1.00 93.75 442 THR A CA 1
ATOM 3701 C C . THR A 1 442 ? -12.501 3.067 6.026 1.00 93.75 442 THR A C 1
ATOM 3703 O O . THR A 1 442 ? -12.060 3.398 4.926 1.00 93.75 442 THR A O 1
ATOM 3706 N N . ARG A 1 443 ? -13.086 1.874 6.216 1.00 94.94 443 ARG A N 1
ATOM 3707 C CA . ARG A 1 443 ? -13.282 0.901 5.126 1.00 94.94 443 ARG A CA 1
ATOM 3708 C C . ARG A 1 443 ? -14.051 1.503 3.945 1.00 94.94 443 ARG A C 1
ATOM 3710 O O . ARG A 1 443 ? -13.640 1.356 2.796 1.00 94.94 443 ARG A O 1
ATOM 3717 N N . SER A 1 444 ? -15.166 2.176 4.211 1.00 94.31 444 SER A N 1
ATOM 3718 C CA . SER A 1 444 ? -16.015 2.750 3.157 1.00 94.31 444 SER A CA 1
ATOM 3719 C C . SER A 1 444 ? -15.291 3.859 2.387 1.00 94.31 444 SER A C 1
ATOM 3721 O O . SER A 1 444 ? -15.372 3.943 1.158 1.00 94.31 444 SER A O 1
ATOM 3723 N N . ILE A 1 445 ? -14.518 4.681 3.098 1.00 96.00 445 ILE A N 1
ATOM 3724 C CA . ILE A 1 445 ? -13.733 5.762 2.494 1.00 96.00 445 ILE A CA 1
ATOM 3725 C C . ILE A 1 445 ? -12.536 5.206 1.729 1.00 96.00 445 ILE A C 1
ATOM 3727 O O . ILE A 1 445 ? -12.251 5.702 0.645 1.00 96.00 445 ILE A O 1
ATOM 3731 N N . PHE A 1 446 ? -11.907 4.124 2.191 1.00 96.44 446 PHE A N 1
ATOM 3732 C CA . PHE A 1 446 ? -10.857 3.429 1.446 1.00 96.44 446 PHE A CA 1
ATOM 3733 C C . PHE A 1 446 ? -11.342 2.984 0.056 1.00 96.44 446 PHE A C 1
ATOM 3735 O O . PHE A 1 446 ? -10.719 3.334 -0.949 1.00 96.44 446 PHE A O 1
ATOM 3742 N N . PHE A 1 447 ? -12.490 2.296 -0.035 1.00 96.38 447 PHE A N 1
ATOM 3743 C CA . PHE A 1 447 ? -13.060 1.893 -1.330 1.00 96.38 447 PHE A CA 1
ATOM 3744 C C . PHE A 1 447 ? -13.465 3.092 -2.193 1.00 96.38 447 PHE A C 1
ATOM 3746 O O . PHE A 1 447 ? -13.296 3.054 -3.414 1.00 96.38 447 PHE A O 1
ATOM 3753 N N . THR A 1 448 ? -13.946 4.171 -1.573 1.00 96.00 448 THR A N 1
ATOM 3754 C CA . THR A 1 448 ? -14.289 5.414 -2.277 1.00 96.00 448 THR A CA 1
ATOM 3755 C C . THR A 1 448 ? -13.041 6.074 -2.867 1.00 96.00 448 THR A C 1
ATOM 3757 O O . THR A 1 448 ? -13.017 6.379 -4.057 1.00 96.00 448 THR A O 1
ATOM 3760 N N . CYS A 1 449 ? -11.969 6.226 -2.087 1.00 96.06 449 CYS A N 1
ATOM 3761 C CA . CYS A 1 449 ? -10.703 6.800 -2.541 1.00 96.06 449 CYS A CA 1
ATOM 3762 C C . CYS A 1 449 ? -10.041 5.940 -3.620 1.00 96.06 449 CYS A C 1
ATOM 3764 O O . CYS A 1 449 ? -9.564 6.479 -4.619 1.00 96.06 449 CYS A O 1
ATOM 3766 N N . MET A 1 450 ? -10.067 4.612 -3.474 1.00 95.56 450 MET A N 1
ATOM 3767 C CA . MET A 1 450 ? -9.598 3.692 -4.510 1.00 95.56 450 MET A CA 1
ATOM 3768 C C . MET A 1 450 ? -10.396 3.874 -5.809 1.00 95.56 450 MET A C 1
ATOM 3770 O O . MET A 1 450 ? -9.806 4.007 -6.877 1.00 95.56 450 MET A O 1
ATOM 3774 N N . SER A 1 451 ? -11.725 3.963 -5.722 1.00 94.00 451 SER A N 1
ATOM 3775 C CA . SER A 1 451 ? -12.599 4.176 -6.883 1.00 94.00 451 SER A CA 1
ATOM 3776 C C . SER A 1 451 ? -12.323 5.519 -7.567 1.00 94.00 451 SER A C 1
ATOM 3778 O O . SER A 1 451 ? -12.124 5.565 -8.777 1.00 94.00 451 SER A O 1
ATOM 3780 N N . LEU A 1 452 ? -12.230 6.610 -6.802 1.00 92.62 452 LEU A N 1
ATOM 3781 C CA . LEU A 1 452 ? -11.940 7.947 -7.332 1.00 92.62 452 LEU A CA 1
ATOM 3782 C C . LEU A 1 452 ? -10.536 8.058 -7.939 1.00 92.62 452 LEU A C 1
ATOM 3784 O O . LEU A 1 452 ? -10.333 8.820 -8.880 1.00 92.62 452 LEU A O 1
ATOM 3788 N N . THR A 1 453 ? -9.577 7.279 -7.437 1.00 91.19 453 THR A N 1
ATOM 3789 C CA . THR A 1 453 ? -8.216 7.228 -7.985 1.00 91.19 453 THR A CA 1
ATOM 3790 C C . THR A 1 453 ? -8.158 6.435 -9.290 1.00 91.19 453 THR A C 1
ATOM 3792 O O . THR A 1 453 ? -7.450 6.831 -10.211 1.00 91.19 453 THR A O 1
ATOM 3795 N N . LEU A 1 454 ? -8.874 5.309 -9.364 1.00 91.00 454 LEU A N 1
ATOM 3796 C CA . LEU A 1 454 ? -8.714 4.319 -10.429 1.00 91.00 454 LEU A CA 1
ATOM 3797 C C . LEU A 1 454 ? -9.721 4.458 -11.577 1.00 91.00 454 LEU A C 1
ATOM 3799 O O . LEU A 1 454 ? -9.357 4.249 -12.725 1.00 91.00 454 LEU A O 1
ATOM 3803 N N . ILE A 1 455 ? -10.980 4.813 -11.317 1.00 89.62 455 ILE A N 1
ATOM 3804 C CA . ILE A 1 455 ? -12.005 4.903 -12.375 1.00 89.62 455 ILE A CA 1
ATOM 3805 C C . ILE A 1 455 ? -11.645 5.933 -13.462 1.00 89.62 455 ILE A C 1
ATOM 3807 O O . ILE A 1 455 ? -11.873 5.638 -14.638 1.00 89.62 455 ILE A O 1
ATOM 3811 N N . PRO A 1 456 ? -11.088 7.120 -13.135 1.00 85.38 456 PRO A N 1
ATOM 3812 C CA . PRO A 1 456 ? -10.736 8.105 -14.157 1.00 85.38 456 PRO A CA 1
ATOM 3813 C C . PRO A 1 456 ? -9.526 7.702 -15.015 1.00 85.38 456 PRO A C 1
ATOM 3815 O O . PRO A 1 456 ? -9.236 8.377 -16.005 1.00 85.38 456 PRO A O 1
ATOM 3818 N N . THR A 1 457 ? -8.781 6.648 -14.648 1.00 79.56 457 THR A N 1
ATOM 3819 C CA . THR A 1 457 ? -7.573 6.250 -15.377 1.00 79.56 457 THR A CA 1
ATOM 3820 C C . THR A 1 457 ? -7.902 5.281 -16.509 1.00 79.56 457 THR A C 1
ATOM 3822 O O . THR A 1 457 ? -8.262 4.115 -16.340 1.00 79.56 457 THR A O 1
ATOM 3825 N N . SER A 1 458 ? -7.724 5.772 -17.731 1.00 70.88 458 SER A N 1
ATOM 3826 C CA . SER A 1 458 ? -7.966 4.993 -18.945 1.00 70.88 458 SER A CA 1
ATOM 3827 C C . SER A 1 458 ? -6.906 3.921 -19.206 1.00 70.88 458 SER A C 1
ATOM 3829 O O . SER A 1 458 ? -7.191 2.948 -19.894 1.00 70.88 458 SER A O 1
ATOM 3831 N N . VAL A 1 459 ? -5.702 4.065 -18.644 1.00 73.88 459 VAL A N 1
ATOM 3832 C CA . VAL A 1 459 ? -4.579 3.136 -18.844 1.00 73.88 459 VAL A CA 1
ATOM 3833 C C . VAL A 1 459 ? -4.444 2.203 -17.646 1.00 73.88 459 VAL A C 1
ATOM 3835 O O . VAL A 1 459 ? -4.454 2.649 -16.498 1.00 73.88 459 VAL A O 1
ATOM 3838 N N . VAL A 1 460 ? -4.317 0.902 -17.915 1.00 75.62 460 VAL A N 1
ATOM 3839 C CA . VAL A 1 460 ? -3.991 -0.104 -16.897 1.00 75.62 460 VAL A CA 1
ATOM 3840 C C . VAL A 1 460 ? -2.524 0.056 -16.532 1.00 75.62 460 VAL A C 1
ATOM 3842 O O . VAL A 1 460 ? -1.640 -0.282 -17.315 1.00 75.62 460 VAL A O 1
ATOM 3845 N N . ASP A 1 461 ? -2.277 0.596 -15.344 1.00 78.56 461 ASP A N 1
ATOM 3846 C CA . ASP A 1 461 ? -0.936 0.865 -14.851 1.00 78.56 461 ASP A CA 1
ATOM 3847 C C . ASP A 1 461 ? -0.794 0.329 -13.426 1.00 78.56 461 ASP A C 1
ATOM 3849 O O . ASP A 1 461 ? -1.455 0.797 -12.494 1.00 78.56 461 ASP A O 1
ATOM 3853 N N . SER A 1 462 ? 0.072 -0.671 -13.263 1.00 84.12 462 SER A N 1
ATOM 3854 C CA . SER A 1 462 ? 0.258 -1.376 -11.995 1.00 84.12 462 SER A CA 1
ATOM 3855 C C . SER A 1 462 ? 0.769 -0.464 -10.883 1.00 84.12 462 SER A C 1
ATOM 3857 O O . SER A 1 462 ? 0.488 -0.718 -9.709 1.00 84.12 462 SER A O 1
ATOM 3859 N N . LYS A 1 463 ? 1.438 0.647 -11.219 1.00 87.62 463 LYS A N 1
ATOM 3860 C CA . LYS A 1 463 ? 1.935 1.604 -10.221 1.00 87.62 463 LYS A CA 1
ATOM 3861 C C . LYS A 1 463 ? 0.812 2.263 -9.419 1.00 87.62 463 LYS A C 1
ATOM 3863 O O . LYS A 1 463 ? 1.020 2.644 -8.268 1.00 87.62 463 LYS A O 1
ATOM 3868 N N . LEU A 1 464 ? -0.393 2.353 -9.990 1.00 89.50 464 LEU A N 1
ATOM 3869 C CA . LEU A 1 464 ? -1.574 2.885 -9.305 1.00 89.50 464 LEU A CA 1
ATOM 3870 C C . LEU A 1 464 ? -2.083 1.951 -8.200 1.00 89.50 464 LEU A C 1
ATOM 3872 O O . LEU A 1 464 ? -2.820 2.397 -7.324 1.00 89.50 464 LEU A O 1
ATOM 3876 N N . TYR A 1 465 ? -1.685 0.676 -8.216 1.00 93.94 465 TYR A N 1
ATOM 3877 C CA . TYR A 1 465 ? -2.126 -0.328 -7.247 1.00 93.94 465 TYR A CA 1
ATOM 3878 C C . TYR A 1 465 ? -1.221 -0.408 -6.011 1.00 93.94 465 TYR A C 1
ATOM 3880 O O . TYR A 1 465 ? -1.611 -1.019 -5.018 1.00 93.94 465 TYR A O 1
ATOM 3888 N N . ILE A 1 466 ? -0.054 0.253 -6.032 1.00 95.75 466 ILE A N 1
ATOM 3889 C CA . ILE A 1 466 ? 0.919 0.236 -4.929 1.00 95.75 466 ILE A CA 1
ATOM 3890 C C . ILE A 1 466 ? 0.329 0.844 -3.654 1.00 95.75 466 ILE A C 1
ATOM 3892 O O . ILE A 1 466 ? 0.319 0.195 -2.612 1.00 95.75 466 ILE A O 1
ATOM 3896 N N . ILE A 1 467 ? -0.191 2.072 -3.730 1.00 96.00 467 ILE A N 1
ATOM 3897 C CA . ILE A 1 467 ? -0.748 2.765 -2.559 1.00 96.00 467 ILE A CA 1
ATOM 3898 C C . ILE A 1 467 ? -1.994 2.045 -2.004 1.00 96.00 467 ILE A C 1
ATOM 3900 O O . ILE A 1 467 ? -2.002 1.790 -0.798 1.00 96.00 467 ILE A O 1
ATOM 3904 N N . PRO A 1 468 ? -3.003 1.654 -2.821 1.00 96.81 468 PRO A N 1
ATOM 3905 C CA . PRO A 1 468 ? -4.117 0.843 -2.334 1.00 96.81 468 PRO A CA 1
ATOM 3906 C C . PRO A 1 468 ? -3.659 -0.408 -1.587 1.00 96.81 468 PRO A C 1
ATOM 3908 O O . PRO A 1 468 ? -4.151 -0.664 -0.491 1.00 96.81 468 PRO A O 1
ATOM 3911 N N . TYR A 1 469 ? -2.704 -1.157 -2.155 1.00 97.19 469 TYR A N 1
ATOM 3912 C CA . TYR A 1 469 ? -2.191 -2.379 -1.544 1.00 97.19 469 TYR A CA 1
ATOM 3913 C C . TYR A 1 469 ? -1.518 -2.102 -0.201 1.00 97.19 469 TYR A C 1
ATOM 3915 O O . TYR A 1 469 ? -1.854 -2.742 0.789 1.00 97.19 469 TYR A O 1
ATOM 3923 N N . LEU A 1 470 ? -0.585 -1.146 -0.148 1.00 96.88 470 LEU A N 1
ATOM 3924 C CA . LEU A 1 470 ? 0.190 -0.874 1.063 1.00 96.88 470 LEU A CA 1
ATOM 3925 C C . LEU A 1 470 ? -0.681 -0.321 2.192 1.00 96.88 470 LEU A C 1
ATOM 3927 O O . LEU A 1 470 ? -0.519 -0.748 3.332 1.00 96.88 470 LEU A O 1
ATOM 3931 N N . ILE A 1 471 ? -1.620 0.583 1.884 1.00 95.94 471 ILE A N 1
ATOM 3932 C CA . ILE A 1 471 ? -2.571 1.084 2.882 1.00 95.94 471 ILE A CA 1
ATOM 3933 C C . ILE A 1 471 ? -3.442 -0.065 3.373 1.00 95.94 471 ILE A C 1
ATOM 3935 O O . ILE A 1 471 ? -3.511 -0.272 4.576 1.00 95.94 471 ILE A O 1
ATOM 3939 N N . TRP A 1 472 ? -4.056 -0.839 2.472 1.00 96.19 472 TRP A N 1
ATOM 3940 C CA . TRP A 1 472 ? -4.857 -2.004 2.855 1.00 96.19 472 TRP A CA 1
ATOM 3941 C C . TRP A 1 472 ? -4.055 -2.947 3.755 1.00 96.19 472 TRP A C 1
ATOM 3943 O O . TRP A 1 472 ? -4.498 -3.275 4.851 1.00 96.19 472 TRP A O 1
ATOM 3953 N N . ARG A 1 473 ? -2.831 -3.300 3.351 1.00 95.06 473 ARG A N 1
ATOM 3954 C CA . ARG A 1 473 ? -1.993 -4.282 4.037 1.00 95.06 473 ARG A CA 1
ATOM 3955 C C . ARG A 1 473 ? -1.628 -3.884 5.464 1.00 95.06 473 ARG A C 1
ATOM 3957 O O . ARG A 1 473 ? -1.583 -4.777 6.308 1.00 95.06 473 ARG A O 1
ATOM 3964 N N . VAL A 1 474 ? -1.403 -2.595 5.743 1.00 93.75 474 VAL A N 1
ATOM 3965 C CA . VAL A 1 474 ? -1.111 -2.096 7.105 1.00 93.75 474 VAL A CA 1
ATOM 3966 C C . VAL A 1 474 ? -2.223 -2.450 8.096 1.00 93.75 474 VAL A C 1
ATOM 3968 O O . VAL A 1 474 ? -1.935 -2.669 9.267 1.00 93.75 474 VAL A O 1
ATOM 3971 N N . TYR A 1 475 ? -3.469 -2.554 7.631 1.00 92.38 475 TYR A N 1
ATOM 3972 C CA . TYR A 1 475 ? -4.632 -2.821 8.478 1.00 92.38 475 TYR A CA 1
ATOM 3973 C C . TYR A 1 475 ? -5.094 -4.280 8.491 1.00 92.38 475 TYR A C 1
ATOM 3975 O O . TYR A 1 475 ? -6.019 -4.609 9.228 1.00 92.38 475 TYR A O 1
ATOM 3983 N N . ILE A 1 476 ? -4.496 -5.155 7.680 1.00 92.69 476 ILE A N 1
ATOM 3984 C CA . ILE A 1 476 ? -4.857 -6.575 7.656 1.00 92.69 476 ILE A CA 1
ATOM 3985 C C . ILE A 1 476 ? -4.022 -7.333 8.668 1.00 92.69 476 ILE A C 1
ATOM 3987 O O . ILE A 1 476 ? -2.793 -7.322 8.588 1.00 92.69 476 ILE A O 1
ATOM 3991 N N . CYS A 1 477 ? -4.684 -8.060 9.559 1.00 88.06 477 CYS A N 1
ATOM 3992 C CA . CYS A 1 477 ? -4.010 -8.937 10.501 1.00 88.06 477 CYS A CA 1
ATOM 3993 C C . CYS A 1 477 ? -4.311 -10.401 10.129 1.00 88.06 477 CYS A C 1
ATOM 3995 O O . CYS A 1 477 ? -5.440 -10.734 9.756 1.00 88.06 477 CYS A O 1
ATOM 3997 N N . PRO A 1 478 ? -3.300 -11.286 10.139 1.00 85.81 478 PRO A N 1
ATOM 3998 C CA . PRO A 1 478 ? -3.500 -12.690 9.809 1.00 85.81 478 PRO A CA 1
ATOM 3999 C C . PRO A 1 478 ? -4.415 -13.362 10.840 1.00 85.81 478 PRO A C 1
ATOM 4001 O O . PRO A 1 478 ? -4.469 -12.953 11.999 1.00 85.81 478 PRO A O 1
ATOM 4004 N N . ASN A 1 479 ? -5.124 -14.412 10.417 1.00 79.88 479 ASN A N 1
ATOM 4005 C CA . ASN A 1 479 ? -6.027 -15.154 11.296 1.00 79.88 479 ASN A CA 1
ATOM 4006 C C . ASN A 1 479 ? -5.267 -15.695 12.524 1.00 79.88 479 ASN A C 1
ATOM 4008 O O . ASN A 1 479 ? -4.303 -16.449 12.374 1.00 79.88 479 ASN A O 1
ATOM 4012 N N . GLN A 1 480 ? -5.732 -15.322 13.719 1.00 66.69 480 GLN A N 1
ATOM 4013 C CA . GLN A 1 480 ? -5.096 -15.626 15.005 1.00 66.69 480 GLN A CA 1
ATOM 4014 C C . GLN A 1 480 ? -5.045 -17.120 15.328 1.00 66.69 480 GLN A C 1
ATOM 4016 O O . GLN A 1 480 ? -4.159 -17.558 16.053 1.00 66.69 480 GLN A O 1
ATOM 4021 N N . ASN A 1 481 ? -5.945 -17.918 14.750 1.00 72.69 481 ASN A N 1
ATOM 4022 C CA . ASN A 1 481 ? -5.959 -19.369 14.950 1.00 72.69 481 ASN A CA 1
ATOM 4023 C C . ASN A 1 481 ? -4.756 -20.073 14.294 1.00 72.69 481 ASN A C 1
ATOM 4025 O O . ASN A 1 481 ? -4.583 -21.282 14.439 1.00 72.69 481 ASN A O 1
ATOM 4029 N N . ARG A 1 482 ? -3.933 -19.339 13.536 1.00 74.50 482 ARG A N 1
ATOM 4030 C CA . ARG A 1 482 ? -2.752 -19.858 12.848 1.00 74.50 482 ARG A CA 1
ATOM 4031 C C . ARG A 1 482 ? -1.476 -19.309 13.465 1.00 74.50 482 ARG A C 1
ATOM 4033 O O . ARG A 1 482 ? -1.452 -18.244 14.069 1.00 74.50 482 ARG A O 1
ATOM 4040 N N . ASN A 1 483 ? -0.371 -20.007 13.219 1.00 85.94 483 ASN A N 1
ATOM 4041 C CA . ASN A 1 483 ? 0.951 -19.497 13.557 1.00 85.94 483 ASN A CA 1
ATOM 4042 C C . ASN A 1 483 ? 1.273 -18.250 12.707 1.00 85.94 483 ASN A C 1
ATOM 4044 O O . ASN A 1 483 ? 1.637 -18.362 11.533 1.00 85.94 483 ASN A O 1
ATOM 4048 N N . ILE A 1 484 ? 1.124 -17.071 13.314 1.00 87.88 484 ILE A N 1
ATOM 4049 C CA . ILE A 1 484 ? 1.246 -15.759 12.669 1.00 87.88 484 ILE A CA 1
ATOM 4050 C C . ILE A 1 484 ? 2.633 -15.568 12.046 1.00 87.88 484 ILE A C 1
ATOM 4052 O O . ILE A 1 484 ? 2.724 -15.216 10.870 1.00 87.88 484 ILE A O 1
ATOM 4056 N N . ILE A 1 485 ? 3.706 -15.891 12.779 1.00 89.25 485 ILE A N 1
ATOM 4057 C CA . ILE A 1 485 ? 5.093 -15.844 12.287 1.00 89.25 485 ILE A CA 1
ATOM 4058 C C . ILE A 1 485 ? 5.226 -16.623 10.975 1.00 89.25 485 ILE A C 1
ATOM 4060 O O . ILE A 1 485 ? 5.811 -16.129 10.013 1.00 89.25 485 ILE A O 1
ATOM 4064 N N . PHE A 1 486 ? 4.660 -17.829 10.906 1.00 90.62 486 PHE A N 1
ATOM 4065 C CA . PHE A 1 486 ? 4.765 -18.665 9.713 1.00 90.62 486 PHE A CA 1
ATOM 4066 C C . PHE A 1 486 ? 4.004 -18.083 8.516 1.00 90.62 486 PHE A C 1
ATOM 4068 O O . PHE A 1 486 ? 4.498 -18.130 7.389 1.00 90.62 486 PHE A O 1
ATOM 4075 N N . VAL A 1 487 ? 2.820 -17.508 8.746 1.00 92.25 487 VAL A N 1
ATOM 4076 C CA . VAL A 1 487 ? 2.036 -16.832 7.698 1.00 92.25 487 VAL A CA 1
ATOM 4077 C C . VAL A 1 487 ? 2.787 -15.611 7.161 1.00 92.25 487 VAL A C 1
ATOM 4079 O O . VAL A 1 487 ? 2.916 -15.456 5.946 1.00 92.25 487 VAL A O 1
ATOM 4082 N N . LEU A 1 488 ? 3.346 -14.785 8.046 1.00 92.88 488 LEU A N 1
ATOM 4083 C CA . LEU A 1 488 ? 4.109 -13.597 7.661 1.00 92.88 488 LEU A CA 1
ATOM 4084 C C . LEU A 1 488 ? 5.423 -13.950 6.946 1.00 92.88 488 LEU A C 1
ATOM 4086 O O . LEU A 1 488 ? 5.805 -13.290 5.979 1.00 92.88 488 LEU A O 1
ATOM 4090 N N . LEU A 1 489 ? 6.088 -15.035 7.351 1.00 94.81 489 LEU A N 1
ATOM 4091 C CA . LEU A 1 489 ? 7.280 -15.538 6.669 1.00 94.81 489 LEU A CA 1
ATOM 4092 C C . LEU A 1 489 ? 6.946 -16.080 5.272 1.00 94.81 489 LEU A C 1
ATOM 4094 O O . LEU A 1 489 ? 7.702 -15.845 4.329 1.00 94.81 489 LEU A O 1
ATOM 4098 N N . LYS A 1 490 ? 5.799 -16.750 5.098 1.00 95.62 490 LYS A N 1
ATOM 4099 C CA . LYS A 1 490 ? 5.305 -17.136 3.766 1.00 95.62 490 LYS A CA 1
ATOM 4100 C C . LYS A 1 490 ? 5.024 -15.921 2.886 1.00 95.62 490 LYS A C 1
ATOM 4102 O O . LYS A 1 490 ? 5.340 -15.968 1.702 1.00 95.62 490 LYS A O 1
ATOM 4107 N N . GLU A 1 491 ? 4.460 -14.850 3.445 1.00 96.12 491 GLU A N 1
ATOM 4108 C CA . GLU A 1 491 ? 4.277 -13.581 2.730 1.00 96.12 491 GLU A CA 1
ATOM 4109 C C . GLU A 1 491 ? 5.611 -13.003 2.259 1.00 96.12 491 GLU A C 1
ATOM 4111 O O . GLU A 1 491 ? 5.765 -12.690 1.078 1.00 96.12 491 GLU A O 1
ATOM 4116 N N . PHE A 1 492 ? 6.600 -12.940 3.151 1.00 96.81 492 PHE A N 1
ATOM 4117 C CA . PHE A 1 492 ? 7.945 -12.497 2.799 1.00 96.81 492 PHE A CA 1
ATOM 4118 C C . PHE A 1 492 ? 8.546 -13.337 1.661 1.00 96.81 492 PHE A C 1
ATOM 4120 O O . PHE A 1 492 ? 9.020 -12.787 0.665 1.00 96.81 492 PHE A O 1
ATOM 4127 N N . LEU A 1 493 ? 8.496 -14.668 1.779 1.00 97.31 493 LEU A N 1
ATOM 4128 C CA . LEU A 1 493 ? 9.016 -15.577 0.756 1.00 97.31 493 LEU A CA 1
ATOM 4129 C C . LEU A 1 493 ? 8.280 -15.420 -0.577 1.00 97.31 493 LEU A C 1
ATOM 4131 O O . LEU A 1 493 ? 8.923 -15.419 -1.622 1.00 97.31 493 LEU A O 1
ATOM 4135 N N . TRP A 1 494 ? 6.957 -15.257 -0.554 1.00 97.62 494 TRP A N 1
ATOM 4136 C CA . TRP A 1 494 ? 6.151 -15.027 -1.752 1.00 97.62 494 TRP A CA 1
ATOM 4137 C C . TRP A 1 494 ? 6.597 -13.769 -2.500 1.00 97.62 494 TRP A C 1
ATOM 4139 O O . TRP A 1 494 ? 6.847 -13.818 -3.704 1.00 97.62 494 TRP A O 1
ATOM 4149 N N . PHE A 1 495 ? 6.786 -12.661 -1.784 1.00 97.50 495 PHE A N 1
ATOM 4150 C CA . PHE A 1 495 ? 7.274 -11.415 -2.373 1.00 97.50 495 PHE A CA 1
ATOM 4151 C C . PHE A 1 495 ? 8.697 -11.514 -2.884 1.00 97.50 495 PHE A C 1
ATOM 4153 O O . PHE A 1 495 ? 8.969 -11.093 -4.006 1.00 97.50 495 PHE A O 1
ATOM 4160 N N . TRP A 1 496 ? 9.589 -12.124 -2.110 1.00 97.19 496 TRP A N 1
ATOM 4161 C CA . TRP A 1 496 ? 10.966 -12.318 -2.538 1.00 97.19 496 TRP A CA 1
ATOM 4162 C C . TRP A 1 496 ? 11.062 -13.198 -3.793 1.00 97.19 496 TRP A C 1
ATOM 4164 O O . TRP A 1 496 ? 11.820 -12.872 -4.705 1.00 97.19 496 TRP A O 1
ATOM 4174 N N . LEU A 1 497 ? 10.250 -14.256 -3.899 1.00 97.31 497 LEU A N 1
ATOM 4175 C CA . LEU A 1 497 ? 10.187 -15.115 -5.086 1.00 97.31 497 LEU A CA 1
ATOM 4176 C C . LEU A 1 497 ? 9.656 -14.377 -6.320 1.00 97.31 497 LEU A C 1
ATOM 4178 O O . LEU A 1 497 ? 10.230 -14.520 -7.401 1.00 97.31 497 LEU A O 1
ATOM 4182 N N . ILE A 1 498 ? 8.593 -13.578 -6.175 1.00 96.38 498 ILE A N 1
ATOM 4183 C CA . ILE A 1 498 ? 8.067 -12.769 -7.283 1.00 96.38 498 ILE A CA 1
ATOM 4184 C C . ILE A 1 498 ? 9.106 -11.733 -7.715 1.00 96.38 498 ILE A C 1
ATOM 4186 O O . ILE A 1 498 ? 9.390 -11.628 -8.905 1.00 96.38 498 ILE A O 1
ATOM 4190 N N . ASP A 1 499 ? 9.707 -10.999 -6.775 1.00 95.50 499 ASP A N 1
ATOM 4191 C CA . ASP A 1 499 ? 10.720 -9.987 -7.092 1.00 95.50 499 ASP A CA 1
ATOM 4192 C C . ASP A 1 499 ? 11.946 -10.601 -7.785 1.00 95.50 499 ASP A C 1
ATOM 4194 O O . ASP A 1 499 ? 12.455 -10.049 -8.761 1.00 95.50 499 ASP A O 1
ATOM 4198 N N . MET A 1 500 ? 12.366 -11.792 -7.351 1.00 95.44 500 MET A N 1
ATOM 4199 C CA . MET A 1 500 ? 13.402 -12.577 -8.019 1.00 95.44 500 MET A CA 1
ATOM 4200 C C . MET A 1 500 ? 13.008 -12.975 -9.441 1.00 95.44 500 MET A C 1
ATOM 4202 O O . MET A 1 500 ? 13.807 -12.811 -10.364 1.00 95.44 500 MET A O 1
ATOM 4206 N N . ALA A 1 501 ? 11.788 -13.476 -9.644 1.00 95.12 501 ALA A N 1
ATOM 4207 C CA . ALA A 1 501 ? 11.297 -13.847 -10.968 1.00 95.12 501 ALA A CA 1
ATOM 4208 C C . ALA A 1 501 ? 11.249 -12.633 -11.911 1.00 95.12 501 ALA A C 1
ATOM 4210 O O . ALA A 1 501 ? 11.761 -12.708 -13.030 1.00 95.12 501 ALA A O 1
ATOM 4211 N N . LEU A 1 502 ? 10.724 -11.497 -11.441 1.00 92.56 502 LEU A N 1
ATOM 4212 C CA . LEU A 1 502 ? 10.739 -10.233 -12.182 1.00 92.56 502 LEU A CA 1
ATOM 4213 C C . LEU A 1 502 ? 12.159 -9.790 -12.511 1.00 92.56 502 LEU A C 1
ATOM 4215 O O . LEU A 1 502 ? 12.436 -9.394 -13.638 1.00 92.56 502 LEU A O 1
ATOM 4219 N N . PHE A 1 503 ? 13.079 -9.880 -11.550 1.00 92.94 503 PHE A N 1
ATOM 4220 C CA . PHE A 1 503 ? 14.466 -9.502 -11.772 1.00 92.94 503 PHE A CA 1
ATOM 4221 C C . PHE A 1 503 ? 15.137 -10.383 -12.833 1.00 92.94 503 PHE A C 1
ATOM 4223 O O . PHE A 1 503 ? 15.858 -9.869 -13.687 1.00 92.94 503 PHE A O 1
ATOM 4230 N N . VAL A 1 504 ? 14.867 -11.693 -12.839 1.00 93.69 504 VAL A N 1
ATOM 4231 C CA . VAL A 1 504 ? 15.360 -12.608 -13.880 1.00 93.69 504 VAL A CA 1
ATOM 4232 C C . VAL A 1 504 ? 14.782 -12.253 -15.250 1.00 93.69 504 VAL A C 1
ATOM 4234 O O . VAL A 1 504 ? 15.526 -12.256 -16.232 1.00 93.69 504 VAL A O 1
ATOM 4237 N N . ILE A 1 505 ? 13.488 -11.922 -15.329 1.00 91.56 505 ILE A N 1
ATOM 4238 C CA . ILE A 1 505 ? 12.848 -11.464 -16.571 1.00 91.56 505 ILE A CA 1
ATOM 4239 C C . ILE A 1 505 ? 13.501 -10.163 -17.047 1.00 91.56 505 ILE A C 1
ATOM 4241 O O . ILE A 1 505 ? 13.948 -10.102 -18.189 1.00 91.56 505 ILE A O 1
ATOM 4245 N N . PHE A 1 506 ? 13.647 -9.169 -16.169 1.00 89.62 506 PHE A N 1
ATOM 4246 C CA . PHE A 1 506 ? 14.305 -7.898 -16.475 1.00 89.62 506 PHE A CA 1
ATOM 4247 C C . PHE A 1 506 ? 15.750 -8.105 -16.955 1.00 89.62 506 PHE A C 1
ATOM 4249 O O . PHE A 1 506 ? 16.194 -7.478 -17.917 1.00 89.62 506 PHE A O 1
ATOM 4256 N N . TYR A 1 507 ? 16.491 -9.021 -16.327 1.00 90.50 507 TYR A N 1
ATOM 4257 C CA . TYR A 1 507 ? 17.867 -9.342 -16.699 1.00 90.50 507 TYR A CA 1
ATOM 4258 C C . TYR A 1 507 ? 17.975 -10.028 -18.069 1.00 90.50 507 TYR A C 1
ATOM 4260 O O . TYR A 1 507 ? 18.887 -9.712 -18.832 1.00 90.50 507 TYR A O 1
ATOM 4268 N N . LYS A 1 508 ? 17.062 -10.952 -18.399 1.00 90.69 508 LYS A N 1
ATOM 4269 C CA . LYS A 1 508 ? 17.160 -11.788 -19.610 1.00 90.69 508 LYS A CA 1
ATOM 4270 C C . LYS A 1 508 ? 16.406 -11.254 -20.826 1.00 90.69 508 LYS A C 1
ATOM 4272 O O . LYS A 1 508 ? 16.826 -11.531 -21.944 1.00 90.69 508 LYS A O 1
ATOM 4277 N N . VAL A 1 509 ? 15.282 -10.568 -20.634 1.00 88.06 509 VAL A N 1
ATOM 4278 C CA . VAL A 1 509 ? 14.384 -10.181 -21.730 1.00 88.06 509 VAL A CA 1
ATOM 4279 C C . VAL A 1 509 ? 14.690 -8.758 -22.174 1.00 88.06 509 VAL A C 1
ATOM 4281 O O . VAL A 1 509 ? 14.382 -7.789 -21.482 1.00 88.06 509 VAL A O 1
ATOM 4284 N N . GLU A 1 510 ? 15.284 -8.654 -23.358 1.00 85.88 510 GLU A N 1
ATOM 4285 C CA . GLU A 1 510 ? 15.575 -7.395 -24.035 1.00 85.88 510 GLU A CA 1
ATOM 4286 C C . GLU A 1 510 ? 14.593 -7.171 -25.181 1.00 85.88 510 GLU A C 1
ATOM 4288 O O . GLU A 1 510 ? 14.336 -8.055 -25.998 1.00 85.88 510 GLU A O 1
ATOM 4293 N N . LEU A 1 511 ? 14.066 -5.957 -25.253 1.00 81.44 511 LEU A N 1
ATOM 4294 C CA . LEU A 1 511 ? 13.207 -5.486 -26.322 1.00 81.44 511 LEU A CA 1
ATOM 4295 C C . LEU A 1 511 ? 14.060 -4.613 -27.233 1.00 81.44 511 LEU A C 1
ATOM 4297 O O . LEU A 1 511 ? 14.312 -3.436 -26.964 1.00 81.44 511 LEU A O 1
ATOM 4301 N N . SER A 1 512 ? 14.543 -5.234 -28.304 1.00 68.88 512 SER A N 1
ATOM 4302 C CA . SER A 1 512 ? 15.207 -4.556 -29.411 1.00 68.88 512 SER A CA 1
ATOM 4303 C C . SER A 1 512 ? 14.176 -4.299 -30.510 1.00 68.88 512 SER A C 1
ATOM 4305 O O . SER A 1 512 ? 13.412 -5.189 -30.876 1.00 68.88 512 SER A O 1
ATOM 4307 N N . GLY A 1 513 ? 14.097 -3.062 -31.003 1.00 64.88 513 GLY A N 1
ATOM 4308 C CA . GLY A 1 513 ? 13.157 -2.717 -32.077 1.00 64.88 513 GLY A CA 1
ATOM 4309 C C . GLY A 1 513 ? 12.711 -1.261 -32.118 1.00 64.88 513 GLY A C 1
ATOM 4310 O O . GLY A 1 513 ? 12.127 -0.836 -33.109 1.00 64.88 513 GLY A O 1
ATOM 4311 N N . TRP A 1 514 ? 12.987 -0.475 -31.078 1.00 70.06 514 TRP A N 1
ATOM 4312 C CA . TRP A 1 514 ? 12.658 0.951 -31.062 1.00 70.06 514 TRP A CA 1
ATOM 4313 C C . TRP A 1 514 ? 13.857 1.750 -31.574 1.00 70.06 514 TRP A C 1
ATOM 4315 O O . TRP A 1 514 ? 14.790 2.019 -30.823 1.00 70.06 514 TRP A O 1
ATOM 4325 N N . LEU A 1 515 ? 13.833 2.073 -32.873 1.00 66.06 515 LEU A N 1
ATOM 4326 C CA . LEU A 1 515 ? 14.917 2.758 -33.598 1.00 66.06 515 LEU A CA 1
ATOM 4327 C C . LEU A 1 515 ? 15.277 4.124 -32.992 1.00 66.06 515 LEU A C 1
ATOM 4329 O O . LEU A 1 515 ? 16.413 4.572 -33.109 1.00 66.06 515 LEU A O 1
ATOM 4333 N N . ASP A 1 516 ? 14.322 4.751 -32.308 1.00 72.50 516 ASP A N 1
ATOM 4334 C CA . ASP A 1 516 ? 14.454 6.087 -31.722 1.00 72.50 516 ASP A CA 1
ATOM 4335 C C . ASP A 1 516 ? 15.243 6.090 -30.398 1.00 72.50 516 ASP A C 1
ATOM 4337 O O . ASP A 1 516 ? 15.512 7.151 -29.835 1.00 72.50 516 ASP A O 1
ATOM 4341 N N . LEU A 1 517 ? 15.591 4.914 -29.859 1.00 73.56 517 LEU A N 1
ATOM 4342 C CA . LEU A 1 517 ? 16.272 4.778 -28.573 1.00 73.56 517 LEU A CA 1
ATOM 4343 C C . LEU A 1 517 ? 17.659 4.180 -28.752 1.00 73.56 517 LEU A C 1
ATOM 4345 O O . LEU A 1 517 ? 17.824 3.096 -29.303 1.00 73.56 517 LEU A O 1
ATOM 4349 N N . GLY A 1 518 ? 18.657 4.841 -28.168 1.00 72.75 518 GLY A N 1
ATOM 4350 C CA . GLY A 1 518 ? 20.043 4.366 -28.174 1.00 72.75 518 GLY A CA 1
ATOM 4351 C C . GLY A 1 518 ? 20.312 3.128 -27.304 1.00 72.75 518 GLY A C 1
ATOM 4352 O O . GLY A 1 518 ? 21.452 2.677 -27.246 1.00 72.75 518 GLY A O 1
ATOM 4353 N N . PHE A 1 519 ? 19.304 2.586 -26.605 1.00 79.44 519 PHE A N 1
ATOM 4354 C CA . PHE A 1 519 ? 19.450 1.451 -25.688 1.00 79.44 519 PHE A CA 1
ATOM 4355 C C . PHE A 1 519 ? 18.217 0.521 -25.705 1.00 79.44 519 PHE A C 1
ATOM 4357 O O . PHE A 1 519 ? 17.089 1.026 -25.610 1.00 79.44 519 PHE A O 1
ATOM 4364 N N . PRO A 1 520 ? 18.401 -0.819 -25.787 1.00 80.19 520 PRO A N 1
ATOM 4365 C CA . PRO A 1 520 ? 17.299 -1.781 -25.750 1.00 80.19 520 PRO A CA 1
ATOM 4366 C C . PRO A 1 520 ? 16.545 -1.721 -24.419 1.00 80.19 520 PRO A C 1
ATOM 4368 O O . PRO A 1 520 ? 17.139 -1.746 -23.340 1.00 80.19 520 PRO A O 1
ATOM 4371 N N . GLN A 1 521 ? 15.218 -1.660 -24.499 1.00 84.25 521 GLN A N 1
ATOM 4372 C CA . GLN A 1 521 ? 14.353 -1.574 -23.322 1.00 84.25 521 GLN A CA 1
ATOM 4373 C C . GLN A 1 521 ? 14.075 -2.964 -22.743 1.00 84.25 521 GLN A C 1
ATOM 4375 O O . GLN A 1 521 ? 14.410 -3.985 -23.342 1.00 84.25 521 GLN A O 1
ATOM 4380 N N . ARG A 1 522 ? 13.509 -3.023 -21.537 1.00 84.19 522 ARG A N 1
ATOM 4381 C CA . ARG A 1 522 ? 13.327 -4.265 -20.763 1.00 84.19 522 ARG A CA 1
ATOM 4382 C C . ARG A 1 522 ? 11.983 -4.262 -20.048 1.00 84.19 522 ARG A C 1
ATOM 4384 O O . ARG A 1 522 ? 11.390 -3.208 -19.855 1.00 84.19 522 ARG A O 1
ATOM 4391 N N . ILE A 1 523 ? 11.511 -5.436 -19.644 1.00 81.44 523 ILE A N 1
ATOM 4392 C CA . ILE A 1 523 ? 10.228 -5.586 -18.943 1.00 81.44 523 ILE A CA 1
ATOM 4393 C C . ILE A 1 523 ? 10.444 -5.381 -17.441 1.00 81.44 523 ILE A C 1
ATOM 4395 O O . ILE A 1 523 ? 11.203 -6.133 -16.833 1.00 81.44 523 ILE A O 1
ATOM 4399 N N . ILE A 1 524 ? 9.786 -4.376 -16.857 1.00 74.69 524 ILE A N 1
ATOM 4400 C CA . ILE A 1 524 ? 9.866 -4.060 -15.418 1.00 74.69 524 ILE A CA 1
ATOM 4401 C C . ILE A 1 524 ? 8.766 -4.784 -14.626 1.00 74.69 524 ILE A C 1
ATOM 4403 O O . ILE A 1 524 ? 9.025 -5.280 -13.529 1.00 74.69 524 ILE A O 1
ATOM 4407 N N . TRP A 1 525 ? 7.559 -4.837 -15.187 1.00 72.75 525 TRP A N 1
ATOM 4408 C CA . TRP A 1 525 ? 6.357 -5.499 -14.682 1.00 72.75 525 TRP A CA 1
ATOM 4409 C C . TRP A 1 525 ? 5.436 -5.765 -15.874 1.00 72.75 525 TRP A C 1
ATOM 4411 O O . TRP A 1 525 ? 4.823 -6.854 -15.918 1.00 72.75 525 TRP A O 1
#

Solvent-accessible surface area (backbone atoms only — not comparable to full-atom values): 28908 Å² total; per-residue (Å²): 138,71,92,70,76,75,75,76,80,84,70,92,86,53,81,62,53,59,59,50,46,57,48,42,70,75,67,54,94,62,91,62,57,68,65,53,50,52,51,51,51,51,52,52,52,48,38,51,47,47,27,64,72,45,49,47,54,49,52,52,52,51,39,49,46,44,44,68,72,69,43,48,86,58,75,52,75,82,27,43,70,59,47,41,64,68,77,42,86,69,76,84,64,76,85,47,62,70,40,52,52,52,51,48,51,48,38,60,72,50,47,46,58,54,50,53,53,35,75,74,82,44,92,71,52,74,66,49,52,51,16,47,54,32,31,45,39,52,68,44,46,39,42,69,68,34,38,46,54,47,30,71,57,34,73,76,30,64,50,49,45,35,67,54,37,31,48,85,59,46,56,44,24,62,36,53,53,54,65,60,58,27,48,44,25,46,52,41,14,43,39,27,37,70,47,70,69,69,66,81,89,60,76,78,65,72,51,63,69,58,55,47,60,44,28,33,62,31,33,43,51,13,18,49,30,36,38,58,19,43,63,52,35,71,69,43,56,41,56,42,52,46,39,43,48,52,36,35,44,58,48,27,45,50,75,37,69,40,42,59,53,63,69,61,48,54,50,46,35,50,49,46,43,64,76,41,28,78,56,60,43,48,41,44,48,58,37,55,53,51,50,50,55,58,48,70,71,46,84,70,70,98,75,60,59,65,15,60,46,45,53,46,54,40,34,38,50,45,38,62,74,44,36,54,74,58,74,44,70,69,51,53,49,50,50,48,46,65,40,60,62,43,72,69,35,36,51,51,46,50,52,52,45,50,52,49,52,51,38,58,70,76,20,63,62,79,65,70,89,59,53,87,62,80,73,58,61,62,61,55,51,47,48,65,60,40,66,68,35,74,57,42,49,48,70,50,42,39,59,48,41,54,50,13,52,49,50,55,49,49,49,45,58,78,24,43,57,79,53,38,60,78,91,53,47,44,79,40,66,48,74,93,71,60,70,66,50,40,38,74,65,56,50,54,45,50,56,49,30,50,44,68,56,33,22,58,42,57,68,91,55,75,77,73,38,51,60,61,42,54,60,52,45,66,39,30,46,60,65,78,96,46,68,53,69,60,40,50,50,44,37,31,51,50,28,50,51,50,36,50,52,40,49,51,44,36,74,70,43,71,48,76,83,60,87,93,47,99,60,71,44,60,55,79,127

pLDDT: mean 79.49, std 18.55, range [25.86, 97.62]

Organism: Hanseniaspora uvarum (NCBI:txid29833)

Foldseek 3Di:
DDPPPPPPPPDDPDPVVVVVVLVCVVPPPDPPPVVVVVLLVVLVVVLCCCLPPPQLVVLVVLLCCCCPPNQPQHAFPQCCVVVCVVPPVPVPDPLQPVLVVLVVVCCVVQLVVVVVVCVPDNPHDSQSSLLVSLLCLLNPCCLPVFVVLLCVLVVQQAGSLLLSLQQLSSLSSNHNALLSLLLSLLRLLLSLLLDFPDDPVPQVPLDLVVSLVRSQVSLLSSLVSLLSSCSRPLLSLLSLVLSLLSSLLLSLLQVDFDAPPVVVSVVSSVVSCVVCVVRRPVSNVSSVVVSVVSVVSPPPDPPQQFQQCLLLVLLLVLCLLLCLQQVDPVNVVVVCCQQPVDPVSVVVLVVQLVVVLVSLVRRQDDPPVVCVCVPPCVSVCCCVQQVPDPCNVRVVSSVSSSVSVCVLCVQLVVLEDDFDHPVRTDNDSTSSSRRPAHYPVSVVSLSVSLSSSGRSDNDNDCSSSSNSNSVSSSRGGGDPVDDSSVSNVVSSVSSNVSSVVLSVQQVPDWAPDDPVGPHTHGDSD

Radius of gyration: 24.67 Å; Cα contacts (8 Å, |Δi|>4): 560; chains: 1; bounding box: 67×64×71 Å